Protein AF-A0AAN1UTN1-F1 (afdb_monomer)

Sequence (393 aa):
MTDGLLLWLLGFFGSFGHCAGMCGPLAIAMQISQPQRDRWRFPLLLNVGRIASYAGVGALLGSLGSVLSLGGELAGLGSSFRDGLTVLTGIALICFGLSHLLPQALPRYLPGYQRAQQWLEAHLPALWQRLNQRLHWTTPLALGSVWGLMPCGFLYAAQLQAAAAASWQGGAARMLWFGLGTLPVMLGFGLLVEQWSRDRRSQLQQMAAVISVVVGAMTLWRSGDPMGDWSGYGALICLATALLARSLASLWSAPLRYRRFWGVSGLTLAILHSAQQLEHRFGWRPEAWQFLSPLARWGLGAGVVAVLLLLPLGITSSDRWQRRLGALWARLHQLAIPAFGLSALHASLLLLGGGVAGDAATQPFLAIAIAIAAVSVLIFRRQPFWQVHSKES

Radius of gyration: 24.43 Å; Cα contacts (8 Å, |Δi|>4): 461; chains: 1; bounding box: 56×68×59 Å

Organism: NCBI:txid2219813

Foldseek 3Di:
DVLLVVLLQLLQVCLPLACLLQVLLVLQVVQVPAPDNPLQQLLVLLLVLQLVLLLVLLLVLLQVLLVCVVCVVVPVVVQVVVLVLLLVLLVLLQVSLCCLQCVPPVQPPDVCSVVVVVVCVVVVVVVVNVVCVVCVNCVSSVNSNVNLVRSDPSSVVLSVQSSNNNHSVSRSSSSSSNSNSNSVSSSCSSNCCVVPDPVVSSVSNNSNSVVSNVVSVVSNVVSDDDDDLVLLVLLLVLLLLLLCQVLCCVVPNVSVVCSLVSLLSSLVSLVVSVVVCCCPVVVVPPVCLVVFFPLLNLLVVLSVVLSVLSVVVNVCSDPVNCVVCPPNNVVSVVSSLSSSLSSLSSQLSCLVRVNGPDDVVCSNVVSVVSNVVSVVSNVSSPPPVVVVVVPDD

Secondary structure (DSSP, 8-state):
-HHHHHHHHHHHHHIIIIIHHHHHHHHHHHHHT-SS--TTHHHHHHHHHHHHHHHHHHHHHHHHHHHHHHHHHHHSHHHHHHHHHHHHHHHHHHHHHHHHH-TTTGGGTSTTHHHHHHHHHHHHHHHHHHHHHH-TTTHHHHHHHHGGG---HHHHHHHHHHHTT-SHHHHHHHHHHHHHHHHHHHHHHHHHGGGS-HHHHHHHHHHHHHHHHHHHHHHHHHTSSS---HHHHHHHHHHHHHHHHHHHTTT-SHHHHTHHHHHHHHHHHHHHHHHHHHHHTTTT-GGGGGGS-HHHHHHHHHHHHHHHHHHHHHHTTSHHHHHHHTHHHHHHGGGHHHHHHHHHHHHHHHHHTT-SSS-TTTHHHHHHHHHHHHHHHHHHHSTHHHHHTTS--

InterPro domains:
  IPR013130 Ferric reductase transmembrane component-like domain [PF01794] (239-342)
  IPR039447 Urease accessory protein UreH-like, transmembrane domain [PF13386] (7-217)

Mean predicted aligned error: 16.13 Å

pLDDT: mean 73.73, std 13.89, range [33.31, 95.56]

Structure (mmCIF, N/CA/C/O backbone):
data_AF-A0AAN1UTN1-F1
#
_entry.id   AF-A0AAN1UTN1-F1
#
loop_
_atom_site.group_PDB
_atom_site.id
_atom_site.type_symbol
_atom_site.label_atom_id
_atom_site.label_alt_id
_atom_site.label_comp_id
_atom_site.label_asym_id
_atom_site.label_entity_id
_atom_site.label_seq_id
_atom_site.pdbx_PDB_ins_code
_atom_site.Cartn_x
_atom_site.Cartn_y
_atom_site.Cartn_z
_atom_site.occupancy
_atom_site.B_iso_or_equiv
_atom_site.auth_seq_id
_atom_site.auth_comp_id
_atom_site.auth_asym_id
_atom_site.auth_atom_id
_atom_site.pdbx_PDB_model_num
ATOM 1 N N . MET A 1 1 ? -0.899 14.469 -20.007 1.00 53.19 1 MET A N 1
ATOM 2 C CA . MET A 1 1 ? -2.149 14.492 -19.201 1.00 53.19 1 MET A CA 1
ATOM 3 C C . MET A 1 1 ? -2.372 13.186 -18.437 1.00 53.19 1 MET A C 1
ATOM 5 O O . MET A 1 1 ? -2.840 13.245 -17.308 1.00 53.19 1 MET A O 1
ATOM 9 N N . THR A 1 2 ? -1.991 12.031 -18.993 1.00 69.06 2 THR A N 1
ATOM 10 C CA . THR A 1 2 ? -2.063 10.702 -18.351 1.00 69.06 2 THR A CA 1
ATOM 11 C C . THR A 1 2 ? -1.303 10.612 -17.022 1.00 69.06 2 THR A C 1
ATOM 13 O O . THR A 1 2 ? -1.857 10.135 -16.036 1.00 69.06 2 THR A O 1
ATOM 16 N N . ASP A 1 3 ? -0.083 11.150 -16.949 1.00 79.12 3 ASP A N 1
ATOM 17 C CA . ASP A 1 3 ? 0.776 11.006 -15.759 1.00 79.12 3 ASP A CA 1
ATOM 18 C C . ASP A 1 3 ? 0.241 11.757 -14.533 1.00 79.12 3 ASP A C 1
ATOM 20 O O . ASP A 1 3 ? 0.337 11.277 -13.404 1.00 79.12 3 ASP A O 1
ATOM 24 N N . GLY A 1 4 ? -0.364 12.930 -14.751 1.00 86.75 4 GLY A N 1
ATOM 25 C CA . GLY A 1 4 ? -0.982 13.717 -13.682 1.00 86.75 4 GLY A CA 1
ATOM 26 C C . GLY A 1 4 ? -2.193 13.009 -13.078 1.00 86.75 4 GLY A C 1
ATOM 27 O O . GLY A 1 4 ? -2.337 12.975 -11.859 1.00 86.75 4 GLY A O 1
ATOM 28 N N . LEU A 1 5 ? -3.019 12.371 -13.917 1.00 89.06 5 LEU A N 1
ATOM 29 C CA . LEU A 1 5 ? -4.164 11.583 -13.460 1.00 89.06 5 LEU A CA 1
ATOM 30 C C . LEU A 1 5 ? -3.716 10.366 -12.642 1.00 89.06 5 LEU A C 1
ATOM 32 O O . LEU A 1 5 ? -4.280 10.109 -11.583 1.00 89.06 5 LEU A O 1
ATOM 36 N N . LEU A 1 6 ? -2.684 9.644 -13.088 1.00 87.12 6 LEU A N 1
ATOM 37 C CA . LEU A 1 6 ? -2.144 8.497 -12.351 1.00 87.12 6 LEU A CA 1
ATOM 38 C C . LEU A 1 6 ? -1.603 8.905 -10.977 1.00 87.12 6 LEU A C 1
ATOM 40 O O . LEU A 1 6 ? -1.880 8.234 -9.987 1.00 87.12 6 LEU A O 1
ATOM 44 N N . LEU A 1 7 ? -0.887 10.028 -10.893 1.00 90.19 7 LEU A N 1
ATOM 45 C CA . LEU A 1 7 ? -0.381 10.555 -9.623 1.00 90.19 7 LEU A CA 1
ATOM 46 C C . LEU A 1 7 ? -1.499 11.067 -8.715 1.00 90.19 7 LEU A C 1
ATOM 48 O O . LEU A 1 7 ? -1.442 10.868 -7.502 1.00 90.19 7 LEU A O 1
ATOM 52 N N . TRP A 1 8 ? -2.536 11.675 -9.290 1.00 92.44 8 TRP A N 1
ATOM 53 C CA . TRP A 1 8 ? -3.730 12.060 -8.548 1.00 92.44 8 TRP A CA 1
ATOM 54 C C . TRP A 1 8 ? -4.447 10.833 -7.973 1.00 92.44 8 TRP A C 1
ATOM 56 O O . TRP A 1 8 ? -4.758 10.813 -6.784 1.00 92.44 8 TRP A O 1
ATOM 66 N N . LEU A 1 9 ? -4.643 9.778 -8.772 1.00 87.31 9 LEU A N 1
ATOM 67 C CA . LEU A 1 9 ? -5.244 8.517 -8.325 1.00 87.31 9 LEU A CA 1
ATOM 68 C C . LEU A 1 9 ? -4.378 7.833 -7.262 1.00 87.31 9 LEU A C 1
ATOM 70 O O . LEU A 1 9 ? -4.910 7.365 -6.258 1.00 87.31 9 LEU A O 1
ATOM 74 N N . LEU A 1 10 ? -3.054 7.830 -7.434 1.00 84.31 10 LEU A N 1
ATOM 75 C CA . LEU A 1 10 ? -2.105 7.326 -6.441 1.00 84.31 10 LEU A CA 1
ATOM 76 C C . LEU A 1 10 ? -2.241 8.081 -5.112 1.00 84.31 10 LEU A C 1
ATOM 78 O O . LEU A 1 10 ? -2.302 7.456 -4.056 1.00 84.31 10 LEU A O 1
ATOM 82 N N . GLY A 1 11 ? -2.336 9.413 -5.159 1.00 86.12 11 GLY A N 1
ATOM 83 C CA . GLY A 1 11 ? -2.568 10.248 -3.982 1.00 86.12 11 GLY A CA 1
ATOM 84 C C . GLY A 1 11 ? -3.933 9.993 -3.341 1.00 86.12 11 GLY A C 1
ATOM 85 O O . GLY A 1 11 ? -4.026 9.871 -2.119 1.00 86.12 11 GLY A O 1
ATOM 86 N N . PHE A 1 12 ? -4.984 9.855 -4.147 1.00 86.56 12 PHE A N 1
ATOM 87 C CA . PHE A 1 12 ? -6.347 9.605 -3.685 1.00 86.56 12 PHE A CA 1
ATOM 88 C C . PHE A 1 12 ? -6.468 8.240 -3.003 1.00 86.56 12 PHE A C 1
ATOM 90 O O . PHE A 1 12 ? -6.804 8.169 -1.821 1.00 86.56 12 PHE A O 1
ATOM 97 N N . PHE A 1 13 ? -6.121 7.158 -3.703 1.00 78.69 13 PHE A N 1
ATOM 98 C CA . PHE A 1 13 ? -6.196 5.798 -3.172 1.00 78.69 13 PHE A CA 1
ATOM 99 C C . PHE A 1 13 ? -5.168 5.538 -2.072 1.00 78.69 13 PHE A C 1
ATOM 101 O O . PHE A 1 13 ? -5.515 4.921 -1.070 1.00 78.69 13 PHE A O 1
ATOM 108 N N . GLY A 1 14 ? -3.945 6.063 -2.192 1.00 74.38 14 GLY A N 1
ATOM 109 C CA . GLY A 1 14 ? -2.930 5.970 -1.139 1.00 74.38 14 GLY A CA 1
ATOM 110 C C . GLY A 1 14 ? -3.328 6.715 0.139 1.00 74.38 14 GLY A C 1
ATOM 111 O O . GLY A 1 14 ? -2.915 6.344 1.241 1.00 74.38 14 GLY A O 1
ATOM 112 N N . SER A 1 15 ? -4.190 7.733 0.028 1.00 80.00 15 SER A N 1
ATOM 113 C CA . SER A 1 15 ? -4.728 8.421 1.202 1.00 80.00 15 SER A CA 1
ATOM 114 C C . SER A 1 15 ? -5.771 7.601 1.956 1.00 80.00 15 SER A C 1
ATOM 116 O O . SER A 1 15 ? -5.904 7.768 3.175 1.00 80.00 15 SER A O 1
ATOM 118 N N . PHE A 1 16 ? -6.483 6.697 1.273 1.00 69.94 16 PHE A N 1
ATOM 119 C CA . PHE A 1 16 ? -7.387 5.752 1.920 1.00 69.94 16 PHE A CA 1
ATOM 120 C C . PHE A 1 16 ? -6.584 4.701 2.697 1.00 69.94 16 PHE A C 1
ATOM 122 O O . PHE A 1 16 ? -5.723 4.008 2.167 1.00 69.94 16 PHE A O 1
ATOM 129 N N . GLY A 1 17 ? -6.858 4.583 3.996 1.00 64.31 17 GLY A N 1
ATOM 130 C CA . GLY A 1 17 ? -6.203 3.611 4.875 1.00 64.31 17 GLY A CA 1
ATOM 131 C C . GLY A 1 17 ? -4.842 4.065 5.408 1.00 64.31 17 GLY A C 1
ATOM 132 O O . GLY A 1 17 ? -4.681 4.113 6.624 1.00 64.31 17 GLY A O 1
ATOM 133 N N . HIS A 1 18 ? -3.888 4.445 4.548 1.00 66.69 18 HIS A N 1
ATOM 134 C CA . HIS A 1 18 ? -2.530 4.793 4.990 1.00 66.69 18 HIS A CA 1
ATOM 135 C C . HIS A 1 18 ? -2.424 6.232 5.514 1.00 66.69 18 HIS A C 1
ATOM 137 O O . HIS A 1 18 ? -2.260 6.418 6.717 1.00 66.69 18 HIS A O 1
ATOM 143 N N . CYS A 1 19 ? -2.584 7.268 4.677 1.00 70.44 19 CYS A N 1
ATOM 144 C CA . CYS A 1 19 ? -2.489 8.650 5.176 1.00 70.44 19 CYS A CA 1
ATOM 145 C C . CYS A 1 19 ? -3.608 8.965 6.188 1.00 70.44 19 CYS A C 1
ATOM 147 O O . CYS A 1 19 ? -3.356 9.605 7.207 1.00 70.44 19 CYS A O 1
ATOM 149 N N . ALA A 1 20 ? -4.833 8.471 5.965 1.00 71.38 20 ALA A N 1
ATOM 150 C CA . ALA A 1 20 ? -5.954 8.624 6.904 1.00 71.38 20 ALA A CA 1
ATOM 151 C C . ALA A 1 20 ? -5.699 7.931 8.243 1.00 71.38 20 ALA A C 1
ATOM 153 O O . ALA A 1 20 ? -5.972 8.499 9.298 1.00 71.38 20 ALA A O 1
ATOM 154 N N . GLY A 1 21 ? -5.128 6.732 8.208 1.00 64.31 21 GLY A N 1
ATOM 155 C CA . GLY A 1 21 ? -4.826 5.978 9.409 1.00 64.31 21 GLY A CA 1
ATOM 156 C C . GLY A 1 21 ? -3.617 6.512 10.179 1.00 64.31 21 GLY A C 1
ATOM 157 O O . GLY A 1 21 ? -3.630 6.512 11.404 1.00 64.31 21 GLY A O 1
ATOM 158 N N . MET A 1 22 ? -2.580 6.964 9.473 1.00 68.31 22 MET A N 1
ATOM 159 C CA . MET A 1 22 ? -1.273 7.280 10.053 1.00 68.31 22 MET A CA 1
ATOM 160 C C . MET A 1 22 ? -1.127 8.774 10.361 1.00 68.31 22 MET A C 1
ATOM 162 O O . MET A 1 22 ? -0.773 9.170 11.470 1.00 68.31 22 MET A O 1
ATOM 166 N N . CYS A 1 23 ? -1.458 9.623 9.388 1.00 68.06 23 CYS A N 1
ATOM 167 C CA . CYS A 1 23 ? -1.345 11.076 9.498 1.00 68.06 23 CYS A CA 1
ATOM 168 C C . CYS A 1 23 ? -2.600 11.728 10.093 1.00 68.06 23 CYS A C 1
ATOM 170 O O . CYS A 1 23 ? -2.498 12.777 10.726 1.00 68.06 23 CYS A O 1
ATOM 172 N N . GLY A 1 24 ? -3.774 11.114 9.906 1.00 70.81 24 GLY A N 1
ATOM 173 C CA . GLY A 1 24 ? -5.053 11.610 10.424 1.00 70.81 24 GLY A CA 1
ATOM 174 C C . GLY A 1 24 ? -5.064 11.801 11.948 1.00 70.81 24 GLY A C 1
ATOM 175 O O . GLY A 1 24 ? -5.362 12.899 12.411 1.00 70.81 24 GLY A O 1
ATOM 176 N N . PRO A 1 25 ? -4.686 10.790 12.750 1.00 64.38 25 PRO A N 1
ATOM 177 C CA . PRO A 1 25 ? -4.546 10.895 14.203 1.00 64.38 25 PRO A CA 1
ATOM 178 C C . PRO A 1 25 ? -3.679 12.051 14.692 1.00 64.38 25 PRO A C 1
ATOM 180 O O . PRO A 1 25 ? -4.061 12.742 15.634 1.00 64.38 25 PRO A O 1
ATOM 183 N N . LEU A 1 26 ? -2.530 12.260 14.043 1.00 65.19 26 LEU A N 1
ATOM 184 C CA . LEU A 1 26 ? -1.590 13.317 14.395 1.00 65.19 26 LEU A CA 1
ATOM 185 C C . LEU A 1 26 ? -2.196 14.691 14.081 1.00 65.19 26 LEU A C 1
ATOM 187 O O . LEU A 1 26 ? -2.179 15.578 14.929 1.00 65.19 26 LEU A O 1
ATOM 191 N N . ALA A 1 27 ? -2.824 14.837 12.909 1.00 66.38 27 ALA A N 1
ATOM 192 C CA . ALA A 1 27 ? -3.549 16.051 12.533 1.00 66.38 27 ALA A CA 1
ATOM 193 C C . ALA A 1 27 ? -4.667 16.395 13.536 1.00 66.38 27 ALA A C 1
ATOM 195 O O . ALA A 1 27 ? -4.792 17.546 13.949 1.00 66.38 27 ALA A O 1
ATOM 196 N N . ILE A 1 28 ? -5.423 15.391 13.990 1.00 65.44 28 ILE A N 1
ATOM 197 C CA . ILE A 1 28 ? -6.516 15.561 14.960 1.00 65.44 28 ILE A CA 1
ATOM 198 C C . ILE A 1 28 ? -5.987 15.920 16.350 1.00 65.44 28 ILE A C 1
ATOM 200 O O . ILE A 1 28 ? -6.536 16.806 17.000 1.00 65.44 28 ILE A O 1
ATOM 204 N N . ALA A 1 29 ? -4.927 15.256 16.821 1.00 63.22 29 ALA A N 1
ATOM 205 C CA . ALA A 1 29 ? -4.328 15.555 18.121 1.00 63.22 29 ALA A CA 1
ATOM 206 C C . ALA A 1 29 ? -3.888 17.025 18.202 1.00 63.22 29 ALA A C 1
ATOM 208 O O . ALA A 1 29 ? -4.152 17.700 19.194 1.00 63.22 29 ALA A O 1
ATOM 209 N N . MET A 1 30 ? -3.302 17.542 17.120 1.00 65.00 30 MET A N 1
ATOM 210 C CA . MET A 1 30 ? -2.856 18.933 17.032 1.00 65.00 30 MET A CA 1
ATOM 211 C C . MET A 1 30 ? -4.019 19.925 16.899 1.00 65.00 30 MET A C 1
ATOM 213 O O . MET A 1 30 ? -3.955 21.003 17.486 1.00 65.00 30 MET A O 1
ATOM 217 N N . GLN A 1 31 ? -5.093 19.553 16.195 1.00 65.06 31 GLN A N 1
ATOM 218 C CA . GLN A 1 31 ? -6.313 20.361 16.084 1.00 65.06 31 GLN A CA 1
ATOM 219 C C . GLN A 1 31 ? -7.020 20.521 17.438 1.00 65.06 31 GLN A C 1
ATOM 221 O O . GLN A 1 31 ? -7.473 21.610 17.778 1.00 65.06 31 GLN A O 1
ATOM 226 N N . ILE A 1 32 ? -7.067 19.455 18.247 1.00 60.81 32 ILE A N 1
ATOM 227 C CA . ILE A 1 32 ? -7.678 19.472 19.587 1.00 60.81 32 ILE A CA 1
ATOM 228 C C . ILE A 1 32 ? -6.880 20.353 20.562 1.00 60.81 32 ILE A C 1
ATOM 230 O O . ILE A 1 32 ? -7.458 20.925 21.483 1.00 60.81 32 ILE A O 1
ATOM 234 N N . SER A 1 33 ? -5.565 20.488 20.367 1.00 59.34 33 SER A N 1
ATOM 235 C CA . SER A 1 33 ? -4.701 21.332 21.201 1.00 59.34 33 SER A CA 1
ATOM 236 C C . SER A 1 33 ? -4.755 22.829 20.863 1.00 59.34 33 SER A C 1
ATOM 238 O O . SER A 1 33 ? -4.050 23.605 21.513 1.00 59.34 33 SER A O 1
ATOM 240 N N . GLN A 1 34 ? -5.539 23.261 19.866 1.00 62.75 34 GLN A N 1
ATOM 241 C CA . GLN A 1 34 ? -5.642 24.678 19.510 1.00 62.75 34 GLN A CA 1
ATOM 242 C C . GLN A 1 34 ? -6.754 25.414 20.282 1.00 62.75 34 GLN A C 1
ATOM 244 O O . GLN A 1 34 ? -7.880 24.921 20.362 1.00 62.75 34 GLN A O 1
ATOM 249 N N . PRO A 1 35 ? -6.469 26.621 20.815 1.00 53.59 35 PRO A N 1
ATOM 250 C CA . PRO A 1 35 ? -7.431 27.402 21.594 1.00 53.59 35 PRO A CA 1
ATOM 251 C C . PRO A 1 35 ? -8.569 28.003 20.748 1.00 53.59 35 PRO A C 1
ATOM 253 O O . PRO A 1 35 ? -9.665 28.197 21.270 1.00 53.59 35 PRO A O 1
ATOM 256 N N . GLN A 1 36 ? -8.356 28.263 19.449 1.00 59.16 36 GLN A N 1
ATOM 257 C CA . GLN A 1 36 ? -9.404 28.723 18.527 1.00 59.16 36 GLN A CA 1
ATOM 258 C C . GLN A 1 36 ? -9.903 27.578 17.632 1.00 59.16 36 GLN A C 1
ATOM 260 O O . GLN A 1 36 ? -9.221 27.134 16.712 1.00 59.16 36 GLN A O 1
ATOM 265 N N . ARG A 1 37 ? -11.130 27.117 17.902 1.00 59.78 37 ARG A N 1
ATOM 266 C CA . ARG A 1 37 ? -11.825 26.010 17.217 1.00 59.78 37 ARG A CA 1
ATOM 267 C C . ARG A 1 37 ? -12.407 26.399 15.851 1.00 59.78 37 ARG A C 1
ATOM 269 O O . ARG A 1 37 ? -13.585 26.153 15.590 1.00 59.78 37 ARG A O 1
ATOM 276 N N . ASP A 1 38 ? -11.622 26.994 14.956 1.00 70.19 38 ASP A N 1
ATOM 277 C CA . ASP A 1 38 ? -12.097 27.101 13.575 1.00 70.19 38 ASP A CA 1
ATOM 278 C C . ASP A 1 38 ? -11.934 25.746 12.870 1.00 70.19 38 ASP A C 1
ATOM 280 O O . ASP A 1 38 ? -10.833 25.312 12.516 1.00 70.19 38 ASP A O 1
ATOM 284 N N . ARG A 1 39 ? -13.075 25.072 12.702 1.00 72.62 39 ARG A N 1
ATOM 285 C CA . ARG A 1 39 ? -13.201 23.714 12.162 1.00 72.62 39 ARG A CA 1
ATOM 286 C C . ARG A 1 39 ? -12.620 23.567 10.755 1.00 72.62 39 ARG A C 1
ATOM 288 O O . ARG A 1 39 ? -12.250 22.462 10.374 1.00 72.62 39 ARG A O 1
ATOM 295 N N . TRP A 1 40 ? -12.532 24.658 9.994 1.00 78.12 40 TRP A N 1
ATOM 296 C CA . TRP A 1 40 ? -12.087 24.634 8.601 1.00 78.12 40 TRP A CA 1
ATOM 297 C C . TRP A 1 40 ? -10.683 25.193 8.424 1.00 78.12 40 TRP A C 1
ATOM 299 O O . TRP A 1 40 ? -9.905 24.630 7.654 1.00 78.12 40 TRP A O 1
ATOM 309 N N . ARG A 1 41 ? -10.321 26.259 9.148 1.00 81.12 41 ARG A N 1
ATOM 310 C CA . ARG A 1 41 ? -9.026 26.932 8.945 1.00 81.12 41 ARG A CA 1
ATOM 311 C C . ARG A 1 41 ? -7.838 26.025 9.241 1.00 81.12 41 ARG A C 1
ATOM 313 O O . ARG A 1 41 ? -6.909 25.974 8.439 1.00 81.12 41 ARG A O 1
ATOM 320 N N . PHE A 1 42 ? -7.871 25.292 10.355 1.00 80.38 42 PHE A N 1
ATOM 321 C CA . PHE A 1 42 ? -6.738 24.457 10.758 1.00 80.38 42 PHE A CA 1
ATOM 322 C C . PHE A 1 42 ? -6.463 23.313 9.761 1.00 80.38 42 PHE A C 1
ATOM 324 O O . PHE A 1 42 ? -5.339 23.238 9.253 1.00 80.38 42 PHE A O 1
ATOM 331 N N . PRO A 1 43 ? -7.452 22.468 9.388 1.00 82.44 43 PRO A N 1
ATOM 332 C CA . PRO A 1 43 ? -7.234 21.424 8.388 1.00 82.44 43 PRO A CA 1
ATOM 333 C C . PRO A 1 43 ? -6.819 21.977 7.023 1.00 82.44 43 PRO A C 1
ATOM 335 O O . PRO A 1 43 ? -5.993 21.367 6.345 1.00 82.44 43 PRO A O 1
ATOM 338 N N . LEU A 1 44 ? -7.362 23.124 6.608 1.00 87.00 44 LEU A N 1
ATOM 339 C CA . LEU A 1 44 ? -7.055 23.702 5.302 1.00 87.00 44 LEU A CA 1
ATOM 340 C C . LEU A 1 44 ? -5.603 24.193 5.238 1.00 87.00 44 LEU A C 1
ATOM 342 O O . LEU A 1 44 ? -4.866 23.794 4.340 1.00 87.00 44 LEU A O 1
ATOM 346 N N . LEU A 1 45 ? -5.164 24.976 6.229 1.00 86.56 45 LEU A N 1
ATOM 347 C CA . LEU A 1 45 ? -3.789 25.484 6.314 1.00 86.56 45 LEU A CA 1
ATOM 348 C C . LEU A 1 45 ? -2.758 24.353 6.433 1.00 86.56 45 LEU A C 1
ATOM 350 O O . LEU A 1 45 ? -1.694 24.425 5.819 1.00 86.56 45 LEU A O 1
ATOM 354 N N . LEU A 1 46 ? -3.095 23.281 7.157 1.00 86.00 46 LEU A N 1
ATOM 355 C CA . LEU A 1 46 ? -2.268 22.075 7.246 1.00 86.00 46 LEU A CA 1
ATOM 356 C C . LEU A 1 46 ? -2.072 21.410 5.877 1.00 86.00 46 LEU A C 1
ATOM 358 O O . LEU A 1 46 ? -0.951 21.072 5.497 1.00 86.00 46 LEU A O 1
ATOM 362 N N . ASN A 1 47 ? -3.155 21.230 5.118 1.00 89.38 47 ASN A N 1
ATOM 363 C CA . ASN A 1 47 ? -3.079 20.624 3.791 1.00 89.38 47 ASN A CA 1
ATOM 364 C C . ASN A 1 47 ? -2.367 21.537 2.780 1.00 89.38 47 ASN A C 1
ATOM 366 O O . ASN A 1 47 ? -1.637 21.028 1.933 1.00 89.38 47 ASN A O 1
ATOM 370 N N . VAL A 1 48 ? -2.515 22.862 2.893 1.00 91.06 48 VAL A N 1
ATOM 371 C CA . VAL A 1 48 ? -1.761 23.831 2.080 1.00 91.06 48 VAL A CA 1
ATOM 372 C C . VAL A 1 48 ? -0.259 23.689 2.329 1.00 91.06 48 VAL A C 1
ATOM 374 O O . VAL A 1 48 ? 0.491 23.515 1.370 1.00 91.06 48 VAL A O 1
ATOM 377 N N . GLY A 1 49 ? 0.180 23.673 3.594 1.00 90.44 49 GLY A N 1
ATOM 378 C CA . GLY A 1 49 ? 1.589 23.442 3.938 1.00 90.44 49 GLY A CA 1
ATOM 379 C C . GLY A 1 49 ? 2.109 22.102 3.408 1.00 90.44 49 GLY A C 1
ATOM 380 O O . GLY A 1 49 ? 3.202 22.025 2.848 1.00 90.44 49 GLY A O 1
ATOM 381 N N . ARG A 1 50 ? 1.284 21.050 3.488 1.00 90.62 50 ARG A N 1
ATOM 382 C CA . ARG A 1 50 ? 1.631 19.720 2.972 1.00 90.62 50 ARG A CA 1
ATOM 383 C C . ARG A 1 50 ? 1.826 19.697 1.459 1.00 90.62 50 ARG A C 1
ATOM 385 O O . ARG A 1 50 ? 2.831 19.173 0.989 1.00 90.62 50 ARG A O 1
ATOM 392 N N . ILE A 1 51 ? 0.892 20.264 0.697 1.00 94.06 51 ILE A N 1
ATOM 393 C CA . ILE A 1 51 ? 0.978 20.305 -0.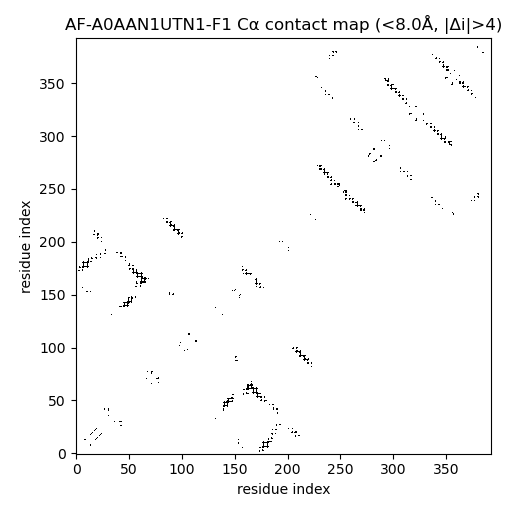771 1.00 94.06 51 ILE A CA 1
ATOM 394 C C . ILE A 1 51 ? 2.149 21.186 -1.214 1.00 94.06 51 ILE A C 1
ATOM 396 O O . ILE A 1 51 ? 2.878 20.806 -2.128 1.00 94.06 51 ILE A O 1
ATOM 400 N N . ALA A 1 52 ? 2.371 22.318 -0.541 1.00 93.81 52 ALA A N 1
ATOM 401 C CA . ALA A 1 52 ? 3.512 23.187 -0.813 1.00 93.81 52 ALA A CA 1
ATOM 402 C C . ALA A 1 52 ? 4.846 22.457 -0.593 1.00 93.81 52 ALA A C 1
ATOM 404 O O . ALA A 1 52 ? 5.732 22.525 -1.441 1.00 93.81 52 ALA A O 1
ATOM 405 N N . SER A 1 53 ? 4.971 21.695 0.496 1.00 93.00 53 SER A N 1
ATOM 406 C CA . SER A 1 53 ? 6.168 20.893 0.763 1.00 93.00 53 SER A CA 1
ATOM 407 C C . SER A 1 53 ? 6.348 19.747 -0.234 1.00 93.00 53 SER A C 1
ATOM 409 O O . SER A 1 53 ? 7.453 19.540 -0.727 1.00 93.00 53 SER A O 1
ATOM 411 N N . TYR A 1 54 ? 5.270 19.065 -0.637 1.00 93.44 54 TYR A N 1
ATOM 412 C CA . TYR A 1 54 ? 5.323 18.079 -1.722 1.00 93.44 54 TYR A CA 1
ATOM 413 C C . TYR A 1 54 ? 5.846 18.686 -3.022 1.00 93.44 54 TYR A C 1
ATOM 415 O O . TYR A 1 54 ? 6.767 18.132 -3.621 1.00 93.44 54 TYR A O 1
ATOM 423 N N . ALA A 1 55 ? 5.306 19.832 -3.439 1.00 94.69 55 ALA A N 1
ATOM 424 C CA . ALA A 1 55 ? 5.761 20.527 -4.636 1.00 94.69 55 ALA A CA 1
ATOM 425 C C . ALA A 1 55 ? 7.226 20.982 -4.514 1.00 94.69 55 ALA A C 1
ATOM 427 O O . ALA A 1 55 ? 7.985 20.816 -5.464 1.00 94.69 55 ALA A O 1
ATOM 428 N N . GLY A 1 56 ? 7.642 21.488 -3.347 1.00 94.38 56 GLY A N 1
ATOM 429 C CA . GLY A 1 56 ? 9.022 21.907 -3.084 1.00 94.38 56 GLY A CA 1
ATOM 430 C C . GLY A 1 56 ? 10.023 20.751 -3.150 1.00 94.38 56 GLY A C 1
ATOM 431 O O . GLY A 1 56 ? 11.022 20.840 -3.863 1.00 94.38 56 GLY A O 1
ATOM 432 N N . VAL A 1 57 ? 9.729 19.633 -2.480 1.00 91.06 57 VAL A N 1
ATOM 433 C CA . VAL A 1 57 ? 10.546 18.410 -2.561 1.00 91.06 57 VAL A CA 1
ATOM 434 C C . VAL A 1 57 ? 10.554 17.862 -3.990 1.00 91.06 57 VAL A C 1
ATOM 436 O O . VAL A 1 57 ? 11.602 17.465 -4.488 1.00 91.06 57 VAL A O 1
ATOM 439 N N . GLY A 1 58 ? 9.417 17.897 -4.688 1.00 90.81 58 GLY A N 1
ATOM 440 C CA . GLY A 1 58 ? 9.323 17.511 -6.096 1.00 90.81 58 GLY A CA 1
ATOM 441 C C . GLY A 1 58 ? 10.182 18.368 -7.016 1.00 90.81 58 GLY A C 1
ATOM 442 O O . GLY A 1 58 ? 10.851 17.827 -7.890 1.00 90.81 58 GLY A O 1
ATOM 443 N N . ALA A 1 59 ? 10.200 19.685 -6.811 1.00 93.25 59 ALA A N 1
ATOM 444 C CA . ALA A 1 59 ? 11.038 20.606 -7.572 1.00 93.25 59 ALA A CA 1
ATOM 445 C C . ALA A 1 59 ? 12.527 20.295 -7.378 1.00 93.25 59 ALA A C 1
ATOM 447 O O . ALA A 1 59 ? 13.270 20.229 -8.356 1.00 93.25 59 ALA A O 1
ATOM 448 N N . LEU A 1 60 ? 12.934 20.053 -6.127 1.00 91.00 60 LEU A N 1
ATOM 449 C CA . LEU A 1 60 ? 14.304 19.689 -5.768 1.00 91.00 60 LEU A CA 1
ATOM 450 C C . LEU A 1 60 ? 14.714 18.340 -6.371 1.00 91.00 60 LEU A C 1
ATOM 452 O O . LEU A 1 60 ? 15.777 18.217 -6.968 1.00 91.00 60 LEU A O 1
ATOM 456 N N . LEU A 1 61 ? 13.873 17.316 -6.245 1.00 86.81 61 LEU A N 1
ATOM 457 C CA . LEU A 1 61 ? 14.164 16.002 -6.816 1.00 86.81 61 LEU A CA 1
ATOM 458 C C . LEU A 1 61 ? 14.147 16.031 -8.345 1.00 86.81 61 LEU A C 1
ATOM 460 O O . LEU A 1 61 ? 14.968 15.371 -8.969 1.00 86.81 61 LEU A O 1
ATOM 464 N N . GLY A 1 62 ? 13.252 16.810 -8.952 1.00 88.00 62 GLY A N 1
ATOM 465 C CA . GLY A 1 62 ? 13.197 17.007 -10.397 1.00 88.00 62 GLY A CA 1
ATOM 466 C C . GLY A 1 62 ? 14.438 17.714 -10.942 1.00 88.00 62 GLY A C 1
ATOM 467 O O . GLY A 1 62 ? 14.936 17.314 -11.991 1.00 88.00 62 GLY A O 1
ATOM 468 N N . SER A 1 63 ? 14.974 18.714 -10.229 1.00 86.94 63 SER A N 1
ATOM 469 C CA . SER A 1 63 ? 16.224 19.383 -10.619 1.00 86.94 63 SER A CA 1
ATOM 470 C C . SER A 1 63 ? 17.455 18.497 -10.424 1.00 86.94 63 SER A C 1
ATOM 472 O O . SER A 1 63 ? 18.346 18.495 -11.266 1.00 86.94 63 SER A O 1
ATOM 474 N N . LEU A 1 64 ? 17.500 17.698 -9.355 1.00 82.38 64 LEU A N 1
ATOM 475 C CA . LEU A 1 64 ? 18.561 16.707 -9.148 1.00 82.38 64 LEU A CA 1
ATOM 476 C C . LEU A 1 64 ? 18.445 15.527 -10.121 1.00 82.38 64 LEU A C 1
ATOM 478 O O . LEU A 1 64 ? 19.450 14.912 -10.472 1.00 82.38 64 LEU A O 1
ATOM 482 N N . GLY A 1 65 ? 17.233 15.234 -10.591 1.00 74.94 65 GLY A N 1
ATOM 483 C CA . GLY A 1 65 ? 16.930 14.156 -11.521 1.00 74.94 65 GLY A CA 1
ATOM 484 C C . GLY A 1 65 ? 17.685 14.260 -12.841 1.00 74.94 65 GLY A C 1
ATOM 485 O O . GLY A 1 65 ? 18.140 13.237 -13.333 1.00 74.94 65 GLY A O 1
ATOM 486 N N . SER A 1 66 ? 17.908 15.471 -13.370 1.00 67.75 66 SER A N 1
ATOM 487 C CA . SER A 1 66 ? 18.698 15.668 -14.597 1.00 67.75 66 SER A CA 1
ATOM 488 C C . SER A 1 66 ? 20.185 15.370 -14.401 1.00 67.75 66 SER A C 1
ATOM 490 O O . SER A 1 66 ? 20.852 14.906 -15.321 1.00 67.75 66 SER A O 1
ATOM 492 N N . VAL A 1 67 ? 20.713 15.615 -13.198 1.00 67.25 67 VAL A N 1
ATOM 493 C CA . VAL A 1 67 ? 22.111 15.323 -12.835 1.00 67.25 67 VAL A CA 1
ATOM 494 C C . VAL A 1 67 ? 22.290 13.826 -12.564 1.00 67.25 67 VAL A C 1
ATOM 496 O O . VAL A 1 67 ? 23.264 13.220 -13.002 1.00 67.25 67 VAL A O 1
ATOM 499 N N . LEU A 1 68 ? 21.317 13.211 -11.888 1.00 62.44 68 LEU A N 1
ATOM 500 C CA . LEU A 1 68 ? 21.301 11.784 -11.564 1.00 62.44 68 LEU A CA 1
ATOM 501 C C . LEU A 1 68 ? 21.000 10.897 -12.777 1.00 62.44 68 LEU A C 1
ATOM 503 O O . LEU A 1 68 ? 21.519 9.790 -12.833 1.00 62.44 68 LEU A O 1
ATOM 507 N N . SER A 1 69 ? 20.215 11.351 -13.758 1.00 58.44 69 SER A N 1
ATOM 508 C CA . SER A 1 69 ? 19.995 10.600 -15.001 1.00 58.44 69 SER A CA 1
ATOM 509 C C . SER A 1 69 ? 21.241 10.580 -15.885 1.00 58.44 69 SER A C 1
ATOM 511 O O . SER A 1 69 ? 21.502 9.579 -16.537 1.00 58.44 69 SER A O 1
ATOM 513 N N . LEU A 1 70 ? 22.036 11.658 -15.875 1.00 51.72 70 LEU A N 1
ATOM 514 C CA . LEU A 1 70 ? 23.288 11.747 -16.633 1.00 51.72 70 LEU A CA 1
ATOM 515 C C . LEU A 1 70 ? 24.470 11.066 -15.917 1.00 51.72 70 LEU A C 1
ATOM 517 O O . LEU A 1 70 ? 25.331 10.510 -16.584 1.00 51.72 70 LEU A O 1
ATOM 521 N N . GLY A 1 71 ? 24.525 11.082 -14.578 1.00 49.19 71 GLY A N 1
ATOM 522 C CA . GLY A 1 71 ? 25.617 10.473 -13.797 1.00 49.19 71 GLY A CA 1
ATOM 523 C C . GLY A 1 71 ? 25.325 9.082 -13.213 1.00 49.19 71 GLY A C 1
ATOM 524 O O . GLY A 1 71 ? 26.251 8.329 -12.918 1.00 49.19 71 GLY A O 1
ATOM 525 N N . GLY A 1 72 ? 24.055 8.716 -13.034 1.00 49.81 72 GLY A N 1
ATOM 526 C CA . GLY A 1 72 ? 23.628 7.490 -12.348 1.00 49.81 72 GLY A CA 1
ATOM 527 C C . GLY A 1 72 ? 23.764 6.215 -13.178 1.00 49.81 72 GLY A C 1
ATOM 528 O O . GLY A 1 72 ? 24.064 5.168 -12.606 1.00 49.81 72 GLY A O 1
ATOM 529 N N . GLU A 1 73 ? 23.619 6.302 -14.505 1.00 49.72 73 GLU A N 1
ATOM 530 C CA . GLU A 1 73 ? 23.927 5.193 -15.425 1.00 49.72 73 GLU A CA 1
ATOM 531 C C . GLU A 1 73 ? 25.443 4.955 -15.549 1.00 49.72 73 GLU A C 1
ATOM 533 O O . GLU A 1 73 ? 25.874 3.813 -15.673 1.00 49.72 73 GLU A O 1
ATOM 538 N N . LEU A 1 74 ? 26.261 6.010 -15.432 1.00 41.56 74 LEU A N 1
ATOM 539 C CA . LEU A 1 74 ? 27.727 5.937 -15.523 1.00 41.56 74 LEU A CA 1
ATOM 540 C C . LEU A 1 74 ? 28.410 5.472 -14.224 1.00 41.56 74 LEU A C 1
ATOM 542 O O . LEU A 1 74 ? 29.507 4.923 -14.282 1.00 41.56 74 LEU A O 1
ATOM 546 N N . ALA A 1 75 ? 27.791 5.683 -13.057 1.00 46.03 75 ALA A N 1
ATOM 547 C CA . ALA A 1 75 ? 28.418 5.426 -11.755 1.00 46.03 75 ALA A CA 1
ATOM 548 C C . ALA A 1 75 ? 27.867 4.204 -10.992 1.00 46.03 75 ALA A C 1
ATOM 550 O O . ALA A 1 75 ? 28.359 3.900 -9.909 1.00 46.03 75 ALA A O 1
ATOM 551 N N . GLY A 1 76 ? 26.815 3.530 -11.479 1.00 49.41 76 GLY A N 1
ATOM 552 C CA . GLY A 1 76 ? 26.183 2.400 -10.770 1.00 49.41 76 GLY A CA 1
ATOM 553 C C . GLY A 1 76 ? 25.538 2.763 -9.417 1.00 49.41 76 GLY A C 1
ATOM 554 O O . GLY A 1 76 ? 25.031 1.898 -8.711 1.00 49.41 76 GLY A O 1
ATOM 555 N N . LEU A 1 77 ? 25.519 4.051 -9.054 1.00 46.12 77 LEU A N 1
ATOM 556 C CA . LEU A 1 77 ? 25.037 4.581 -7.771 1.00 46.12 77 LEU A CA 1
ATOM 557 C C . LEU A 1 77 ? 23.503 4.585 -7.648 1.00 46.12 77 LEU A C 1
ATOM 559 O O . LEU A 1 77 ? 22.970 4.752 -6.549 1.00 46.12 77 LEU A O 1
ATOM 563 N N . GLY A 1 78 ? 22.789 4.414 -8.765 1.00 51.06 78 GLY A N 1
ATOM 564 C CA . GLY A 1 78 ? 21.327 4.458 -8.809 1.00 51.06 78 GLY A CA 1
ATOM 565 C C . GLY A 1 78 ? 20.640 3.328 -8.034 1.00 51.06 78 GLY A C 1
ATOM 566 O O . GLY A 1 78 ? 19.563 3.557 -7.486 1.00 51.06 78 GLY A O 1
ATOM 567 N N . SER A 1 79 ? 21.248 2.137 -7.949 1.00 53.75 79 SER A N 1
ATOM 568 C CA . SER A 1 79 ? 20.700 1.007 -7.181 1.00 53.75 79 SER A CA 1
ATOM 569 C C . SER A 1 79 ? 20.985 1.160 -5.688 1.00 53.75 79 SER A C 1
ATOM 571 O O . SER A 1 79 ? 20.051 1.250 -4.899 1.00 53.75 79 SER A O 1
ATOM 573 N N . SER A 1 80 ? 22.250 1.333 -5.297 1.00 54.50 80 SER A N 1
ATOM 574 C CA . SER A 1 80 ? 22.668 1.339 -3.887 1.00 54.50 80 SER A CA 1
ATOM 575 C C . SER A 1 80 ? 22.054 2.476 -3.061 1.00 54.50 80 SER A C 1
ATOM 577 O O . SER A 1 80 ? 21.692 2.280 -1.901 1.00 54.50 80 SER A O 1
ATOM 579 N N . PHE A 1 81 ? 21.896 3.673 -3.640 1.00 56.84 81 PHE A N 1
ATOM 580 C CA . PHE A 1 81 ? 21.252 4.796 -2.946 1.00 56.84 81 PHE A CA 1
ATOM 581 C C . PHE A 1 81 ? 19.742 4.574 -2.766 1.00 56.84 81 PHE A C 1
ATOM 583 O O . PHE A 1 81 ? 19.169 4.893 -1.721 1.00 56.84 81 PHE A O 1
ATOM 590 N N . ARG A 1 82 ? 19.094 3.988 -3.777 1.00 54.66 82 ARG A N 1
ATOM 591 C CA . ARG A 1 82 ? 17.664 3.666 -3.764 1.00 54.66 82 ARG A CA 1
ATOM 592 C C . ARG A 1 82 ? 17.359 2.515 -2.804 1.00 54.66 82 ARG A C 1
ATOM 594 O O . ARG A 1 82 ? 16.362 2.579 -2.085 1.00 54.66 82 ARG A O 1
ATOM 601 N N . ASP A 1 83 ? 18.247 1.531 -2.725 1.00 58.94 83 ASP A N 1
ATOM 602 C CA . ASP A 1 83 ? 18.179 0.432 -1.763 1.00 58.94 83 ASP A CA 1
ATOM 603 C C . ASP A 1 83 ? 18.369 0.958 -0.334 1.00 58.94 83 ASP A C 1
ATOM 605 O O . ASP A 1 83 ? 17.542 0.689 0.535 1.00 58.94 83 ASP A O 1
ATOM 609 N N . GLY A 1 84 ? 19.353 1.835 -0.100 1.00 60.94 84 GLY A N 1
ATOM 610 C CA . GLY A 1 84 ? 19.550 2.490 1.199 1.00 60.94 84 GLY A CA 1
ATOM 611 C C . GLY A 1 84 ? 18.323 3.279 1.682 1.00 60.94 84 GLY A C 1
ATOM 612 O O . GLY A 1 84 ? 17.916 3.159 2.840 1.00 60.94 84 GLY A O 1
ATOM 613 N N . LEU A 1 85 ? 17.674 4.038 0.791 1.00 58.66 85 LEU A N 1
ATOM 614 C CA . LEU A 1 85 ? 16.422 4.745 1.097 1.00 58.66 85 LEU A CA 1
ATOM 615 C C . LEU A 1 85 ? 15.250 3.790 1.359 1.00 58.66 85 LEU A C 1
ATOM 617 O O . LEU A 1 85 ? 14.393 4.080 2.199 1.00 58.66 85 LEU A O 1
ATOM 621 N N . THR A 1 86 ? 15.215 2.647 0.675 1.00 62.25 86 THR A N 1
ATOM 622 C CA . THR A 1 86 ? 14.195 1.607 0.858 1.00 62.25 86 THR A CA 1
ATOM 623 C C . THR A 1 86 ? 14.347 0.930 2.222 1.00 62.25 86 THR A C 1
ATOM 625 O O . THR A 1 86 ? 13.361 0.820 2.956 1.00 62.25 86 THR A O 1
ATOM 628 N N . VAL A 1 87 ? 15.578 0.588 2.627 1.00 65.88 87 VAL A N 1
ATOM 629 C CA . VAL A 1 87 ? 15.886 0.085 3.977 1.00 65.88 87 VAL A CA 1
ATOM 630 C C . VAL A 1 87 ? 15.499 1.110 5.041 1.00 65.88 87 VAL A C 1
ATOM 632 O O . VAL A 1 87 ? 14.783 0.792 5.991 1.00 65.88 87 VAL A O 1
ATOM 635 N N . LEU A 1 88 ? 15.907 2.369 4.871 1.00 63.34 88 LEU A N 1
ATOM 636 C CA . LEU A 1 88 ? 15.576 3.429 5.823 1.00 63.34 88 LEU A CA 1
ATOM 637 C C . LEU A 1 88 ? 14.056 3.594 5.983 1.00 63.34 88 LEU A C 1
ATOM 639 O O . LEU A 1 88 ? 13.549 3.669 7.103 1.00 63.34 88 LEU A O 1
ATOM 643 N N . THR A 1 89 ? 13.320 3.593 4.869 1.00 61.97 89 THR A N 1
ATOM 644 C CA . THR A 1 89 ? 11.855 3.714 4.854 1.00 61.97 89 THR A CA 1
ATOM 645 C C . THR A 1 89 ? 11.185 2.518 5.527 1.00 61.97 89 THR A C 1
ATOM 647 O O . THR A 1 89 ? 10.270 2.697 6.333 1.00 61.97 89 THR A O 1
ATOM 650 N N . GLY A 1 90 ? 11.651 1.299 5.248 1.00 64.06 90 GLY A N 1
ATOM 651 C CA . GLY A 1 90 ? 11.119 0.087 5.862 1.00 64.06 90 GLY A CA 1
ATOM 652 C C . GLY A 1 90 ? 11.302 0.066 7.383 1.00 64.06 90 GLY A C 1
ATOM 653 O O . GLY A 1 90 ? 10.335 -0.182 8.106 1.00 64.06 90 GLY A O 1
ATOM 654 N N . ILE A 1 91 ? 12.495 0.421 7.880 1.00 67.00 91 ILE A N 1
ATOM 655 C CA . ILE A 1 91 ? 12.772 0.542 9.322 1.00 67.00 91 ILE A CA 1
ATOM 656 C C . ILE A 1 91 ? 11.881 1.622 9.945 1.00 67.00 91 ILE A C 1
ATOM 658 O O . ILE A 1 91 ? 11.235 1.372 10.963 1.00 67.00 91 ILE A O 1
ATOM 662 N N . ALA A 1 92 ? 11.798 2.806 9.331 1.00 61.59 92 ALA A N 1
ATOM 663 C CA . ALA A 1 92 ? 11.002 3.916 9.852 1.00 61.59 92 ALA A CA 1
ATOM 664 C C . ALA A 1 92 ? 9.510 3.554 9.991 1.00 61.59 92 ALA A C 1
ATOM 666 O O . ALA A 1 92 ? 8.893 3.859 11.015 1.00 61.59 92 ALA A O 1
ATOM 667 N N . LEU A 1 93 ? 8.940 2.855 9.003 1.00 65.38 93 LEU A N 1
ATOM 668 C CA . LEU A 1 93 ? 7.548 2.394 9.027 1.00 65.38 93 LEU A CA 1
ATOM 669 C C . LEU A 1 93 ? 7.291 1.336 10.112 1.00 65.38 93 LEU A C 1
ATOM 671 O O . LEU A 1 93 ? 6.256 1.396 10.784 1.00 65.38 93 LEU A O 1
ATOM 675 N N . ILE A 1 94 ? 8.232 0.408 10.325 1.00 67.75 94 ILE A N 1
ATOM 676 C CA . ILE A 1 94 ? 8.149 -0.586 11.406 1.00 67.75 94 ILE A CA 1
ATOM 677 C C . ILE A 1 94 ? 8.222 0.101 12.769 1.00 67.75 94 ILE A C 1
ATOM 679 O O . ILE A 1 94 ? 7.363 -0.143 13.613 1.00 67.75 94 ILE A O 1
ATOM 683 N N . CYS A 1 95 ? 9.194 0.992 12.980 1.00 63.72 95 CYS A N 1
ATOM 684 C CA . CYS A 1 95 ? 9.345 1.734 14.232 1.00 63.72 95 CYS A CA 1
ATOM 685 C C . CYS A 1 95 ? 8.094 2.559 14.556 1.00 63.72 95 CYS A C 1
ATOM 687 O O . CYS A 1 95 ? 7.607 2.525 15.688 1.00 63.72 95 CYS A O 1
ATOM 689 N N . PHE A 1 96 ? 7.536 3.251 13.558 1.00 66.00 96 PHE A N 1
ATOM 690 C CA . PHE A 1 96 ? 6.288 3.994 13.707 1.00 66.00 96 PHE A CA 1
ATOM 691 C C . PHE A 1 96 ? 5.107 3.076 14.058 1.00 66.00 96 PHE A C 1
ATOM 693 O O . PHE A 1 96 ? 4.309 3.383 14.939 1.00 66.00 96 PHE A O 1
ATOM 700 N N . GLY A 1 97 ? 4.966 1.939 13.375 1.00 65.00 97 GLY A N 1
ATOM 701 C CA . GLY A 1 97 ? 3.867 1.019 13.645 1.00 65.00 97 GLY A CA 1
ATOM 702 C C . GLY A 1 97 ? 3.980 0.350 15.021 1.00 65.00 97 GLY A C 1
ATOM 703 O O . GLY A 1 97 ? 3.000 0.277 15.762 1.00 65.00 97 GLY A O 1
ATOM 704 N N . LEU A 1 98 ? 5.180 -0.077 15.419 1.00 67.81 98 LEU A N 1
ATOM 705 C CA . LEU A 1 98 ? 5.421 -0.709 16.718 1.00 67.81 98 LEU A CA 1
ATOM 706 C C . LEU A 1 98 ? 5.199 0.252 17.891 1.00 67.81 98 LEU A C 1
ATOM 708 O O . LEU A 1 98 ? 4.628 -0.170 18.897 1.00 67.81 98 LEU A O 1
ATOM 712 N N . SER A 1 99 ? 5.577 1.530 17.769 1.00 62.84 99 SER A N 1
ATOM 713 C CA . SER A 1 99 ? 5.360 2.522 18.834 1.00 62.84 99 SER A CA 1
ATOM 714 C C . SER A 1 99 ? 3.873 2.735 19.148 1.00 62.84 99 SER A C 1
ATOM 716 O O . SER A 1 99 ? 3.507 2.969 20.300 1.00 62.84 99 SER A O 1
ATOM 718 N N . HIS A 1 100 ? 3.002 2.575 18.148 1.00 63.28 100 HIS A N 1
ATOM 719 C CA . HIS A 1 100 ? 1.553 2.680 18.302 1.00 63.28 100 HIS A CA 1
ATOM 720 C C . HIS A 1 100 ? 0.860 1.362 18.690 1.00 63.28 100 HIS A C 1
ATOM 722 O O . HIS A 1 100 ? -0.175 1.405 19.356 1.00 63.28 100 HIS A O 1
ATOM 728 N N . LEU A 1 101 ? 1.400 0.199 18.304 1.00 65.31 101 LEU A N 1
ATOM 729 C CA . LEU A 1 101 ? 0.836 -1.118 18.653 1.00 65.31 101 LEU A CA 1
ATOM 730 C C . LEU A 1 101 ? 1.246 -1.610 20.037 1.00 65.31 101 LEU A C 1
ATOM 732 O O . LEU A 1 101 ? 0.476 -2.301 20.704 1.00 65.31 101 LEU A O 1
ATOM 736 N N . LEU A 1 102 ? 2.458 -1.266 20.464 1.00 66.31 102 LEU A N 1
ATOM 737 C CA . LEU A 1 102 ? 3.057 -1.714 21.714 1.00 66.31 102 LEU A CA 1
ATOM 738 C C . LEU A 1 102 ? 3.486 -0.517 22.577 1.00 66.31 102 LEU A C 1
ATOM 740 O O . LEU A 1 102 ? 4.646 -0.457 22.996 1.00 66.31 102 LEU A O 1
ATOM 744 N N . PRO A 1 103 ? 2.568 0.410 22.921 1.00 58.22 103 PRO A N 1
ATOM 745 C CA . PRO A 1 103 ? 2.910 1.597 23.707 1.00 58.22 103 PRO A CA 1
ATOM 746 C C . PRO A 1 103 ? 3.491 1.256 25.093 1.00 58.22 103 PRO A C 1
ATOM 748 O O . PRO A 1 103 ? 4.127 2.097 25.716 1.00 58.22 103 PRO A O 1
ATOM 751 N N . GLN A 1 104 ? 3.299 0.018 25.575 1.00 52.03 104 GLN A N 1
ATOM 752 C CA . GLN A 1 104 ? 3.743 -0.458 26.891 1.00 52.03 104 GLN A CA 1
ATOM 753 C C . GLN A 1 104 ? 4.821 -1.561 26.857 1.00 52.03 104 GLN A C 1
ATOM 755 O O . GLN A 1 104 ? 5.345 -1.900 27.916 1.00 52.03 104 GLN A O 1
ATOM 760 N N . ALA A 1 105 ? 5.179 -2.130 25.693 1.00 50.41 105 ALA A N 1
ATOM 761 C CA . ALA A 1 105 ? 6.140 -3.250 25.633 1.00 50.41 105 ALA A CA 1
ATOM 762 C C . ALA A 1 105 ? 7.587 -2.808 25.348 1.00 50.41 105 ALA A C 1
ATOM 764 O O . ALA A 1 105 ? 8.520 -3.381 25.906 1.00 50.41 105 ALA A O 1
ATOM 765 N N . LEU A 1 106 ? 7.779 -1.752 24.551 1.00 47.75 106 LEU A N 1
ATOM 766 C CA . LEU A 1 106 ? 9.097 -1.147 24.311 1.00 47.75 106 LEU A CA 1
ATOM 767 C C . LEU A 1 106 ? 9.779 -0.565 25.581 1.00 47.75 106 LEU A C 1
ATOM 769 O O . LEU A 1 106 ? 10.985 -0.748 25.736 1.00 47.75 106 LEU A O 1
ATOM 773 N N . PRO A 1 107 ? 9.055 0.067 26.534 1.00 47.47 107 PRO A N 1
ATOM 774 C CA . PRO A 1 107 ? 9.650 0.701 27.716 1.00 47.47 107 PRO A CA 1
ATOM 775 C C . PRO A 1 107 ? 10.261 -0.255 28.744 1.00 47.47 107 PRO A C 1
ATOM 777 O O . PRO A 1 107 ? 10.953 0.203 29.651 1.00 47.47 107 PRO A O 1
ATOM 780 N N . ARG A 1 108 ? 9.946 -1.557 28.684 1.00 48.88 108 ARG A N 1
ATOM 781 C CA . ARG A 1 108 ? 10.231 -2.489 29.789 1.00 48.88 108 ARG A CA 1
ATOM 782 C C . ARG A 1 108 ? 11.621 -3.124 29.723 1.00 48.88 108 ARG A C 1
ATOM 784 O O . ARG A 1 108 ? 12.092 -3.618 30.740 1.00 48.88 108 ARG A O 1
ATOM 791 N N . TYR A 1 109 ? 12.272 -3.086 28.558 1.00 53.12 109 TYR A N 1
ATOM 792 C CA . TYR A 1 109 ? 13.553 -3.761 28.320 1.00 53.12 109 TYR A CA 1
ATOM 793 C C . TYR A 1 109 ? 14.752 -2.810 28.159 1.00 53.12 109 TYR A C 1
ATOM 795 O O . TYR A 1 109 ? 15.884 -3.283 28.178 1.00 53.12 109 TYR A O 1
ATOM 803 N N . LEU A 1 110 ? 14.542 -1.487 28.057 1.00 55.19 110 LEU A N 1
ATOM 804 C CA . LEU A 1 110 ? 15.630 -0.498 28.088 1.00 55.19 110 LEU A CA 1
ATOM 805 C C . LEU A 1 110 ? 15.700 0.211 29.456 1.00 55.19 110 LEU A C 1
ATOM 807 O O . LEU A 1 110 ? 14.825 1.033 29.762 1.00 55.19 110 LEU A O 1
ATOM 811 N N . PRO A 1 111 ? 16.746 -0.031 30.269 1.00 46.56 111 PRO A N 1
ATOM 812 C CA . PRO A 1 111 ? 16.956 0.725 31.495 1.00 46.56 111 PRO A CA 1
ATOM 813 C C . PRO A 1 111 ? 17.186 2.204 31.148 1.00 46.56 111 PRO A C 1
ATOM 815 O O . PRO A 1 111 ? 18.114 2.546 30.425 1.00 46.56 111 PRO A O 1
ATOM 818 N N . GLY A 1 112 ? 16.310 3.088 31.639 1.00 59.91 112 GLY A N 1
ATOM 819 C CA . GLY A 1 112 ? 16.370 4.540 31.400 1.00 59.91 112 GLY A CA 1
ATOM 820 C C . GLY A 1 112 ? 15.266 5.101 30.497 1.00 59.91 112 GLY A C 1
ATOM 821 O O . GLY A 1 112 ? 14.945 6.284 30.615 1.00 59.91 112 GLY A O 1
ATOM 822 N N . TYR A 1 113 ? 14.597 4.265 29.693 1.00 59.16 113 TYR A N 1
ATOM 823 C CA . TYR A 1 113 ? 13.506 4.715 28.817 1.00 59.16 113 TYR A CA 1
ATOM 824 C C . TYR A 1 113 ? 12.314 5.263 29.611 1.00 59.16 113 TYR A C 1
ATOM 826 O O . TYR A 1 113 ? 11.751 6.282 29.236 1.00 59.16 113 TYR A O 1
ATOM 834 N N . GLN A 1 114 ? 11.968 4.662 30.755 1.00 57.31 114 GLN A N 1
ATOM 835 C CA . GLN A 1 114 ? 10.888 5.177 31.608 1.00 57.31 114 GLN A CA 1
ATOM 836 C C . GLN A 1 114 ? 11.178 6.580 32.162 1.00 57.31 114 GLN A C 1
ATOM 838 O O . GLN A 1 114 ? 10.272 7.405 32.208 1.00 57.31 114 GLN A O 1
ATOM 843 N N . ARG A 1 115 ? 12.433 6.887 32.525 1.00 62.34 115 ARG A N 1
ATOM 844 C CA . ARG A 1 115 ? 12.817 8.239 32.976 1.00 62.34 115 ARG A CA 1
ATOM 845 C C . ARG A 1 115 ? 12.820 9.233 31.821 1.00 62.34 115 ARG A C 1
ATOM 847 O O . ARG A 1 115 ? 12.340 10.346 31.994 1.00 62.34 115 ARG A O 1
ATOM 854 N N . ALA A 1 116 ? 13.312 8.826 30.650 1.00 57.84 116 ALA A N 1
ATOM 855 C CA . ALA A 1 116 ? 13.265 9.649 29.446 1.00 57.84 116 ALA A CA 1
ATOM 856 C C . ALA A 1 116 ? 11.817 9.931 29.022 1.00 57.84 116 ALA A C 1
ATOM 858 O O . ALA A 1 116 ? 11.488 11.078 28.756 1.00 57.84 116 ALA A O 1
ATOM 859 N N . GLN A 1 117 ? 10.939 8.925 29.039 1.00 55.88 117 GLN A N 1
ATOM 860 C CA . GLN A 1 117 ? 9.521 9.061 28.714 1.00 55.88 117 GLN A CA 1
ATOM 861 C C . GLN A 1 117 ? 8.795 9.952 29.725 1.00 55.88 117 GLN A C 1
ATOM 863 O O . GLN A 1 117 ? 8.075 10.846 29.309 1.00 55.88 117 GLN A O 1
ATOM 868 N N . GLN A 1 118 ? 9.016 9.776 31.030 1.00 61.56 118 GLN A N 1
ATOM 869 C CA . GLN A 1 118 ? 8.425 10.645 32.057 1.00 61.56 118 GLN A CA 1
ATOM 870 C C . GLN A 1 118 ? 8.929 12.088 31.947 1.00 61.56 118 GLN A C 1
ATOM 872 O O . GLN A 1 118 ? 8.150 13.027 32.088 1.00 61.56 118 GLN A O 1
ATOM 877 N N . TRP A 1 119 ? 10.216 12.284 31.645 1.00 68.25 119 TRP A N 1
ATOM 878 C CA . TRP A 1 119 ? 10.777 13.612 31.405 1.00 68.25 119 TRP A CA 1
ATOM 879 C C . TRP A 1 119 ? 10.187 14.250 30.140 1.00 68.25 119 TRP A C 1
ATOM 881 O O . TRP A 1 119 ? 9.811 15.422 30.167 1.00 68.25 119 TRP A O 1
ATOM 891 N N . LEU A 1 120 ? 10.035 13.473 29.064 1.00 60.59 120 LEU A N 1
ATOM 892 C CA . LEU A 1 120 ? 9.423 13.909 27.812 1.00 60.59 120 LEU A CA 1
ATOM 893 C C . LEU A 1 120 ? 7.935 14.233 28.022 1.00 60.59 120 LEU A C 1
ATOM 895 O O . LEU A 1 120 ? 7.498 15.320 27.682 1.00 60.59 120 LEU A O 1
ATOM 899 N N . GLU A 1 121 ? 7.155 13.366 28.658 1.00 58.00 121 GLU A N 1
ATOM 900 C CA . GLU A 1 121 ? 5.736 13.610 28.948 1.00 58.00 121 GLU A CA 1
ATOM 901 C C . GLU A 1 121 ? 5.520 14.804 29.890 1.00 58.00 121 GLU A C 1
ATOM 903 O O . GLU A 1 121 ? 4.519 15.503 29.757 1.00 58.00 121 GLU A O 1
ATOM 908 N N . ALA A 1 122 ? 6.466 15.098 30.788 1.00 63.00 122 ALA A N 1
ATOM 909 C CA . ALA A 1 122 ? 6.390 16.262 31.670 1.00 63.00 122 ALA A CA 1
ATOM 910 C C . ALA A 1 122 ? 6.764 17.587 30.974 1.00 63.00 122 ALA A C 1
ATOM 912 O O . ALA A 1 122 ? 6.156 18.620 31.253 1.00 63.00 122 ALA A O 1
ATOM 913 N N . HIS A 1 123 ? 7.745 17.586 30.064 1.00 63.97 123 HIS A N 1
ATOM 914 C CA . HIS A 1 123 ? 8.302 18.824 29.491 1.00 63.97 123 HIS A CA 1
ATOM 915 C C . HIS A 1 123 ? 7.842 19.109 28.058 1.00 63.97 123 HIS A C 1
ATOM 917 O O . HIS A 1 123 ? 7.735 20.273 27.664 1.00 63.97 123 HIS A O 1
ATOM 923 N N . LEU A 1 124 ? 7.539 18.075 27.273 1.00 60.94 124 LEU A N 1
ATOM 924 C CA . LEU A 1 124 ? 7.146 18.205 25.872 1.00 60.94 124 LEU A CA 1
ATOM 925 C C . LEU A 1 124 ? 5.786 18.900 25.709 1.00 60.94 124 LEU A C 1
ATOM 927 O O . LEU A 1 124 ? 5.707 19.773 24.851 1.00 60.94 124 LEU A O 1
ATOM 931 N N . PRO A 1 125 ? 4.742 18.642 26.528 1.00 56.44 125 PRO A N 1
ATOM 932 C CA . PRO A 1 125 ? 3.478 19.371 26.417 1.00 56.44 125 PRO A CA 1
ATOM 933 C C . PRO A 1 125 ? 3.630 20.864 26.718 1.00 56.44 125 PRO A C 1
ATOM 935 O O . PRO A 1 125 ? 3.031 21.686 26.031 1.00 56.44 125 PRO A O 1
ATOM 938 N N . ALA A 1 126 ? 4.470 21.228 27.693 1.00 61.19 126 ALA A N 1
ATOM 939 C CA . ALA A 1 126 ? 4.739 22.620 28.052 1.00 61.19 126 ALA A CA 1
ATOM 940 C C . ALA A 1 126 ? 5.585 23.340 26.987 1.00 61.19 126 ALA A C 1
ATOM 942 O O . ALA A 1 126 ? 5.305 24.489 26.639 1.00 61.19 126 ALA A O 1
ATOM 943 N N . LEU A 1 127 ? 6.591 22.663 26.421 1.00 64.06 127 LEU A N 1
ATOM 944 C CA . LEU A 1 127 ? 7.381 23.167 25.295 1.00 64.06 127 LEU A CA 1
ATOM 945 C C . LEU A 1 127 ? 6.516 23.321 24.035 1.00 64.06 127 LEU A C 1
ATOM 947 O O . LEU A 1 127 ? 6.587 24.343 23.352 1.00 64.06 127 LEU A O 1
ATOM 951 N N . TRP A 1 128 ? 5.650 22.341 23.771 1.00 55.12 128 TRP A N 1
ATOM 952 C CA . TRP A 1 128 ? 4.713 22.343 22.652 1.00 55.12 128 TRP A CA 1
ATOM 953 C C . TRP A 1 128 ? 3.662 23.440 22.802 1.00 55.12 128 TRP A C 1
ATOM 955 O O . TRP A 1 128 ? 3.413 24.169 21.851 1.00 55.12 128 TRP A O 1
ATOM 965 N N . GLN A 1 129 ? 3.107 23.642 24.000 1.00 57.16 129 GLN A N 1
ATOM 966 C CA . GLN A 1 129 ? 2.205 24.760 24.284 1.00 57.16 129 GLN A CA 1
ATOM 967 C C . GLN A 1 129 ? 2.895 26.116 24.101 1.00 57.16 129 GLN A C 1
ATOM 969 O O . GLN A 1 129 ? 2.304 27.006 23.495 1.00 57.16 129 GLN A O 1
ATOM 974 N N . ARG A 1 130 ? 4.150 26.279 24.542 1.00 59.72 130 ARG A N 1
ATOM 975 C CA . ARG A 1 130 ? 4.918 27.526 24.351 1.00 59.72 130 ARG A CA 1
ATOM 976 C C . ARG A 1 130 ? 5.241 27.809 22.879 1.00 59.72 130 ARG A C 1
ATOM 978 O O . ARG A 1 130 ? 5.155 28.960 22.456 1.00 59.72 130 ARG A O 1
ATOM 985 N N . LEU A 1 131 ? 5.575 26.783 22.093 1.00 56.56 131 LEU A N 1
ATOM 986 C CA . LEU A 1 131 ? 5.755 26.897 20.639 1.00 56.56 131 LEU A CA 1
ATOM 987 C C . LEU A 1 131 ? 4.428 27.216 19.934 1.00 56.56 131 LEU A C 1
ATOM 989 O O . LEU A 1 131 ? 4.367 28.125 19.108 1.00 56.56 131 LEU A O 1
ATOM 993 N N . ASN A 1 132 ? 3.349 26.529 20.310 1.00 54.34 132 ASN A N 1
ATOM 994 C CA . ASN A 1 132 ? 2.026 26.697 19.708 1.00 54.34 132 ASN A CA 1
ATOM 995 C C . ASN A 1 132 ? 1.411 28.076 20.019 1.00 54.34 132 ASN A C 1
ATOM 997 O O . ASN A 1 132 ? 0.720 28.643 19.178 1.00 54.34 132 ASN A O 1
ATOM 1001 N N . GLN A 1 133 ? 1.714 28.661 21.184 1.00 55.84 133 GLN A N 1
ATOM 1002 C CA . GLN A 1 133 ? 1.310 30.027 21.542 1.00 55.84 133 GLN A CA 1
ATOM 1003 C C . GLN A 1 133 ? 2.020 31.110 20.711 1.00 55.84 133 GLN A C 1
ATOM 1005 O O . GLN A 1 133 ? 1.441 32.169 20.487 1.00 55.84 133 GLN A O 1
ATOM 1010 N N . ARG A 1 134 ? 3.245 30.862 20.222 1.00 53.69 134 ARG A N 1
ATOM 1011 C CA . ARG A 1 134 ? 4.003 31.828 19.401 1.00 53.69 134 ARG A CA 1
ATOM 1012 C C . ARG A 1 134 ? 3.715 31.731 17.899 1.00 53.69 134 ARG A C 1
ATOM 1014 O O . ARG A 1 134 ? 3.885 32.720 17.197 1.00 53.69 134 ARG A O 1
ATOM 1021 N N . LEU A 1 135 ? 3.262 30.577 17.404 1.00 53.12 135 LEU A N 1
ATOM 1022 C CA . LEU A 1 135 ? 3.012 30.325 15.975 1.00 53.12 135 LEU A CA 1
ATOM 1023 C C . LEU A 1 135 ? 1.522 30.370 15.576 1.00 53.12 135 LEU A C 1
ATOM 1025 O O . LEU A 1 135 ? 1.148 29.819 14.550 1.00 53.12 135 LEU A O 1
ATOM 1029 N N . HIS A 1 136 ? 0.663 31.054 16.337 1.00 65.62 136 HIS A N 1
ATOM 1030 C CA . HIS A 1 136 ? -0.807 30.913 16.325 1.00 65.62 136 HIS A CA 1
ATOM 1031 C C . HIS A 1 136 ? -1.515 30.834 14.940 1.00 65.62 136 HIS A C 1
ATOM 1033 O O . HIS A 1 136 ? -2.586 30.242 14.846 1.00 65.62 136 HIS A O 1
ATOM 1039 N N . TRP A 1 137 ? -0.938 31.373 13.855 1.00 64.62 137 TRP A N 1
ATOM 1040 C CA . TRP A 1 137 ? -1.494 31.332 12.488 1.00 64.62 137 TRP A CA 1
ATOM 1041 C C . TRP A 1 137 ? -0.670 30.474 11.511 1.00 64.62 137 TRP A C 1
ATOM 1043 O O . TRP A 1 137 ? -1.212 29.927 10.552 1.00 64.62 137 TRP A O 1
ATOM 1053 N N . THR A 1 138 ? 0.636 30.329 11.749 1.00 70.44 138 THR A N 1
ATOM 1054 C CA . THR A 1 138 ? 1.568 29.589 10.885 1.00 70.44 138 THR A CA 1
ATOM 1055 C C . THR A 1 138 ? 1.808 28.159 11.356 1.00 70.44 138 THR A C 1
ATOM 1057 O O . THR A 1 138 ? 2.281 27.354 10.558 1.00 70.44 138 THR A O 1
ATOM 1060 N N . THR A 1 139 ? 1.434 27.798 12.593 1.00 75.31 139 THR A N 1
ATOM 1061 C CA . THR A 1 139 ? 1.593 26.439 13.137 1.00 75.31 139 THR A CA 1
ATOM 1062 C C . THR A 1 139 ? 1.045 25.359 12.203 1.00 75.31 139 THR A C 1
ATOM 1064 O O . THR A 1 139 ? 1.779 24.414 11.926 1.00 75.31 139 THR A O 1
ATOM 1067 N N . PRO A 1 140 ? -0.192 25.455 11.669 1.00 75.94 140 PRO A N 1
ATOM 1068 C CA . PRO A 1 140 ? -0.735 24.390 10.828 1.00 75.94 140 PRO A CA 1
ATOM 1069 C C . PRO A 1 140 ? 0.057 24.263 9.524 1.00 75.94 140 PRO A C 1
ATOM 1071 O O . PRO A 1 140 ? 0.320 23.159 9.062 1.00 75.94 140 PRO A O 1
ATOM 1074 N N . LEU A 1 141 ? 0.497 25.390 8.966 1.00 81.94 141 LEU A N 1
ATOM 1075 C CA . LEU A 1 141 ? 1.251 25.436 7.719 1.00 81.94 141 LEU A CA 1
ATOM 1076 C C . LEU A 1 141 ? 2.662 24.860 7.907 1.00 81.94 141 LEU A C 1
ATOM 1078 O O . LEU A 1 141 ? 3.073 23.996 7.139 1.00 81.94 141 LEU A O 1
ATOM 1082 N N . ALA A 1 142 ? 3.360 25.256 8.976 1.00 81.00 142 ALA A N 1
ATOM 1083 C CA . ALA A 1 142 ? 4.675 24.734 9.342 1.00 81.00 142 ALA A CA 1
ATOM 1084 C C . ALA A 1 142 ? 4.634 23.233 9.653 1.00 81.00 142 ALA A C 1
ATOM 1086 O O . ALA A 1 142 ? 5.502 22.488 9.203 1.00 81.00 142 ALA A O 1
ATOM 1087 N N . LEU A 1 143 ? 3.598 22.781 10.366 1.00 76.69 143 LEU A N 1
ATOM 1088 C CA . LEU A 1 143 ? 3.358 21.360 10.587 1.00 76.69 143 LEU A CA 1
ATOM 1089 C C . LEU A 1 143 ? 3.182 20.648 9.255 1.00 76.69 143 LEU A C 1
ATOM 1091 O O . LEU A 1 143 ? 3.921 19.713 8.989 1.00 76.69 143 LEU A O 1
ATOM 1095 N N . GLY A 1 144 ? 2.292 21.132 8.385 1.00 82.31 144 GLY A N 1
ATOM 1096 C CA . GLY A 1 144 ? 2.063 20.559 7.060 1.00 82.31 144 GLY A CA 1
ATOM 1097 C C . GLY A 1 144 ? 3.346 20.437 6.241 1.00 82.31 144 GLY A C 1
ATOM 1098 O O . GLY A 1 144 ? 3.546 19.429 5.566 1.00 82.31 144 GLY A O 1
ATOM 1099 N N . SER A 1 145 ? 4.263 21.398 6.363 1.00 83.81 145 SER A N 1
ATOM 1100 C CA . SER A 1 145 ? 5.540 21.363 5.652 1.00 83.81 145 SER A CA 1
ATOM 1101 C C . SER A 1 145 ? 6.424 20.167 6.019 1.00 83.81 145 SER A C 1
ATOM 1103 O O . SER A 1 145 ? 7.148 19.660 5.163 1.00 83.81 145 SER A O 1
ATOM 1105 N N . VAL A 1 146 ? 6.331 19.653 7.247 1.00 80.62 146 VAL A N 1
ATOM 1106 C CA . VAL A 1 146 ? 7.089 18.466 7.684 1.00 80.62 146 VAL A CA 1
ATOM 1107 C C . VAL A 1 146 ? 6.617 17.199 6.958 1.00 80.62 146 VAL A C 1
ATOM 1109 O O . VAL A 1 146 ? 7.403 16.282 6.733 1.00 80.62 146 VAL A O 1
ATOM 1112 N N . TRP A 1 147 ? 5.358 17.146 6.503 1.00 80.44 147 TRP A N 1
ATOM 1113 C CA . TRP A 1 147 ? 4.803 15.947 5.862 1.00 80.44 147 TRP A CA 1
ATOM 1114 C C . TRP A 1 147 ? 5.446 15.618 4.514 1.00 80.44 147 TRP A C 1
ATOM 1116 O O . TRP A 1 147 ? 5.423 14.453 4.121 1.00 80.44 147 TRP A O 1
ATOM 1126 N N . GLY A 1 148 ? 6.024 16.599 3.814 1.00 74.88 148 GLY A N 1
ATOM 1127 C CA . GLY A 1 148 ? 6.762 16.355 2.567 1.00 74.88 148 GLY A CA 1
ATOM 1128 C C . GLY A 1 148 ? 8.060 15.580 2.733 1.00 74.88 148 GLY A C 1
ATOM 1129 O O . GLY A 1 148 ? 8.558 15.024 1.758 1.00 74.88 148 GLY A O 1
ATOM 1130 N N . LEU A 1 149 ? 8.552 15.486 3.968 1.00 76.62 149 LEU A N 1
ATOM 1131 C CA . LEU A 1 149 ? 9.772 14.775 4.337 1.00 76.62 149 LEU A CA 1
ATOM 1132 C C . LEU A 1 149 ? 9.481 13.399 4.958 1.00 76.62 149 LEU A C 1
ATOM 1134 O O . LEU A 1 149 ? 10.406 12.687 5.339 1.00 76.62 149 LEU A O 1
ATOM 1138 N N . MET A 1 150 ? 8.207 13.016 5.089 1.00 76.75 150 MET A N 1
ATOM 1139 C CA . MET A 1 150 ? 7.830 11.764 5.743 1.00 76.75 150 MET A CA 1
ATOM 1140 C C . MET A 1 150 ? 8.145 10.555 4.848 1.00 76.75 150 MET A C 1
ATOM 1142 O O . MET A 1 150 ? 7.701 10.522 3.699 1.00 76.75 150 MET A O 1
ATOM 1146 N N . PRO A 1 151 ? 8.833 9.520 5.359 1.00 63.88 151 PRO A N 1
ATOM 1147 C CA . PRO A 1 151 ? 9.163 8.334 4.579 1.00 63.88 151 PRO A CA 1
ATOM 1148 C C . PRO A 1 151 ? 7.932 7.423 4.469 1.00 63.88 151 PRO A C 1
ATOM 1150 O O . PRO A 1 151 ? 7.722 6.535 5.295 1.00 63.88 151 PRO A O 1
ATOM 1153 N N . CYS A 1 152 ? 7.077 7.646 3.468 1.00 74.31 152 CYS A N 1
ATOM 1154 C CA . CYS A 1 152 ? 5.978 6.733 3.153 1.00 74.31 152 CYS A CA 1
ATOM 1155 C C . CYS A 1 152 ? 6.025 6.261 1.696 1.00 74.31 152 CYS A C 1
ATOM 1157 O O . CYS A 1 152 ? 6.348 7.026 0.789 1.00 74.31 152 CYS A O 1
ATOM 1159 N N . GLY A 1 153 ? 5.693 4.986 1.462 1.00 68.69 153 GLY A N 1
ATOM 1160 C CA . GLY A 1 153 ? 5.887 4.337 0.158 1.00 68.69 153 GLY A CA 1
ATOM 1161 C C . GLY A 1 153 ? 5.153 5.022 -1.002 1.00 68.69 153 GLY A C 1
ATOM 1162 O O . GLY A 1 153 ? 5.707 5.142 -2.091 1.00 68.69 153 GLY A O 1
ATOM 1163 N N . PHE A 1 154 ? 3.943 5.543 -0.766 1.00 78.75 154 PHE A N 1
ATOM 1164 C CA . PHE A 1 154 ? 3.184 6.289 -1.780 1.00 78.75 154 PHE A CA 1
ATOM 1165 C C . PHE A 1 154 ? 3.831 7.633 -2.128 1.00 78.75 154 PHE A C 1
ATOM 1167 O O . PHE A 1 154 ? 3.897 7.994 -3.302 1.00 78.75 154 PHE A O 1
ATOM 1174 N N . LEU A 1 155 ? 4.336 8.355 -1.120 1.00 83.50 155 LEU A N 1
ATOM 1175 C CA . LEU A 1 155 ? 5.055 9.606 -1.342 1.00 83.50 155 LEU A CA 1
ATOM 1176 C C . LEU A 1 155 ? 6.376 9.343 -2.062 1.00 83.50 155 LEU A C 1
ATOM 1178 O O . LEU A 1 155 ? 6.705 10.075 -2.985 1.00 83.50 155 LEU A O 1
ATOM 1182 N N . TYR A 1 156 ? 7.085 8.269 -1.710 1.00 76.44 156 TYR A N 1
ATOM 1183 C CA . TYR A 1 156 ? 8.333 7.891 -2.367 1.00 76.44 156 TYR A CA 1
ATOM 1184 C C . TYR A 1 156 ? 8.124 7.514 -3.838 1.00 76.44 156 TYR A C 1
ATOM 1186 O O . TYR A 1 156 ? 8.877 7.954 -4.703 1.00 76.44 156 TYR A O 1
ATOM 1194 N N . ALA A 1 157 ? 7.060 6.769 -4.154 1.00 75.00 157 ALA A N 1
ATOM 1195 C CA . ALA A 1 157 ? 6.690 6.467 -5.536 1.00 75.00 157 ALA A CA 1
ATOM 1196 C C . ALA A 1 157 ? 6.406 7.747 -6.348 1.00 75.00 157 ALA A C 1
ATOM 1198 O O . ALA A 1 157 ? 6.872 7.881 -7.480 1.00 75.00 157 ALA A O 1
ATOM 1199 N N . ALA A 1 158 ? 5.702 8.718 -5.757 1.00 85.31 158 ALA A N 1
ATOM 1200 C CA . ALA A 1 158 ? 5.464 10.016 -6.386 1.00 85.31 158 ALA A CA 1
ATOM 1201 C C . ALA A 1 158 ? 6.752 10.854 -6.522 1.00 85.31 158 ALA A C 1
ATOM 1203 O O . ALA A 1 158 ? 6.973 11.467 -7.564 1.00 85.31 158 ALA A O 1
ATOM 1204 N N . GLN A 1 159 ? 7.630 10.839 -5.515 1.00 84.81 159 GLN A N 1
ATOM 1205 C CA . GLN A 1 159 ? 8.936 11.509 -5.514 1.00 84.81 159 GLN A CA 1
ATOM 1206 C C . GLN A 1 159 ? 9.887 10.932 -6.569 1.00 84.81 159 GLN A C 1
ATOM 1208 O O . GLN A 1 159 ? 10.594 11.684 -7.233 1.00 84.81 159 GLN A O 1
ATOM 1213 N N . LEU A 1 160 ? 9.866 9.615 -6.780 1.00 77.81 160 LEU A N 1
ATOM 1214 C CA . LEU A 1 160 ? 10.581 8.941 -7.867 1.00 77.81 160 LEU A CA 1
ATOM 1215 C C . LEU A 1 160 ? 10.078 9.400 -9.235 1.00 77.81 160 LEU A C 1
ATOM 1217 O O . LEU A 1 160 ? 10.876 9.768 -10.095 1.00 77.81 160 LEU A O 1
ATOM 1221 N N . GLN A 1 161 ? 8.756 9.454 -9.412 1.00 81.62 161 GLN A N 1
ATOM 1222 C CA . GLN A 1 161 ? 8.174 10.013 -10.629 1.00 81.62 161 GLN A CA 1
ATOM 1223 C C . GLN A 1 161 ? 8.512 11.495 -10.784 1.00 81.62 161 GLN A C 1
ATOM 1225 O O . GLN A 1 161 ? 8.700 11.949 -11.904 1.00 81.62 161 GLN A O 1
ATOM 1230 N N . ALA A 1 162 ? 8.627 12.266 -9.703 1.00 87.44 162 ALA A N 1
ATOM 1231 C CA . ALA A 1 162 ? 9.072 13.656 -9.754 1.00 87.44 162 ALA A CA 1
ATOM 1232 C C . ALA A 1 162 ? 10.544 13.777 -10.180 1.00 87.44 162 ALA A C 1
ATOM 1234 O O . ALA A 1 162 ? 10.854 14.592 -11.045 1.00 87.44 162 ALA A O 1
ATOM 1235 N N . ALA A 1 163 ? 11.429 12.922 -9.660 1.00 83.50 163 ALA A N 1
ATOM 1236 C CA . ALA A 1 163 ? 12.831 12.861 -10.072 1.00 83.50 163 ALA A CA 1
ATOM 1237 C C . ALA A 1 163 ? 12.977 12.513 -11.563 1.00 83.50 163 ALA A C 1
ATOM 1239 O O . ALA A 1 163 ? 13.756 13.142 -12.276 1.00 83.50 163 ALA A O 1
ATOM 1240 N N . ALA A 1 164 ? 12.138 11.609 -12.078 1.00 80.69 164 ALA A N 1
ATOM 1241 C CA . ALA A 1 164 ? 12.108 11.248 -13.496 1.00 80.69 164 ALA A CA 1
ATOM 1242 C C . ALA A 1 164 ? 11.716 12.408 -14.441 1.00 80.69 164 ALA A C 1
ATOM 1244 O O . ALA A 1 164 ? 11.710 12.236 -15.654 1.00 80.69 164 ALA A O 1
ATOM 1245 N N . ALA A 1 165 ? 11.346 13.598 -13.937 1.00 85.75 165 ALA A N 1
ATOM 1246 C CA . ALA A 1 165 ? 11.061 14.761 -14.798 1.00 85.75 165 ALA A CA 1
ATOM 1247 C C . ALA A 1 165 ? 12.305 15.413 -15.355 1.00 85.75 165 ALA A C 1
ATOM 1249 O O . ALA A 1 165 ? 12.168 16.174 -16.312 1.00 85.75 165 ALA A O 1
ATOM 1250 N N . ALA A 1 166 ? 13.448 15.203 -14.694 1.00 84.44 166 ALA A N 1
ATOM 1251 C CA . ALA A 1 166 ? 14.699 15.887 -14.997 1.00 84.44 166 ALA A CA 1
ATOM 1252 C C . ALA A 1 166 ? 14.529 17.418 -15.168 1.00 84.44 166 ALA A C 1
ATOM 1254 O O . ALA A 1 166 ? 15.232 18.061 -15.941 1.00 84.44 166 ALA A O 1
ATOM 1255 N N . SER A 1 167 ? 13.543 18.009 -14.487 1.00 89.25 167 SER A N 1
ATOM 1256 C CA . SER A 1 167 ? 13.221 19.436 -14.506 1.00 89.25 167 SER A CA 1
ATOM 1257 C C . SER A 1 167 ? 12.496 19.818 -13.220 1.00 89.25 167 SER A C 1
ATOM 1259 O O . SER A 1 167 ? 11.667 19.060 -12.704 1.00 89.25 167 SER A O 1
ATOM 1261 N N . TRP A 1 168 ? 12.776 21.013 -12.698 1.00 92.56 168 TRP A N 1
ATOM 1262 C CA . TRP A 1 168 ? 12.143 21.485 -11.465 1.00 92.56 168 TRP A CA 1
ATOM 1263 C C . TRP A 1 168 ? 10.636 21.717 -11.655 1.00 92.56 168 TRP A C 1
ATOM 1265 O O . TRP A 1 168 ? 9.853 21.374 -10.770 1.00 92.56 168 TRP A O 1
ATOM 1275 N N . GLN A 1 169 ? 10.205 22.215 -12.823 1.00 94.81 169 GLN A N 1
ATOM 1276 C CA . GLN A 1 169 ? 8.783 22.408 -13.131 1.00 94.81 169 GLN A CA 1
ATOM 1277 C C . GLN A 1 169 ? 8.050 21.070 -13.221 1.00 94.81 169 GLN A C 1
ATOM 1279 O O . GLN A 1 169 ? 6.969 20.916 -12.653 1.00 94.81 169 GLN A O 1
ATOM 1284 N N . GLY A 1 170 ? 8.639 20.090 -13.914 1.00 90.88 170 GLY A N 1
ATOM 1285 C CA . GLY A 1 170 ? 8.046 18.766 -14.067 1.00 90.88 170 GLY A CA 1
ATOM 1286 C C . GLY A 1 170 ? 7.948 18.025 -12.733 1.00 90.88 170 GLY A C 1
ATOM 1287 O O . GLY A 1 170 ? 6.901 17.454 -12.420 1.00 90.88 170 GLY A O 1
ATOM 1288 N N . GLY A 1 171 ? 8.997 18.096 -11.910 1.00 90.88 171 GLY A N 1
ATOM 1289 C CA . GLY A 1 171 ? 9.011 17.503 -10.575 1.00 90.88 171 GLY A CA 1
ATOM 1290 C C . GLY A 1 171 ? 7.986 18.142 -9.632 1.00 90.88 171 GLY A C 1
ATOM 1291 O O . GLY A 1 171 ? 7.213 17.430 -8.982 1.00 90.88 171 GLY A O 1
ATOM 1292 N N . ALA A 1 172 ? 7.905 19.477 -9.618 1.00 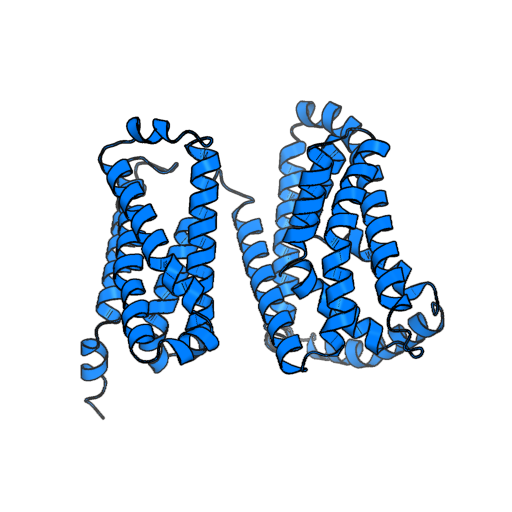94.69 172 ALA A N 1
ATOM 1293 C CA . ALA A 1 172 ? 6.904 20.211 -8.846 1.00 94.69 172 ALA A CA 1
ATOM 1294 C C . ALA A 1 172 ? 5.477 19.854 -9.283 1.00 94.69 172 ALA A C 1
ATOM 1296 O O . ALA A 1 172 ? 4.643 19.519 -8.443 1.00 94.69 172 ALA A O 1
ATOM 1297 N N . ALA A 1 173 ? 5.200 19.866 -10.592 1.00 94.56 173 ALA A N 1
ATOM 1298 C CA . ALA A 1 173 ? 3.874 19.586 -11.137 1.00 94.56 173 ALA A CA 1
ATOM 1299 C C . ALA A 1 173 ? 3.388 18.171 -10.791 1.00 94.56 173 ALA A C 1
ATOM 1301 O O . ALA A 1 173 ? 2.229 17.990 -10.414 1.00 94.56 173 ALA A O 1
ATOM 1302 N N . ARG A 1 174 ? 4.265 17.162 -10.863 1.00 93.25 174 ARG A N 1
ATOM 1303 C CA . ARG A 1 174 ? 3.924 15.776 -10.501 1.00 93.25 174 ARG A CA 1
ATOM 1304 C C . ARG A 1 174 ? 3.572 15.627 -9.024 1.00 93.25 174 ARG A C 1
ATOM 1306 O O . ARG A 1 174 ? 2.555 15.016 -8.693 1.00 93.25 174 ARG A O 1
ATOM 1313 N N . MET A 1 175 ? 4.354 16.239 -8.140 1.00 94.44 175 MET A N 1
ATOM 1314 C CA . MET A 1 175 ? 4.052 16.226 -6.707 1.00 94.44 175 MET A CA 1
ATOM 1315 C C . MET A 1 175 ? 2.820 17.059 -6.349 1.00 94.44 175 MET A C 1
ATOM 1317 O O . MET A 1 175 ? 2.119 16.733 -5.392 1.00 94.44 175 MET A O 1
ATOM 1321 N N . LEU A 1 176 ? 2.516 18.094 -7.131 1.00 95.56 176 LEU A N 1
ATOM 1322 C CA . LEU A 1 176 ? 1.307 18.895 -6.972 1.00 95.56 176 LEU A CA 1
ATOM 1323 C C . LEU A 1 176 ? 0.061 18.073 -7.333 1.00 95.56 176 LEU A C 1
ATOM 1325 O O . LEU A 1 176 ? -0.885 18.043 -6.548 1.00 95.56 176 LEU A O 1
ATOM 1329 N N . TRP A 1 177 ? 0.084 17.318 -8.439 1.00 95.56 177 TRP A N 1
ATOM 1330 C CA . TRP A 1 177 ? -0.986 16.370 -8.787 1.00 95.56 177 TRP A CA 1
ATOM 1331 C C . TRP A 1 177 ? -1.206 15.307 -7.708 1.00 95.56 177 TRP A C 1
ATOM 1333 O O . TRP A 1 177 ? -2.346 15.071 -7.303 1.00 95.56 177 TRP A O 1
ATOM 1343 N N . PHE A 1 178 ? -0.122 14.720 -7.193 1.00 93.25 178 PHE A N 1
ATOM 1344 C CA . PHE A 1 178 ? -0.188 13.794 -6.063 1.00 93.25 178 PHE A CA 1
ATOM 1345 C C . PHE A 1 178 ? -0.812 14.458 -4.825 1.00 93.25 178 PHE A C 1
ATOM 1347 O O . PHE A 1 178 ? -1.770 13.937 -4.251 1.00 93.25 178 PHE A O 1
ATOM 1354 N N . GLY A 1 179 ? -0.331 15.646 -4.449 1.00 92.50 179 GLY A N 1
ATOM 1355 C CA . GLY A 1 179 ? -0.837 16.416 -3.315 1.00 92.50 179 GLY A CA 1
ATOM 1356 C C . GLY A 1 179 ? -2.327 16.740 -3.423 1.00 92.50 179 GLY A C 1
ATOM 1357 O O . GLY A 1 179 ? -3.067 16.520 -2.461 1.00 92.50 179 GLY A O 1
ATOM 1358 N N . LEU A 1 180 ? -2.790 17.172 -4.599 1.00 93.81 180 LEU A N 1
ATOM 1359 C CA . LEU A 1 180 ? -4.209 17.406 -4.884 1.00 93.81 180 LEU A CA 1
ATOM 1360 C C . LEU A 1 180 ? -5.044 16.121 -4.791 1.00 93.81 180 LEU A C 1
ATOM 1362 O O . LEU A 1 180 ? -6.170 16.170 -4.301 1.00 93.81 180 LEU A O 1
ATOM 1366 N N . GLY A 1 181 ? -4.488 14.973 -5.186 1.00 90.56 181 GLY A N 1
ATOM 1367 C CA . GLY A 1 181 ? -5.116 13.661 -4.999 1.00 90.56 181 GLY A CA 1
ATOM 1368 C C . GLY A 1 181 ? -5.347 13.314 -3.529 1.00 90.56 181 GLY A C 1
ATOM 1369 O O . GLY A 1 181 ? -6.394 12.777 -3.170 1.00 90.56 181 GLY A O 1
ATOM 1370 N N . THR A 1 182 ? -4.410 13.684 -2.648 1.00 90.69 182 THR A N 1
ATOM 1371 C CA . THR A 1 182 ? -4.543 13.440 -1.198 1.00 90.69 182 THR A CA 1
ATOM 1372 C C . THR A 1 182 ? -5.548 14.363 -0.499 1.00 90.69 182 THR A C 1
ATOM 1374 O O . THR A 1 182 ? -6.102 14.007 0.546 1.00 90.69 182 THR A O 1
ATOM 1377 N N . LEU A 1 183 ? -5.789 15.557 -1.056 1.00 90.62 183 LEU A N 1
ATOM 1378 C CA . LEU A 1 183 ? -6.592 16.622 -0.451 1.00 90.62 183 LEU A CA 1
ATOM 1379 C C . LEU A 1 183 ? -8.016 16.188 -0.043 1.00 90.62 183 LEU A C 1
ATOM 1381 O O . LEU A 1 183 ? -8.344 16.368 1.131 1.00 90.62 183 LEU A O 1
ATOM 1385 N N . PRO A 1 184 ? -8.867 15.620 -0.927 1.00 88.44 184 PRO A N 1
ATOM 1386 C CA . PRO A 1 184 ? -10.262 15.324 -0.585 1.00 88.44 184 PRO A CA 1
ATOM 1387 C C . PRO A 1 184 ? -10.381 14.335 0.579 1.00 88.44 184 PRO A C 1
ATOM 1389 O O . PRO A 1 184 ? -11.214 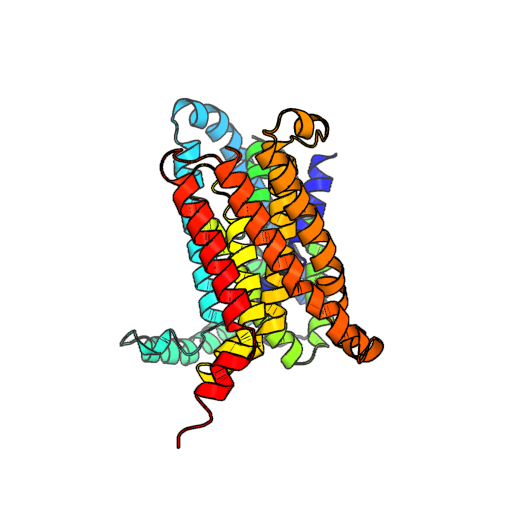14.514 1.467 1.00 88.44 184 PRO A O 1
ATOM 1392 N N . VAL A 1 185 ? -9.509 13.326 0.619 1.00 85.12 185 VAL A N 1
ATOM 1393 C CA . VAL A 1 185 ? -9.506 12.317 1.682 1.00 85.12 185 VAL A CA 1
ATOM 1394 C C . VAL A 1 185 ? -9.015 12.922 2.992 1.00 85.12 185 VAL A C 1
ATOM 1396 O O . VAL A 1 185 ? -9.638 12.729 4.030 1.00 85.12 185 VAL A O 1
ATOM 1399 N N . MET A 1 186 ? -7.923 13.684 2.959 1.00 84.38 186 MET A N 1
ATOM 1400 C CA . MET A 1 186 ? -7.297 14.264 4.151 1.00 84.38 186 MET A CA 1
ATOM 1401 C C . MET A 1 186 ? -8.126 15.378 4.781 1.00 84.38 186 MET A C 1
ATOM 1403 O O . MET A 1 186 ? -8.260 15.423 6.005 1.00 84.38 186 MET A O 1
ATOM 1407 N N . LEU A 1 187 ? -8.726 16.238 3.960 1.00 85.50 187 LEU A N 1
ATOM 1408 C CA . LEU A 1 187 ? -9.652 17.261 4.424 1.00 85.50 187 LEU A CA 1
ATOM 1409 C C . LEU A 1 187 ? -10.937 16.622 4.966 1.00 85.50 187 LEU A C 1
ATOM 1411 O O . LEU A 1 187 ? -11.372 16.961 6.065 1.00 85.50 187 LEU A O 1
ATOM 1415 N N . GLY A 1 188 ? -11.495 15.636 4.253 1.00 82.69 188 GLY A N 1
ATOM 1416 C CA . GLY A 1 188 ? -12.659 14.881 4.714 1.00 82.69 188 GLY A CA 1
ATOM 1417 C C . GLY A 1 188 ? -12.412 14.195 6.058 1.00 82.69 188 GLY A C 1
ATOM 1418 O O . GLY A 1 188 ? -13.238 14.290 6.963 1.00 82.69 188 GLY A O 1
ATOM 1419 N N . PHE A 1 189 ? -11.248 13.569 6.239 1.00 76.31 189 PHE A N 1
ATOM 1420 C CA . PHE A 1 189 ? -10.889 12.917 7.497 1.00 76.31 189 PHE A CA 1
ATOM 1421 C C . PHE A 1 189 ? -10.740 13.925 8.645 1.00 76.31 189 PHE A C 1
ATOM 1423 O O . PHE A 1 189 ? -11.284 13.693 9.723 1.00 76.31 189 PHE A O 1
ATOM 1430 N N . GLY A 1 190 ? -10.083 15.067 8.406 1.00 73.06 190 GLY A N 1
ATOM 1431 C CA . GLY A 1 190 ? -9.945 16.140 9.399 1.00 73.06 190 GLY A CA 1
ATOM 1432 C C . GLY A 1 190 ? -11.288 16.703 9.882 1.00 73.06 190 GLY A C 1
ATOM 1433 O O . GLY A 1 190 ? -11.444 16.997 11.061 1.00 73.06 190 GLY A O 1
ATOM 1434 N N . LEU A 1 191 ? -12.292 16.783 9.001 1.00 77.31 191 LEU A N 1
ATOM 1435 C CA . LEU A 1 191 ? -13.616 17.335 9.324 1.00 77.31 191 LEU A CA 1
ATOM 1436 C C . LEU A 1 191 ? -14.598 16.307 9.917 1.00 77.31 191 LEU A C 1
ATOM 1438 O O . LEU A 1 191 ? -15.488 16.665 10.703 1.00 7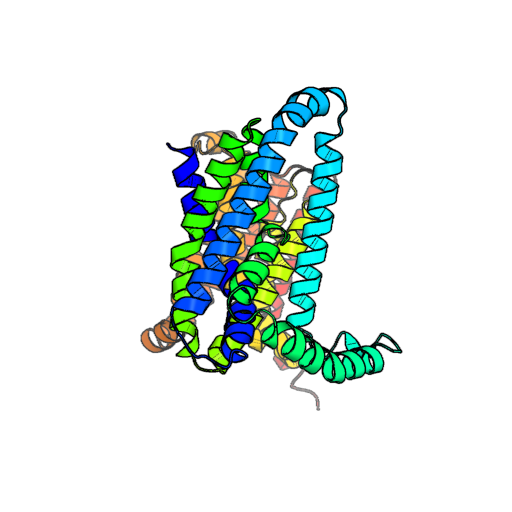7.31 191 LEU A O 1
ATOM 1442 N N . LEU A 1 192 ? -14.490 15.038 9.508 1.00 73.62 192 LEU A N 1
ATOM 1443 C CA . LEU A 1 192 ? -15.448 13.979 9.850 1.00 73.62 192 LEU A CA 1
ATOM 1444 C C . LEU A 1 192 ? -15.042 13.176 11.085 1.00 73.62 192 LEU A C 1
ATOM 1446 O O . LEU A 1 192 ? -15.917 12.711 11.816 1.00 73.62 192 LEU A O 1
ATOM 1450 N N . VAL A 1 193 ? -13.745 13.023 11.355 1.00 68.50 193 VAL A N 1
ATOM 1451 C CA . VAL A 1 193 ? -13.284 12.160 12.451 1.00 68.50 193 VAL A CA 1
ATOM 1452 C C . VAL A 1 193 ? -13.525 12.760 13.837 1.00 68.50 193 VAL A C 1
ATOM 1454 O O . VAL A 1 193 ? -13.654 12.010 14.807 1.00 68.50 193 VAL A O 1
ATOM 1457 N N . GLU A 1 194 ? -13.708 14.077 13.953 1.00 64.19 194 GLU A N 1
ATOM 1458 C CA . GLU A 1 194 ? -14.183 14.701 15.199 1.00 64.19 194 GLU A CA 1
ATOM 1459 C C . GLU A 1 194 ? -15.517 14.104 15.677 1.00 64.19 194 GLU A C 1
ATOM 1461 O O . GLU A 1 194 ? -15.731 13.950 16.879 1.00 64.19 194 GLU A O 1
ATOM 1466 N N . GLN A 1 195 ? -16.376 13.691 14.738 1.00 69.56 195 GLN A N 1
ATOM 1467 C CA . GLN A 1 195 ? -17.689 13.104 15.015 1.00 69.56 195 GLN A CA 1
ATOM 1468 C C . GLN A 1 195 ? -17.607 11.607 15.355 1.00 69.56 195 GLN A C 1
ATOM 1470 O O . GLN A 1 195 ? -18.600 10.995 15.745 1.00 69.56 195 GLN A O 1
ATOM 1475 N N . TRP A 1 196 ? -16.443 10.975 15.176 1.00 69.69 196 TRP A N 1
ATOM 1476 C CA . TRP A 1 196 ? -16.278 9.540 15.403 1.00 69.69 196 TRP A CA 1
ATOM 1477 C C . TRP A 1 196 ? -15.982 9.276 16.878 1.00 69.69 196 TRP A C 1
ATOM 1479 O O . TRP A 1 196 ? -15.242 10.025 17.523 1.00 69.69 196 TRP A O 1
ATOM 1489 N N . SER A 1 197 ? -16.538 8.195 17.430 1.00 69.00 197 SER A N 1
ATOM 1490 C CA . SER A 1 197 ? -16.272 7.817 18.821 1.00 69.00 197 SER A CA 1
ATOM 1491 C C . SER A 1 197 ? -14.775 7.573 19.049 1.00 69.00 197 SER A C 1
ATOM 1493 O O . SER A 1 197 ? -14.035 7.204 18.129 1.00 69.00 197 SER A O 1
ATOM 1495 N N . ARG A 1 198 ? -14.319 7.784 20.290 1.00 62.66 198 ARG A N 1
ATOM 1496 C CA . ARG A 1 198 ? -12.922 7.567 20.702 1.00 62.66 198 ARG A CA 1
ATOM 1497 C C . ARG A 1 198 ? -12.436 6.155 20.339 1.00 62.66 198 ARG A C 1
ATOM 1499 O O . ARG A 1 198 ? -11.308 6.003 19.877 1.00 62.66 198 ARG A O 1
ATOM 1506 N N . ASP A 1 199 ? -13.322 5.164 20.430 1.00 63.47 199 ASP A N 1
ATOM 1507 C CA . ASP A 1 199 ? -13.035 3.771 20.075 1.00 63.47 199 ASP A CA 1
ATOM 1508 C C . ASP A 1 199 ? -12.777 3.578 18.579 1.00 63.47 199 ASP A C 1
ATOM 1510 O O . ASP A 1 199 ? -11.806 2.924 18.209 1.00 63.47 199 ASP A O 1
ATOM 1514 N N . ARG A 1 200 ? -13.584 4.191 17.698 1.00 64.38 200 ARG A N 1
ATOM 1515 C CA . ARG A 1 200 ? -13.359 4.109 16.242 1.00 64.38 200 ARG A CA 1
ATOM 1516 C C . ARG A 1 200 ? -12.044 4.775 15.850 1.00 64.38 200 ARG A C 1
ATOM 1518 O O . ARG A 1 200 ? -11.312 4.240 15.024 1.00 64.38 200 ARG A O 1
ATOM 1525 N N . ARG A 1 201 ? -11.722 5.913 16.473 1.00 64.12 201 ARG A N 1
ATOM 1526 C CA . ARG A 1 201 ? -10.438 6.609 16.284 1.00 64.12 201 ARG A CA 1
ATOM 1527 C C . ARG A 1 201 ? -9.252 5.741 16.703 1.00 64.12 201 ARG A C 1
ATOM 1529 O O . ARG A 1 201 ? -8.293 5.629 15.946 1.00 64.12 201 ARG A O 1
ATOM 1536 N N . SER A 1 202 ? -9.342 5.094 17.866 1.00 64.06 202 SER A N 1
ATOM 1537 C CA . SER A 1 202 ? -8.308 4.172 18.351 1.00 64.06 202 SER A CA 1
ATOM 1538 C C . SER A 1 202 ? -8.164 2.939 17.453 1.00 64.06 202 SER A C 1
ATOM 1540 O O . SER A 1 202 ? -7.048 2.536 17.137 1.00 64.06 202 SER A O 1
ATOM 1542 N N . GLN A 1 203 ? -9.273 2.373 16.970 1.00 65.31 203 GLN A N 1
ATOM 1543 C CA . GLN A 1 203 ? -9.244 1.242 16.040 1.00 65.31 203 GLN A CA 1
ATOM 1544 C C . GLN A 1 203 ? -8.561 1.601 14.717 1.00 65.31 203 GLN A C 1
ATOM 1546 O O . GLN A 1 203 ? -7.741 0.827 14.234 1.00 65.31 203 GLN A O 1
ATOM 1551 N N . LEU A 1 204 ? -8.834 2.781 14.154 1.00 66.12 204 LEU A N 1
ATOM 1552 C CA . LEU A 1 204 ? -8.166 3.243 12.931 1.00 66.12 204 LEU A CA 1
ATOM 1553 C C . LEU A 1 204 ? -6.669 3.444 13.136 1.00 66.12 204 LEU A C 1
ATOM 1555 O O . LEU A 1 204 ? -5.892 3.040 12.279 1.00 66.12 204 LEU A O 1
ATOM 1559 N N . GLN A 1 205 ? -6.272 4.023 14.272 1.00 65.44 205 GLN A N 1
ATOM 1560 C CA . GLN A 1 205 ? -4.864 4.168 14.650 1.00 65.44 205 GLN A CA 1
ATOM 1561 C C . GLN A 1 205 ? -4.166 2.810 14.731 1.00 65.44 205 GLN A C 1
ATOM 1563 O O . GLN A 1 205 ? -3.099 2.634 14.150 1.00 65.44 205 GLN A O 1
ATOM 1568 N N . GLN A 1 206 ? -4.784 1.832 15.399 1.00 66.12 206 GLN A N 1
ATOM 1569 C CA . GLN A 1 206 ? -4.239 0.478 15.493 1.00 66.12 206 GLN A CA 1
ATOM 1570 C C . GLN A 1 206 ? -4.135 -0.175 14.111 1.00 66.12 206 GLN A C 1
ATOM 1572 O O . GLN A 1 206 ? -3.092 -0.726 13.777 1.00 66.12 206 GLN A O 1
ATOM 1577 N N . MET A 1 207 ? -5.168 -0.068 13.271 1.00 63.62 207 MET A N 1
ATOM 1578 C CA . MET A 1 207 ? -5.136 -0.603 11.906 1.00 63.62 207 MET A CA 1
ATOM 1579 C C . MET A 1 207 ? -4.028 0.035 11.065 1.00 63.62 207 MET A C 1
ATOM 1581 O O . MET A 1 207 ? -3.309 -0.676 10.369 1.00 63.62 207 MET A O 1
ATOM 1585 N N . ALA A 1 208 ? -3.855 1.353 11.153 1.00 63.22 208 ALA A N 1
ATOM 1586 C CA . ALA A 1 208 ? -2.800 2.069 10.450 1.00 63.22 208 ALA A CA 1
ATOM 1587 C C . ALA A 1 208 ? -1.409 1.640 10.904 1.00 63.22 208 ALA A C 1
ATOM 1589 O O . ALA A 1 208 ? -0.540 1.403 10.076 1.00 63.22 208 ALA A O 1
ATOM 1590 N N . ALA A 1 209 ? -1.222 1.497 12.215 1.00 64.25 209 ALA A N 1
ATOM 1591 C CA . ALA A 1 209 ? 0.029 1.056 12.800 1.00 64.25 209 ALA A CA 1
ATOM 1592 C C . ALA A 1 209 ? 0.387 -0.367 12.342 1.00 64.25 209 ALA A C 1
ATOM 1594 O O . ALA A 1 209 ? 1.517 -0.602 11.922 1.00 64.25 209 ALA A O 1
ATOM 1595 N N . VAL A 1 210 ? -0.586 -1.288 12.314 1.00 68.69 210 VAL A N 1
ATOM 1596 C CA . VAL A 1 210 ? -0.401 -2.632 11.739 1.00 68.69 210 VAL A CA 1
ATOM 1597 C C . VAL A 1 210 ? -0.027 -2.561 10.261 1.00 68.69 210 VAL A C 1
ATOM 1599 O O . VAL A 1 210 ? 0.935 -3.206 9.851 1.00 68.69 210 VAL A O 1
ATOM 1602 N N . ILE A 1 211 ? -0.749 -1.770 9.463 1.00 64.75 211 ILE A N 1
ATOM 1603 C CA . ILE A 1 211 ? -0.455 -1.605 8.034 1.00 64.75 211 ILE A CA 1
ATOM 1604 C C . ILE A 1 211 ? 0.967 -1.073 7.843 1.00 64.75 211 ILE A C 1
ATOM 1606 O O . ILE A 1 211 ? 1.687 -1.591 6.999 1.00 64.75 211 ILE A O 1
ATOM 1610 N N . SER A 1 212 ? 1.404 -0.102 8.643 1.00 65.00 212 SER A N 1
ATOM 1611 C CA . SER A 1 212 ? 2.764 0.437 8.573 1.00 65.00 212 SER A CA 1
ATOM 1612 C C . SER A 1 212 ? 3.826 -0.594 8.948 1.00 65.00 212 SER A C 1
ATOM 1614 O O . SER A 1 212 ? 4.818 -0.690 8.233 1.00 65.00 212 SER A O 1
ATOM 1616 N N . VAL A 1 213 ? 3.615 -1.425 9.980 1.00 68.94 213 VAL A N 1
ATOM 1617 C CA . VAL A 1 213 ? 4.539 -2.538 10.281 1.00 68.94 213 VAL A CA 1
ATOM 1618 C C . VAL A 1 213 ? 4.605 -3.523 9.119 1.00 68.94 213 VAL A C 1
ATOM 1620 O O . VAL A 1 213 ? 5.696 -3.906 8.713 1.00 68.94 213 VAL A O 1
ATOM 1623 N N . VAL A 1 214 ? 3.459 -3.918 8.558 1.00 69.56 214 VAL A N 1
ATOM 1624 C CA . VAL A 1 214 ? 3.403 -4.884 7.450 1.00 69.56 214 VAL A CA 1
ATOM 1625 C C . VAL A 1 214 ? 4.083 -4.322 6.205 1.00 69.56 214 VAL A C 1
ATOM 1627 O O . VAL A 1 214 ? 4.940 -4.984 5.630 1.00 69.56 214 VAL A O 1
ATOM 1630 N N . VAL A 1 215 ? 3.752 -3.092 5.808 1.00 63.62 215 VAL A N 1
ATOM 1631 C CA . VAL A 1 215 ? 4.366 -2.431 4.650 1.00 63.62 215 VAL A CA 1
ATOM 1632 C C . VAL A 1 215 ? 5.855 -2.209 4.885 1.00 63.62 215 VAL A C 1
ATOM 1634 O O . VAL A 1 215 ? 6.644 -2.472 3.985 1.00 63.62 215 VAL A O 1
ATOM 1637 N N . GLY A 1 216 ? 6.263 -1.783 6.081 1.00 66.94 216 GLY A N 1
ATOM 1638 C CA . GLY A 1 216 ? 7.670 -1.612 6.429 1.00 66.94 216 GLY A CA 1
ATOM 1639 C C . GLY A 1 216 ? 8.447 -2.928 6.369 1.00 66.94 216 GLY A C 1
ATOM 1640 O O . GLY A 1 216 ? 9.496 -2.983 5.736 1.00 66.94 216 GLY A O 1
ATOM 1641 N N . ALA A 1 217 ? 7.887 -4.011 6.916 1.00 72.12 217 ALA A N 1
ATOM 1642 C CA . ALA A 1 217 ? 8.467 -5.350 6.843 1.00 72.12 217 ALA A CA 1
ATOM 1643 C C . ALA A 1 217 ? 8.576 -5.845 5.397 1.00 72.12 217 ALA A C 1
ATOM 1645 O O . ALA A 1 217 ? 9.637 -6.305 4.995 1.00 72.12 217 ALA A O 1
ATOM 1646 N N . MET A 1 218 ? 7.525 -5.678 4.587 1.00 63.31 218 MET A N 1
ATOM 1647 C CA . MET A 1 218 ? 7.564 -5.997 3.155 1.00 63.31 218 MET A CA 1
ATOM 1648 C C . MET A 1 218 ? 8.604 -5.156 2.404 1.00 63.31 218 MET A C 1
ATOM 1650 O O . MET A 1 218 ? 9.252 -5.660 1.492 1.00 63.31 218 MET A O 1
ATOM 1654 N N . THR A 1 219 ? 8.782 -3.890 2.785 1.00 64.19 219 THR A N 1
ATOM 1655 C CA . THR A 1 219 ? 9.752 -2.972 2.168 1.00 64.19 219 THR A CA 1
ATOM 1656 C C . THR A 1 219 ? 11.187 -3.392 2.489 1.00 64.19 219 THR A C 1
ATOM 1658 O O . THR A 1 219 ? 12.015 -3.435 1.585 1.00 64.19 219 THR A O 1
ATOM 1661 N N . LEU A 1 220 ? 11.473 -3.783 3.737 1.00 65.25 220 LEU A N 1
ATOM 1662 C CA . LEU A 1 220 ? 12.779 -4.334 4.122 1.00 65.25 220 LEU A CA 1
ATOM 1663 C C . LEU A 1 220 ? 13.058 -5.675 3.463 1.00 65.25 220 LEU A C 1
ATOM 1665 O O . LEU A 1 220 ? 14.152 -5.896 2.957 1.00 65.25 220 LEU A O 1
ATOM 1669 N N . TRP A 1 221 ? 12.050 -6.542 3.419 1.00 59.75 221 TRP A N 1
ATOM 1670 C CA . TRP A 1 221 ? 12.167 -7.850 2.788 1.00 59.75 221 TRP A CA 1
ATOM 1671 C C . TRP A 1 221 ? 12.398 -7.740 1.275 1.00 59.75 221 TRP A C 1
ATOM 1673 O O . TRP A 1 221 ? 13.069 -8.572 0.677 1.00 59.75 221 TRP A O 1
ATOM 1683 N N . ARG A 1 222 ? 11.891 -6.678 0.643 1.00 58.16 222 ARG A N 1
ATOM 1684 C CA . ARG A 1 222 ? 12.127 -6.393 -0.776 1.00 58.16 222 ARG A CA 1
ATOM 1685 C C . ARG A 1 222 ? 13.551 -5.901 -1.068 1.00 58.16 222 ARG A C 1
ATOM 1687 O O . ARG A 1 222 ? 13.988 -6.023 -2.205 1.00 58.16 222 ARG A O 1
ATOM 1694 N N . SER A 1 223 ? 14.269 -5.352 -0.087 1.00 49.81 223 SER A N 1
ATOM 1695 C CA . SER A 1 223 ? 15.520 -4.608 -0.299 1.00 49.81 223 SER A CA 1
ATOM 1696 C C . SER A 1 223 ? 16.784 -5.471 -0.483 1.00 49.81 223 SER A C 1
ATOM 1698 O O . SER A 1 223 ? 17.886 -4.957 -0.297 1.00 49.81 223 SER A O 1
ATOM 1700 N N . GLY A 1 224 ? 16.660 -6.760 -0.817 1.00 44.84 224 GLY A N 1
ATOM 1701 C CA . GLY A 1 224 ? 17.819 -7.661 -0.877 1.00 44.84 224 GLY A CA 1
ATOM 1702 C C . GLY A 1 224 ? 17.780 -8.800 -1.896 1.00 44.84 224 GLY A C 1
ATOM 1703 O O . GLY A 1 224 ? 18.840 -9.346 -2.168 1.00 44.84 224 GLY A O 1
ATOM 1704 N N . ASP A 1 225 ? 16.631 -9.134 -2.496 1.00 38.84 225 ASP A N 1
ATOM 1705 C CA . ASP A 1 225 ? 16.528 -10.288 -3.403 1.00 38.84 225 ASP A CA 1
ATOM 1706 C C . ASP A 1 225 ? 15.768 -9.963 -4.703 1.00 38.84 225 ASP A C 1
ATOM 1708 O O . ASP A 1 225 ? 14.750 -9.256 -4.667 1.00 38.84 225 ASP A O 1
ATOM 1712 N N . PRO A 1 226 ? 16.185 -10.528 -5.856 1.00 43.00 226 PRO A N 1
ATOM 1713 C CA . PRO A 1 226 ? 15.357 -10.563 -7.053 1.00 43.00 226 PRO A CA 1
ATOM 1714 C C . PRO A 1 226 ? 14.065 -11.336 -6.744 1.00 43.00 226 PRO A C 1
ATOM 1716 O O . PRO A 1 226 ? 14.095 -12.541 -6.539 1.00 43.00 226 PRO A O 1
ATOM 1719 N N . MET A 1 227 ? 12.940 -10.615 -6.668 1.00 44.53 227 MET A N 1
ATOM 1720 C CA . MET A 1 227 ? 11.548 -11.104 -6.618 1.00 44.53 227 MET A CA 1
ATOM 1721 C C . MET A 1 227 ? 11.345 -12.565 -6.158 1.00 44.53 227 MET A C 1
ATOM 1723 O O . MET A 1 227 ? 11.019 -13.443 -6.955 1.00 44.53 227 MET A O 1
ATOM 1727 N N . GLY A 1 228 ? 11.429 -12.809 -4.848 1.00 54.78 228 GLY A N 1
ATOM 1728 C CA . GLY A 1 228 ? 10.752 -13.956 -4.234 1.00 54.78 228 GLY A CA 1
ATOM 1729 C C . GLY A 1 228 ? 9.232 -13.731 -4.178 1.00 54.78 228 GLY A C 1
ATOM 1730 O O . GLY A 1 228 ? 8.778 -12.600 -3.988 1.00 54.78 228 GLY A O 1
ATOM 1731 N N . ASP A 1 229 ? 8.429 -14.795 -4.310 1.00 63.69 229 ASP A N 1
ATOM 1732 C CA . ASP A 1 229 ? 6.949 -14.777 -4.259 1.00 63.69 229 ASP A CA 1
ATOM 1733 C C . ASP A 1 229 ? 6.396 -14.513 -2.824 1.00 63.69 229 ASP A C 1
ATOM 1735 O O . ASP A 1 229 ? 5.491 -15.188 -2.324 1.00 63.69 229 ASP A O 1
ATOM 1739 N N . TRP A 1 230 ? 6.934 -13.512 -2.119 1.00 66.62 230 TRP A N 1
ATOM 1740 C CA . TRP A 1 230 ? 6.675 -13.222 -0.700 1.00 66.62 230 TRP A CA 1
ATOM 1741 C C . TRP A 1 230 ? 5.222 -12.849 -0.390 1.00 66.62 230 TRP A C 1
ATOM 1743 O O . TRP A 1 230 ? 4.702 -13.207 0.668 1.00 66.62 230 TRP A O 1
ATOM 1753 N N . SER A 1 231 ? 4.535 -12.165 -1.310 1.00 71.56 231 SER A N 1
ATOM 1754 C CA . SER A 1 231 ? 3.105 -11.855 -1.176 1.00 71.56 231 SER A CA 1
ATOM 1755 C C . SER A 1 231 ? 2.242 -13.125 -1.141 1.00 71.56 231 SER A C 1
ATOM 1757 O O . SER A 1 231 ? 1.266 -13.177 -0.390 1.00 71.56 231 SER A O 1
ATOM 1759 N N . GLY A 1 232 ? 2.647 -14.176 -1.863 1.00 78.94 232 GLY A N 1
ATOM 1760 C CA . GLY A 1 232 ? 1.995 -15.487 -1.853 1.00 78.94 232 GLY A CA 1
ATOM 1761 C C . GLY A 1 232 ? 2.219 -16.241 -0.539 1.00 78.94 232 GLY A C 1
ATOM 1762 O O . GLY A 1 232 ? 1.260 -16.702 0.086 1.00 78.94 232 GLY A O 1
ATOM 1763 N N . TYR A 1 233 ? 3.464 -16.297 -0.054 1.00 80.56 233 TYR A N 1
ATOM 1764 C CA . TYR A 1 233 ? 3.776 -16.927 1.237 1.00 80.56 233 TYR A CA 1
ATOM 1765 C C . TYR A 1 233 ? 3.123 -16.193 2.419 1.00 80.56 233 TYR A C 1
ATOM 1767 O O . TYR A 1 233 ? 2.569 -16.827 3.320 1.00 80.56 233 TYR A O 1
ATOM 1775 N N . GLY A 1 234 ? 3.102 -14.857 2.394 1.00 76.06 234 GLY A N 1
ATOM 1776 C CA . GLY A 1 234 ? 2.414 -14.043 3.397 1.00 76.06 234 GLY A CA 1
ATOM 1777 C C . GLY A 1 234 ? 0.905 -14.305 3.440 1.00 76.06 234 GLY A C 1
ATOM 1778 O O . GLY A 1 234 ? 0.330 -14.414 4.528 1.00 76.06 234 GLY A O 1
ATOM 1779 N N . ALA A 1 235 ? 0.266 -14.477 2.276 1.00 82.19 235 ALA A N 1
ATOM 1780 C CA . ALA A 1 235 ? -1.140 -14.867 2.197 1.00 82.19 235 ALA A CA 1
ATOM 1781 C C . ALA A 1 235 ? -1.385 -16.245 2.839 1.00 82.19 235 ALA A C 1
ATOM 1783 O O . ALA A 1 235 ? -2.296 -16.380 3.659 1.00 82.19 235 ALA A O 1
ATOM 1784 N N . LEU A 1 236 ? -0.541 -17.243 2.544 1.00 85.38 236 LEU A N 1
ATOM 1785 C CA . LEU A 1 236 ? -0.627 -18.585 3.137 1.00 85.38 236 LEU A CA 1
ATOM 1786 C C . LEU A 1 236 ? -0.513 -18.558 4.664 1.00 85.38 236 LEU A C 1
ATOM 1788 O O . LEU A 1 236 ? -1.338 -19.166 5.346 1.00 85.38 236 LEU A O 1
ATOM 1792 N N . ILE A 1 237 ? 0.454 -17.818 5.209 1.00 83.44 237 ILE A N 1
ATOM 1793 C CA . ILE A 1 237 ? 0.653 -17.696 6.661 1.00 83.44 237 ILE A CA 1
ATOM 1794 C C . ILE A 1 237 ? -0.560 -17.032 7.324 1.00 83.44 237 ILE A C 1
ATOM 1796 O O . ILE A 1 237 ? -1.053 -17.512 8.350 1.00 83.44 237 ILE A O 1
ATOM 1800 N N . CYS A 1 238 ? -1.089 -15.957 6.734 1.00 81.56 238 CYS A N 1
ATOM 1801 C CA . CYS A 1 238 ? -2.275 -15.274 7.252 1.00 81.56 238 CYS A CA 1
ATOM 1802 C C . CYS A 1 238 ? -3.504 -16.198 7.267 1.00 81.56 238 CYS A C 1
ATOM 1804 O O . CYS A 1 238 ? -4.226 -16.258 8.266 1.00 81.56 238 CYS A O 1
ATOM 1806 N N . LEU A 1 239 ? -3.719 -16.963 6.192 1.00 86.69 239 LEU A N 1
ATOM 1807 C CA . LEU A 1 239 ? -4.822 -17.921 6.087 1.00 86.69 239 LEU A CA 1
ATOM 1808 C C . LEU A 1 239 ? -4.666 -19.088 7.073 1.00 86.69 239 LEU A C 1
ATOM 1810 O O . LEU A 1 239 ? -5.628 -19.430 7.766 1.00 86.69 239 LEU A O 1
ATOM 1814 N N . ALA A 1 240 ? -3.459 -19.649 7.201 1.00 86.31 240 ALA A N 1
ATOM 1815 C CA . ALA A 1 240 ? -3.147 -20.688 8.181 1.00 86.31 240 ALA A CA 1
ATOM 1816 C C . ALA A 1 240 ? -3.439 -20.204 9.607 1.00 86.31 240 ALA A C 1
ATOM 1818 O O . ALA A 1 240 ? -4.135 -20.877 10.367 1.00 86.31 240 ALA A O 1
ATOM 1819 N N . THR A 1 241 ? -2.996 -18.989 9.943 1.00 82.12 241 THR A N 1
ATOM 1820 C CA . THR A 1 241 ? -3.229 -18.368 11.254 1.00 82.12 241 THR A CA 1
ATOM 1821 C C . THR A 1 241 ? -4.722 -18.152 11.514 1.00 82.12 241 THR A C 1
ATOM 1823 O O . THR A 1 241 ? -5.220 -18.468 12.594 1.00 82.12 241 THR A O 1
ATOM 1826 N N . ALA A 1 242 ? -5.483 -17.690 10.516 1.00 84.75 242 ALA A N 1
ATOM 1827 C CA . ALA A 1 242 ? -6.932 -17.512 10.631 1.00 84.75 242 ALA A CA 1
ATOM 1828 C C . ALA A 1 242 ? -7.701 -18.837 10.831 1.00 84.75 242 ALA A C 1
ATOM 1830 O O . ALA A 1 242 ? -8.751 -18.852 11.492 1.00 84.75 242 ALA A O 1
ATOM 1831 N N . LEU A 1 243 ? -7.202 -19.946 10.271 1.00 87.25 243 LEU A N 1
ATOM 1832 C CA . LEU A 1 243 ? -7.763 -21.290 10.449 1.00 87.25 243 LEU A CA 1
ATOM 1833 C C . LEU A 1 243 ? -7.403 -21.889 11.810 1.00 87.25 243 LEU A C 1
ATOM 1835 O O . LEU A 1 243 ? -8.279 -22.436 12.485 1.00 87.25 243 LEU A O 1
ATOM 1839 N N . LEU A 1 244 ? -6.144 -21.745 12.220 1.00 85.50 244 LEU A N 1
ATOM 1840 C CA . LEU A 1 244 ? -5.612 -22.252 13.480 1.00 85.50 244 LEU A CA 1
ATOM 1841 C C . LEU A 1 244 ? -6.039 -21.435 14.697 1.00 85.50 244 LEU A C 1
ATOM 1843 O O . LEU A 1 244 ? -5.974 -21.953 15.807 1.00 85.50 244 LEU A O 1
ATOM 1847 N N . ALA A 1 245 ? -6.519 -20.201 14.515 1.00 79.81 245 ALA A N 1
ATOM 1848 C CA . ALA A 1 245 ? -6.872 -19.294 15.604 1.00 79.81 245 ALA A CA 1
ATOM 1849 C C . ALA A 1 245 ? -7.720 -19.958 16.702 1.00 79.81 245 ALA A C 1
ATOM 1851 O O . ALA A 1 245 ? -7.474 -19.731 17.879 1.00 79.81 245 ALA A O 1
ATOM 1852 N N . ARG A 1 246 ? -8.692 -20.807 16.335 1.00 74.06 246 ARG A N 1
ATOM 1853 C CA . ARG A 1 246 ? -9.537 -21.523 17.307 1.00 74.06 246 ARG A CA 1
ATOM 1854 C C . ARG A 1 246 ? -8.818 -22.671 18.013 1.00 74.06 246 ARG A C 1
ATOM 1856 O O . ARG A 1 246 ? -9.081 -22.872 19.189 1.00 74.06 246 ARG A O 1
ATOM 1863 N N . SER A 1 247 ? -7.940 -23.395 17.324 1.00 75.06 247 SER A N 1
ATOM 1864 C CA . SER A 1 247 ? -7.138 -24.461 17.936 1.00 75.06 247 SER A CA 1
ATOM 1865 C C . SER A 1 247 ? -6.048 -23.894 18.847 1.00 75.06 247 SER A C 1
ATOM 1867 O O . SER A 1 247 ? -5.774 -24.470 19.884 1.00 75.06 247 SER A O 1
ATOM 1869 N N . LEU A 1 248 ? -5.456 -22.747 18.497 1.00 71.19 248 LEU A N 1
ATOM 1870 C CA . LEU A 1 248 ? -4.446 -22.071 19.322 1.00 71.19 248 LEU A CA 1
ATOM 1871 C C . LEU A 1 248 ? -5.041 -21.358 20.536 1.00 71.19 248 LEU A C 1
ATOM 1873 O O . LEU A 1 248 ? -4.307 -21.056 21.466 1.00 71.19 248 LEU A O 1
ATOM 1877 N N . ALA A 1 249 ? -6.350 -21.112 20.545 1.00 68.44 249 ALA A N 1
ATOM 1878 C CA . ALA A 1 249 ? -7.057 -20.416 21.614 1.00 68.44 249 ALA A CA 1
ATOM 1879 C C . ALA A 1 249 ? -6.838 -20.996 23.014 1.00 68.44 249 ALA A C 1
ATOM 1881 O O . ALA A 1 249 ? -6.859 -20.246 23.987 1.00 68.44 249 ALA A O 1
ATOM 1882 N N . SER A 1 250 ? -6.681 -22.319 23.096 1.00 68.81 250 SER A N 1
ATOM 1883 C CA . SER A 1 250 ? -6.443 -23.061 24.336 1.00 68.81 250 SER A CA 1
ATOM 1884 C C . SER A 1 250 ? -5.074 -22.757 24.944 1.00 68.81 250 SER A C 1
ATOM 1886 O O . SER A 1 250 ? -4.940 -22.774 26.160 1.00 68.81 250 SER A O 1
ATOM 1888 N N . LEU A 1 251 ? -4.077 -22.449 24.111 1.00 68.81 251 LEU A N 1
ATOM 1889 C CA . LEU A 1 251 ? -2.711 -22.122 24.528 1.00 68.81 251 LEU A CA 1
ATOM 1890 C C . LEU A 1 251 ? -2.487 -20.604 24.594 1.00 68.81 251 LEU A C 1
ATOM 1892 O O . LEU A 1 251 ? -1.765 -20.108 25.453 1.00 68.81 251 LEU A O 1
ATOM 1896 N N . TRP A 1 252 ? -3.105 -19.854 23.679 1.00 61.97 252 TRP A N 1
ATOM 1897 C CA . TRP A 1 252 ? -2.955 -18.410 23.550 1.00 61.97 252 TRP A CA 1
ATOM 1898 C C . TRP A 1 252 ? -4.177 -17.777 22.866 1.00 61.97 252 TRP A C 1
ATOM 1900 O O . TRP A 1 252 ? -4.502 -18.068 21.717 1.00 61.97 252 TRP A O 1
ATOM 1910 N N . SER A 1 253 ? -4.855 -16.850 23.547 1.00 65.62 253 SER A N 1
ATOM 1911 C CA . SER A 1 253 ? -6.122 -16.262 23.079 1.00 65.62 253 SER A CA 1
ATOM 1912 C C . SER A 1 253 ? -5.980 -15.129 22.047 1.00 65.62 253 SER A C 1
ATOM 1914 O O . SER A 1 253 ? -6.966 -14.745 21.410 1.00 65.62 253 SER A O 1
ATOM 1916 N N . ALA A 1 254 ? -4.774 -14.587 21.834 1.00 64.75 254 ALA A N 1
ATOM 1917 C CA . ALA A 1 254 ? -4.565 -13.440 20.944 1.00 64.75 254 ALA A CA 1
ATOM 1918 C C . ALA A 1 254 ? -4.960 -13.705 19.470 1.00 64.75 254 ALA A C 1
ATOM 1920 O O . ALA A 1 254 ? -5.672 -12.873 18.897 1.00 64.75 254 ALA A O 1
ATOM 1921 N N . PRO A 1 255 ? -4.618 -14.851 18.843 1.00 62.81 255 PRO A N 1
ATOM 1922 C CA . PRO A 1 255 ? -5.006 -15.146 17.459 1.00 62.81 255 PRO A CA 1
ATOM 1923 C C . PRO A 1 255 ? -6.523 -15.206 17.233 1.00 62.81 255 PRO A C 1
ATOM 1925 O O . PRO A 1 255 ? -7.000 -14.828 16.162 1.00 62.81 255 PRO A O 1
ATOM 1928 N N . LEU A 1 256 ? -7.307 -15.621 18.239 1.00 68.31 256 LEU A N 1
ATOM 1929 C CA . LEU A 1 256 ? -8.772 -15.610 18.161 1.00 68.31 256 LEU A CA 1
ATOM 1930 C C . LEU A 1 256 ? -9.336 -14.198 18.059 1.00 68.31 256 LEU A C 1
ATOM 1932 O O . LEU A 1 256 ? -10.224 -13.954 17.238 1.00 68.31 256 LEU A O 1
ATOM 1936 N N . ARG A 1 257 ? -8.815 -13.274 18.875 1.00 69.44 257 ARG A N 1
ATOM 1937 C CA . ARG A 1 257 ? -9.273 -11.878 18.918 1.00 69.44 257 ARG A CA 1
ATOM 1938 C C . ARG A 1 257 ? -9.096 -11.186 17.568 1.00 69.44 257 ARG A C 1
ATOM 1940 O O . ARG A 1 257 ? -9.929 -10.373 17.177 1.00 69.44 257 ARG A O 1
ATOM 1947 N N . TYR A 1 258 ? -8.052 -11.564 16.833 1.00 70.88 258 TYR A N 1
ATOM 1948 C CA . TYR A 1 258 ? -7.701 -10.990 15.535 1.00 70.88 258 TYR A CA 1
ATOM 1949 C C . TYR A 1 258 ? -7.971 -11.936 14.355 1.00 70.88 258 TYR A C 1
ATOM 1951 O O . TYR A 1 258 ? -7.483 -11.705 13.253 1.00 70.88 258 TYR A O 1
ATOM 1959 N N . ARG A 1 259 ? -8.794 -12.980 14.527 1.00 76.56 259 ARG A N 1
ATOM 1960 C CA . ARG A 1 259 ? -9.061 -13.973 13.469 1.00 76.56 259 ARG A CA 1
ATOM 1961 C C . ARG A 1 259 ? -9.581 -13.348 12.171 1.00 76.56 259 ARG A C 1
ATOM 1963 O O . ARG A 1 259 ? -9.160 -13.734 11.083 1.00 76.56 259 ARG A O 1
ATOM 1970 N N . ARG A 1 260 ? -10.490 -12.372 12.281 1.00 73.44 260 ARG A N 1
ATOM 1971 C CA . ARG A 1 260 ? -11.025 -11.635 11.124 1.00 73.44 260 ARG A CA 1
ATOM 1972 C C . ARG A 1 260 ? -9.939 -10.820 10.424 1.00 73.44 260 ARG A C 1
ATOM 1974 O O . ARG A 1 260 ? -9.917 -10.783 9.200 1.00 73.44 260 ARG A O 1
ATOM 1981 N N . PHE A 1 261 ? -9.047 -10.201 11.195 1.00 72.62 261 PHE A N 1
ATOM 1982 C CA . PHE A 1 261 ? -7.918 -9.449 10.659 1.00 72.62 261 PHE A CA 1
ATOM 1983 C C . PHE A 1 261 ? -7.002 -10.363 9.837 1.00 72.62 261 PHE A C 1
ATOM 1985 O O . PHE A 1 261 ? -6.763 -10.075 8.670 1.00 72.62 261 PHE A O 1
ATOM 1992 N N . TRP A 1 262 ? -6.596 -11.512 10.386 1.00 77.56 262 TRP A N 1
ATOM 1993 C CA . TRP A 1 262 ? -5.761 -12.481 9.668 1.00 77.56 262 TRP A CA 1
ATOM 1994 C C . TRP A 1 262 ? -6.414 -12.985 8.373 1.00 77.56 262 TRP A C 1
ATOM 1996 O O . TRP A 1 262 ? -5.754 -13.056 7.340 1.00 77.56 262 TRP A O 1
ATOM 2006 N N . GLY A 1 263 ? -7.723 -13.262 8.390 1.00 79.50 263 GLY A N 1
ATOM 2007 C CA . GLY A 1 263 ? -8.452 -13.701 7.195 1.00 79.50 263 GLY A CA 1
ATOM 2008 C C . GLY A 1 263 ? -8.529 -12.637 6.092 1.00 79.50 263 GLY A C 1
ATOM 2009 O O . GLY A 1 263 ? -8.277 -12.943 4.928 1.00 79.50 263 GLY A O 1
ATOM 2010 N N . VAL A 1 264 ? -8.839 -11.384 6.447 1.00 75.94 264 VAL A N 1
ATOM 2011 C CA . VAL A 1 264 ? -8.921 -10.274 5.478 1.00 75.94 264 VAL A CA 1
ATOM 2012 C C . VAL A 1 264 ? -7.538 -9.921 4.930 1.00 75.94 264 VAL A C 1
ATOM 2014 O O . VAL A 1 264 ? -7.397 -9.744 3.724 1.00 75.94 264 VAL A O 1
ATOM 2017 N N . SER A 1 265 ? -6.509 -9.886 5.781 1.00 70.94 265 SER A N 1
ATOM 2018 C CA . SER A 1 265 ? -5.123 -9.667 5.353 1.00 70.94 265 SER A CA 1
ATOM 2019 C C . SER A 1 265 ? -4.648 -10.756 4.387 1.00 70.94 265 SER A C 1
ATOM 2021 O O . SER A 1 265 ? -4.028 -10.435 3.377 1.00 70.94 265 SER A O 1
ATOM 2023 N N . GLY A 1 266 ? -5.009 -12.022 4.636 1.00 77.94 266 GLY A N 1
ATOM 2024 C CA . GLY A 1 266 ? -4.723 -13.131 3.723 1.00 77.94 266 GLY A CA 1
ATOM 2025 C C . GLY A 1 266 ? -5.340 -12.942 2.333 1.00 77.94 266 GLY A C 1
ATOM 2026 O O . GLY A 1 266 ? -4.644 -13.110 1.335 1.00 77.94 266 GLY A O 1
ATOM 2027 N N . LEU A 1 267 ? -6.609 -12.522 2.251 1.00 84.94 267 LEU A N 1
ATOM 2028 C CA . LEU A 1 267 ? -7.258 -12.211 0.968 1.00 84.94 267 LEU A CA 1
ATOM 2029 C C . LEU A 1 267 ? -6.593 -11.022 0.260 1.00 84.94 267 LEU A C 1
ATOM 2031 O O . LEU A 1 267 ? -6.323 -11.101 -0.935 1.00 84.94 267 LEU A O 1
ATOM 2035 N N . THR A 1 268 ? -6.318 -9.932 0.977 1.00 73.88 268 THR A N 1
ATOM 2036 C CA . THR A 1 268 ? -5.675 -8.743 0.396 1.00 73.88 268 THR A CA 1
ATOM 2037 C C . THR A 1 268 ? -4.309 -9.086 -0.193 1.00 73.88 268 THR A C 1
ATOM 2039 O O . THR A 1 268 ? -4.010 -8.693 -1.319 1.00 73.88 268 THR A O 1
ATOM 2042 N N . LEU A 1 269 ? -3.501 -9.864 0.534 1.00 75.12 269 LEU A N 1
ATOM 2043 C CA . LEU A 1 269 ? -2.202 -10.334 0.055 1.00 75.12 269 LEU A CA 1
ATOM 2044 C C . LEU A 1 269 ? -2.337 -11.276 -1.147 1.00 75.12 269 LEU A C 1
ATOM 2046 O O . LEU A 1 269 ? -1.548 -11.163 -2.077 1.00 75.12 269 LEU A O 1
ATOM 2050 N N . ALA A 1 270 ? -3.354 -12.143 -1.179 1.00 81.88 270 ALA A N 1
ATOM 2051 C CA . ALA A 1 270 ? -3.611 -13.021 -2.321 1.00 81.88 270 ALA A CA 1
ATOM 2052 C C . ALA A 1 270 ? -4.013 -12.243 -3.590 1.00 81.88 270 ALA A C 1
ATOM 2054 O O . ALA A 1 270 ? -3.551 -12.568 -4.685 1.00 81.88 270 ALA A O 1
ATOM 2055 N N . ILE A 1 271 ? -4.829 -11.189 -3.457 1.00 81.25 271 ILE A N 1
ATOM 2056 C CA . ILE A 1 271 ? -5.179 -10.291 -4.572 1.00 81.25 271 ILE A CA 1
ATOM 2057 C C . ILE A 1 271 ? -3.934 -9.542 -5.056 1.00 81.25 271 ILE A C 1
ATOM 2059 O O . ILE A 1 271 ? -3.677 -9.501 -6.257 1.00 81.25 271 ILE A O 1
ATOM 2063 N N . LEU A 1 272 ? -3.140 -8.993 -4.130 1.00 77.38 272 LEU A N 1
ATOM 2064 C CA . LEU A 1 272 ? -1.896 -8.296 -4.456 1.00 77.38 272 LEU A CA 1
ATOM 2065 C C . LEU A 1 272 ? -0.902 -9.220 -5.170 1.00 77.38 272 LEU A C 1
ATOM 2067 O O . LEU A 1 272 ? -0.346 -8.832 -6.191 1.00 77.38 272 LEU A O 1
ATOM 2071 N N . HIS A 1 273 ? -0.723 -10.444 -4.669 1.00 83.50 273 HIS A N 1
ATOM 2072 C CA . HIS A 1 273 ? 0.096 -11.474 -5.302 1.00 83.50 273 HIS A CA 1
ATOM 2073 C C . HIS A 1 273 ? -0.380 -11.760 -6.728 1.00 83.50 273 HIS A C 1
ATOM 2075 O O . HIS A 1 273 ? 0.409 -11.717 -7.666 1.00 83.50 273 HIS A O 1
ATOM 2081 N N . SER A 1 274 ? -1.684 -11.974 -6.909 1.00 84.06 274 SER A N 1
ATOM 2082 C CA . SER A 1 274 ? -2.263 -12.256 -8.226 1.00 84.06 274 SER A CA 1
ATOM 2083 C C . SER A 1 274 ? -2.028 -11.106 -9.211 1.00 84.06 274 SER A C 1
ATOM 2085 O O . SER A 1 274 ? -1.649 -11.346 -10.355 1.00 84.06 274 SER A O 1
ATOM 2087 N N . ALA A 1 275 ? -2.196 -9.858 -8.761 1.00 78.19 275 ALA A N 1
ATOM 2088 C CA . ALA A 1 275 ? -1.947 -8.669 -9.574 1.00 78.19 275 ALA A CA 1
ATOM 2089 C C . ALA A 1 275 ? -0.462 -8.531 -9.955 1.00 78.19 275 ALA A C 1
ATOM 2091 O O . ALA A 1 275 ? -0.149 -8.319 -11.124 1.00 78.19 275 ALA A O 1
ATOM 2092 N N . GLN A 1 276 ? 0.447 -8.729 -8.992 1.00 73.44 276 GLN A N 1
ATOM 2093 C CA . GLN A 1 276 ? 1.894 -8.696 -9.224 1.00 73.44 276 GLN A CA 1
ATOM 2094 C C . GLN A 1 276 ? 2.328 -9.748 -10.249 1.00 73.44 276 GLN A C 1
ATOM 2096 O O . GLN A 1 276 ? 3.108 -9.435 -11.144 1.00 73.44 276 GLN A O 1
ATOM 2101 N N . GLN A 1 277 ? 1.803 -10.973 -10.167 1.00 77.06 277 GLN A N 1
ATOM 2102 C CA . GLN A 1 277 ? 2.160 -12.028 -11.118 1.00 77.06 277 GLN A CA 1
ATOM 2103 C C . GLN A 1 277 ? 1.573 -11.785 -12.510 1.00 77.06 277 GLN A C 1
ATOM 2105 O O . GLN A 1 277 ? 2.248 -12.055 -13.503 1.00 77.06 277 GLN A O 1
ATOM 2110 N N . LEU A 1 278 ? 0.353 -11.250 -12.605 1.00 78.69 278 LEU A N 1
ATOM 2111 C CA . LEU A 1 278 ? -0.255 -10.896 -13.890 1.00 78.69 278 LEU A CA 1
ATOM 2112 C C . LEU A 1 278 ? 0.558 -9.821 -14.626 1.00 78.69 278 LEU A C 1
ATOM 2114 O O . LEU A 1 278 ? 0.743 -9.904 -15.840 1.00 78.69 278 LEU A O 1
ATOM 2118 N N . GLU A 1 279 ? 1.082 -8.843 -13.890 1.00 70.62 279 GLU A N 1
ATOM 2119 C CA . GLU A 1 279 ? 1.927 -7.790 -14.446 1.00 70.62 279 GLU A CA 1
ATOM 2120 C C . GLU A 1 279 ? 3.337 -8.299 -14.772 1.00 70.62 279 GLU A C 1
ATOM 2122 O O . GLU A 1 279 ? 3.789 -8.169 -15.906 1.00 70.62 279 GLU A O 1
ATOM 2127 N N . HIS A 1 280 ? 4.023 -8.931 -13.816 1.00 67.06 280 HIS A N 1
ATOM 2128 C CA . HIS A 1 280 ? 5.437 -9.275 -13.966 1.00 67.06 280 HIS A CA 1
ATOM 2129 C C . HIS A 1 280 ? 5.706 -10.535 -14.792 1.00 67.06 280 HIS A C 1
ATOM 2131 O O . HIS A 1 280 ? 6.722 -10.589 -15.479 1.00 67.06 280 HIS A O 1
ATOM 2137 N N . ARG A 1 281 ? 4.837 -11.555 -14.733 1.00 67.69 281 ARG A N 1
ATOM 2138 C CA . ARG A 1 281 ? 5.040 -12.806 -15.490 1.00 67.69 281 ARG A CA 1
ATOM 2139 C C . ARG A 1 281 ? 4.296 -12.837 -16.809 1.00 67.69 281 ARG A C 1
ATOM 2141 O O . ARG A 1 281 ? 4.814 -13.373 -17.781 1.00 67.69 281 ARG A O 1
ATOM 2148 N N . PHE A 1 282 ? 3.083 -12.295 -16.835 1.00 70.88 282 PHE A N 1
ATOM 2149 C CA . PHE A 1 282 ? 2.240 -12.351 -18.027 1.00 70.88 282 PHE A CA 1
ATOM 2150 C C . PHE A 1 282 ? 2.260 -11.050 -18.826 1.00 70.88 282 PHE A C 1
ATOM 2152 O O . PHE A 1 282 ? 1.856 -11.068 -19.983 1.00 70.88 282 PHE A O 1
ATOM 2159 N N . GLY A 1 283 ? 2.702 -9.920 -18.257 1.00 71.94 283 GLY A N 1
ATOM 2160 C CA . GLY A 1 283 ? 2.645 -8.628 -18.945 1.00 71.94 283 GLY A CA 1
ATOM 2161 C C . GLY A 1 283 ? 1.231 -8.291 -19.424 1.00 71.94 283 GLY A C 1
ATOM 2162 O O . GLY A 1 283 ? 1.070 -7.756 -20.517 1.00 71.94 283 GLY A O 1
ATOM 2163 N N . TRP A 1 284 ? 0.208 -8.683 -18.651 1.00 73.38 284 TRP A N 1
ATOM 2164 C CA . TRP A 1 284 ? -1.213 -8.587 -19.017 1.00 73.38 284 TRP A CA 1
ATOM 2165 C C . TRP A 1 284 ? -1.642 -9.384 -20.266 1.00 73.38 284 TRP A C 1
ATOM 2167 O O . TRP A 1 284 ? -2.734 -9.161 -20.787 1.00 73.38 284 TRP A O 1
ATOM 2177 N N . ARG A 1 285 ? -0.830 -10.345 -20.726 1.00 76.94 285 ARG A N 1
ATOM 2178 C CA . ARG A 1 285 ? -1.130 -11.230 -21.862 1.00 76.94 285 ARG A CA 1
ATOM 2179 C C . ARG A 1 285 ? -1.598 -12.610 -21.387 1.00 76.94 285 ARG A C 1
ATOM 2181 O O . ARG A 1 285 ? -0.765 -13.428 -20.981 1.00 76.94 285 ARG A O 1
ATOM 2188 N N . PRO A 1 286 ? -2.910 -12.911 -21.413 1.00 74.25 286 PRO A N 1
ATOM 2189 C CA . PRO A 1 286 ? -3.430 -14.196 -20.945 1.00 74.25 286 PRO A CA 1
ATOM 2190 C C . PRO A 1 286 ? -2.969 -15.379 -21.810 1.00 74.25 286 PRO A C 1
ATOM 2192 O O . PRO A 1 286 ? -2.946 -16.515 -21.339 1.00 74.25 286 PRO A O 1
ATOM 2195 N N . GLU A 1 287 ? -2.535 -15.128 -23.046 1.00 78.06 287 GLU A N 1
ATOM 2196 C CA . GLU A 1 287 ? -2.040 -16.147 -23.973 1.00 78.06 287 GLU A CA 1
ATOM 2197 C C . GLU A 1 287 ? -0.767 -16.818 -23.449 1.00 78.06 287 GLU A C 1
ATOM 2199 O O . GLU A 1 287 ? -0.483 -17.962 -23.800 1.00 78.06 287 GLU A O 1
ATOM 2204 N N . ALA A 1 288 ? -0.021 -16.155 -22.556 1.00 72.50 288 ALA A N 1
ATOM 2205 C CA . ALA A 1 288 ? 1.186 -16.724 -21.972 1.00 72.50 288 ALA A CA 1
ATOM 2206 C C . ALA A 1 288 ? 0.923 -17.951 -21.074 1.00 72.50 288 ALA A C 1
ATOM 2208 O O . ALA A 1 288 ? 1.840 -18.727 -20.806 1.00 72.50 288 ALA A O 1
ATOM 2209 N N . TRP A 1 289 ? -0.337 -18.208 -20.698 1.00 77.00 289 TRP A N 1
ATOM 2210 C CA . TRP A 1 289 ? -0.756 -19.437 -20.020 1.00 77.00 289 TRP A CA 1
ATOM 2211 C C . TRP A 1 289 ? -0.350 -20.714 -20.771 1.00 77.00 289 TRP A C 1
ATOM 2213 O O . TRP A 1 289 ? 0.000 -21.719 -20.149 1.00 77.00 289 TRP A O 1
ATOM 2223 N N . GLN A 1 290 ? -0.395 -20.700 -22.107 1.00 81.50 290 GLN A N 1
ATOM 2224 C CA . GLN A 1 290 ? -0.155 -21.901 -22.914 1.00 81.50 290 GLN A CA 1
ATOM 2225 C C . GLN A 1 290 ? 1.307 -22.365 -22.898 1.00 81.50 290 GLN A C 1
ATOM 2227 O O . GLN A 1 290 ? 1.572 -23.539 -23.145 1.00 81.50 290 GLN A O 1
ATOM 2232 N N . PHE A 1 291 ? 2.239 -21.461 -22.579 1.00 80.44 291 PHE A N 1
ATOM 2233 C CA . PHE A 1 291 ? 3.676 -21.746 -22.541 1.00 80.44 291 PHE A CA 1
ATOM 2234 C C . PHE A 1 291 ? 4.144 -22.287 -21.184 1.00 80.44 291 PHE A C 1
ATOM 2236 O O . PHE A 1 291 ? 5.310 -22.638 -21.027 1.00 80.44 291 PHE A O 1
ATOM 2243 N N . LEU A 1 292 ? 3.246 -22.377 -20.198 1.00 79.88 292 LEU A N 1
ATOM 2244 C CA . LEU A 1 292 ? 3.549 -22.952 -18.893 1.00 79.88 292 LEU A CA 1
ATOM 2245 C C . LEU A 1 292 ? 3.582 -24.483 -18.937 1.00 79.88 292 LEU A C 1
ATOM 2247 O O . LEU A 1 292 ? 2.797 -25.134 -19.637 1.00 79.88 292 LEU A O 1
ATOM 2251 N N . SER A 1 293 ? 4.433 -25.072 -18.092 1.00 85.56 293 SER A N 1
ATOM 2252 C CA . SER A 1 293 ? 4.460 -26.520 -17.880 1.00 85.56 293 SER A CA 1
ATOM 2253 C C . SER A 1 293 ? 3.075 -27.045 -17.449 1.00 85.56 293 SER A C 1
ATOM 2255 O O . SER A 1 293 ? 2.285 -26.310 -16.843 1.00 85.56 293 SER A O 1
ATOM 2257 N N . PRO A 1 294 ? 2.727 -28.315 -17.741 1.00 87.00 294 PRO A N 1
ATOM 2258 C CA . PRO A 1 294 ? 1.446 -28.891 -17.322 1.00 87.00 294 PRO A CA 1
ATOM 2259 C C . PRO A 1 294 ? 1.171 -28.722 -15.820 1.00 87.00 294 PRO A C 1
ATOM 2261 O O . PRO A 1 294 ? 0.070 -28.331 -15.442 1.00 87.00 294 PRO A O 1
ATOM 2264 N N . LEU A 1 295 ? 2.186 -28.937 -14.975 1.00 83.88 295 LEU A N 1
ATOM 2265 C CA . LEU A 1 295 ? 2.088 -28.754 -13.523 1.00 83.88 295 LEU A CA 1
ATOM 2266 C C . LEU A 1 295 ? 1.838 -27.290 -13.140 1.00 83.88 295 LEU A C 1
ATOM 2268 O O . LEU A 1 295 ? 0.964 -27.020 -12.317 1.00 83.88 295 LEU A O 1
ATOM 2272 N N . ALA A 1 296 ? 2.531 -26.339 -13.774 1.00 84.25 296 ALA A N 1
ATOM 2273 C CA . ALA A 1 296 ? 2.340 -24.917 -13.501 1.00 84.25 296 ALA A CA 1
ATOM 2274 C C . ALA A 1 296 ? 0.943 -24.415 -13.913 1.00 84.25 296 ALA A C 1
ATOM 2276 O O . ALA A 1 296 ? 0.371 -23.578 -13.215 1.00 84.25 296 ALA A O 1
ATOM 2277 N N . ARG A 1 297 ? 0.350 -24.962 -14.986 1.00 88.38 297 ARG A N 1
ATOM 2278 C CA . ARG A 1 297 ? -1.040 -24.664 -15.390 1.00 88.38 297 ARG A CA 1
ATOM 2279 C C . ARG A 1 297 ? -2.048 -25.113 -14.332 1.00 88.38 297 ARG A C 1
ATOM 2281 O O . ARG A 1 297 ? -2.907 -24.333 -13.927 1.00 88.38 297 ARG A O 1
ATOM 2288 N N . TRP A 1 298 ? -1.913 -26.339 -13.827 1.00 89.56 298 TRP A N 1
ATOM 2289 C CA . TRP A 1 298 ? -2.749 -26.818 -12.720 1.00 89.56 298 TRP A CA 1
ATOM 2290 C C . TRP A 1 298 ? -2.542 -25.999 -11.444 1.00 89.56 298 TRP A C 1
ATOM 2292 O O . TRP A 1 298 ? -3.517 -25.651 -10.775 1.00 89.56 298 TRP A O 1
ATOM 2302 N N . GLY A 1 299 ? -1.294 -25.627 -11.147 1.00 88.81 299 GLY A N 1
ATOM 2303 C CA . GLY A 1 299 ? -0.957 -24.740 -10.038 1.00 88.81 299 GLY A CA 1
ATOM 2304 C C . GLY A 1 299 ? -1.675 -23.401 -10.146 1.00 88.81 299 GLY A C 1
ATOM 2305 O O . GLY A 1 299 ? -2.395 -23.009 -9.229 1.00 88.81 299 GLY A O 1
ATOM 2306 N N . LEU A 1 300 ? -1.553 -22.710 -11.278 1.00 88.94 300 LEU A N 1
ATOM 2307 C CA . LEU A 1 300 ? -2.195 -21.414 -11.489 1.00 88.94 300 LEU A CA 1
ATOM 2308 C C . LEU A 1 300 ? -3.728 -21.510 -11.427 1.00 88.94 300 LEU A C 1
ATOM 2310 O O . LEU A 1 300 ? -4.363 -20.668 -10.793 1.00 88.94 300 LEU A O 1
ATOM 2314 N N . GLY A 1 301 ? -4.314 -22.577 -11.981 1.00 90.44 301 GLY A N 1
ATOM 2315 C CA . GLY A 1 301 ? -5.749 -22.852 -11.881 1.00 90.44 301 GLY A CA 1
ATOM 2316 C C . GLY A 1 301 ? -6.220 -22.998 -10.431 1.00 90.44 301 GLY A C 1
ATOM 2317 O O . GLY A 1 301 ? -7.199 -22.366 -10.035 1.00 90.44 301 GLY A O 1
ATOM 2318 N N . ALA A 1 302 ? -5.484 -23.750 -9.607 1.00 93.00 302 ALA A N 1
ATOM 2319 C CA . ALA A 1 302 ? -5.774 -23.873 -8.178 1.00 93.00 302 ALA A CA 1
ATOM 2320 C C . ALA A 1 302 ? -5.725 -22.513 -7.456 1.00 93.00 302 ALA A C 1
ATOM 2322 O O . ALA A 1 302 ? -6.588 -22.230 -6.625 1.00 93.00 302 ALA A O 1
ATOM 2323 N N . GLY A 1 303 ? -4.772 -21.645 -7.817 1.00 91.56 303 GLY A N 1
ATOM 2324 C CA . GLY A 1 303 ? -4.649 -20.290 -7.268 1.00 91.56 303 GLY A CA 1
ATOM 2325 C C . GLY A 1 303 ? -5.853 -19.403 -7.592 1.00 91.56 303 GLY A C 1
ATOM 2326 O O . GLY A 1 303 ? -6.421 -18.782 -6.693 1.00 91.56 303 GLY A O 1
ATOM 2327 N N . VAL A 1 304 ? -6.303 -19.401 -8.853 1.00 93.06 304 VAL A N 1
ATOM 2328 C CA . VAL A 1 304 ? -7.498 -18.654 -9.290 1.00 93.06 304 VAL A CA 1
ATOM 2329 C C . VAL A 1 304 ? -8.737 -19.120 -8.528 1.00 93.06 304 VAL A C 1
ATOM 2331 O O . VAL A 1 304 ? -9.471 -18.298 -7.976 1.00 93.06 304 VAL A O 1
ATOM 2334 N N . VAL A 1 305 ? -8.950 -20.436 -8.432 1.00 95.44 305 VAL A N 1
ATOM 2335 C CA . VAL A 1 305 ? -10.089 -20.994 -7.688 1.00 95.44 305 VAL A CA 1
ATOM 2336 C C . VAL A 1 305 ? -10.003 -20.630 -6.203 1.00 95.44 305 VAL A C 1
ATOM 2338 O O . VAL A 1 305 ? -11.016 -20.263 -5.608 1.00 95.44 305 VAL A O 1
ATOM 2341 N N . ALA A 1 306 ? -8.811 -20.654 -5.599 1.00 94.69 306 ALA A N 1
ATOM 2342 C CA . ALA A 1 306 ? -8.631 -20.257 -4.205 1.00 94.69 306 ALA A CA 1
ATOM 2343 C C . ALA A 1 306 ? -9.040 -18.794 -3.962 1.00 94.69 306 ALA A C 1
ATOM 2345 O O . ALA A 1 306 ? -9.799 -18.521 -3.031 1.00 94.69 306 ALA A O 1
ATOM 2346 N N . VAL A 1 307 ? -8.604 -17.857 -4.812 1.00 92.88 307 VAL A N 1
ATOM 2347 C CA . VAL A 1 307 ? -8.986 -16.436 -4.703 1.00 92.88 307 VAL A CA 1
ATOM 2348 C C . VAL A 1 307 ? -10.495 -16.258 -4.877 1.00 92.88 307 VAL A C 1
ATOM 2350 O O . VAL A 1 307 ? -11.121 -15.559 -4.077 1.00 92.88 307 VAL A O 1
ATOM 2353 N N . LEU A 1 308 ? -11.101 -16.935 -5.858 1.00 94.44 308 LEU A N 1
ATOM 2354 C CA . LEU A 1 308 ? -12.551 -16.903 -6.083 1.00 94.44 308 LEU A CA 1
ATOM 2355 C C . LEU A 1 308 ? -13.339 -17.394 -4.864 1.00 94.44 308 LEU A C 1
ATOM 2357 O O . LEU A 1 308 ? -14.360 -16.803 -4.518 1.00 94.44 308 LEU A O 1
ATOM 2361 N N . LEU A 1 309 ? -12.849 -18.428 -4.178 1.00 93.50 309 LEU A N 1
ATOM 2362 C CA . LEU A 1 309 ? -13.453 -18.910 -2.938 1.00 93.50 309 LEU A CA 1
ATOM 2363 C C . LEU A 1 309 ? -13.270 -17.925 -1.775 1.00 93.50 309 LEU A C 1
ATOM 2365 O O . LEU A 1 309 ? -14.172 -17.806 -0.950 1.00 93.50 309 LEU A O 1
ATOM 2369 N N . LEU A 1 310 ? -12.149 -17.201 -1.696 1.00 91.56 310 LEU A N 1
ATOM 2370 C CA . LEU A 1 310 ? -11.883 -16.232 -0.621 1.00 91.56 310 LEU A CA 1
ATOM 2371 C C . LEU A 1 310 ? -12.649 -14.908 -0.782 1.00 91.56 310 LEU A C 1
ATOM 2373 O O . LEU A 1 310 ? -12.967 -14.267 0.222 1.00 91.56 310 LEU A O 1
ATOM 2377 N N . LEU A 1 311 ? -12.979 -14.492 -2.009 1.00 89.88 311 LEU A N 1
ATOM 2378 C CA . LEU A 1 311 ? -13.713 -13.248 -2.285 1.00 89.88 311 LEU A CA 1
ATOM 2379 C C . LEU A 1 311 ? -15.030 -13.103 -1.495 1.00 89.88 311 LEU A C 1
ATOM 2381 O O . LEU A 1 311 ? -15.184 -12.100 -0.786 1.00 89.88 311 LEU A O 1
ATOM 2385 N N . PRO A 1 312 ? -15.973 -14.068 -1.528 1.00 87.62 312 PRO A N 1
ATOM 2386 C CA . PRO A 1 312 ? -17.210 -13.954 -0.759 1.00 87.62 312 PRO A CA 1
ATOM 2387 C C . PRO A 1 312 ? -16.958 -13.901 0.755 1.00 87.62 312 PRO A C 1
ATOM 2389 O O . PRO A 1 312 ? -17.718 -13.247 1.471 1.00 87.62 312 PRO A O 1
ATOM 2392 N N . LEU A 1 313 ? -15.881 -14.514 1.260 1.00 86.19 313 LEU A N 1
ATOM 2393 C CA . LEU A 1 313 ? -15.508 -14.467 2.680 1.00 86.19 313 LEU A CA 1
ATOM 2394 C C . LEU A 1 313 ? -15.032 -13.068 3.076 1.00 86.19 313 LEU A C 1
ATOM 2396 O O . LEU A 1 313 ? -15.429 -12.548 4.117 1.00 86.19 313 LEU A O 1
ATOM 2400 N N . GLY A 1 314 ? -14.230 -12.431 2.222 1.00 78.56 314 GLY A N 1
ATOM 2401 C CA . GLY A 1 314 ? -13.804 -11.046 2.414 1.00 78.56 314 GLY A CA 1
ATOM 2402 C C . GLY A 1 314 ? -14.979 -10.070 2.418 1.00 78.56 314 GLY A C 1
ATOM 2403 O O . GLY A 1 314 ? -15.117 -9.271 3.349 1.00 78.56 314 GLY A O 1
ATOM 2404 N N . ILE A 1 315 ? -15.867 -10.177 1.423 1.00 81.12 315 ILE A N 1
ATOM 2405 C CA . ILE A 1 315 ? -17.040 -9.297 1.262 1.00 81.12 315 ILE A CA 1
ATOM 2406 C C . ILE A 1 315 ? -18.003 -9.439 2.450 1.00 81.12 315 ILE A C 1
ATOM 2408 O O . ILE A 1 315 ? -18.513 -8.446 2.976 1.00 81.12 315 ILE A O 1
ATOM 2412 N N . THR A 1 316 ? -18.221 -10.671 2.917 1.00 84.75 316 THR A N 1
ATOM 2413 C CA . THR A 1 316 ? -19.130 -10.973 4.035 1.00 84.75 316 THR A CA 1
ATOM 2414 C C . THR A 1 316 ? -18.457 -10.917 5.410 1.00 84.75 316 THR A C 1
ATOM 2416 O O . THR A 1 316 ? -19.064 -11.300 6.413 1.00 84.75 316 THR A O 1
ATOM 2419 N N . SER A 1 317 ? -17.233 -10.383 5.494 1.00 73.44 317 SER A N 1
ATOM 2420 C CA . SER A 1 317 ? -16.491 -10.286 6.755 1.00 73.44 317 SER A CA 1
ATOM 2421 C C . SER A 1 317 ? -17.094 -9.287 7.753 1.00 73.44 317 SER A C 1
ATOM 2423 O O . SER A 1 317 ? -16.714 -9.311 8.919 1.00 73.44 317 SER A O 1
ATOM 2425 N N . SER A 1 318 ? -18.018 -8.404 7.343 1.00 75.94 318 SER A N 1
ATOM 2426 C CA . SER A 1 318 ? -18.581 -7.356 8.210 1.00 75.94 318 SER A CA 1
ATOM 2427 C C . SER A 1 318 ? -19.744 -7.806 9.096 1.00 75.94 318 SER A C 1
ATOM 2429 O O . SER A 1 318 ? -20.573 -8.625 8.708 1.00 75.94 318 SER A O 1
ATOM 2431 N N . ASP A 1 319 ? -19.878 -7.165 10.261 1.00 74.81 319 ASP A N 1
ATOM 2432 C CA . ASP A 1 319 ? -20.921 -7.441 11.263 1.00 74.81 319 ASP A CA 1
ATOM 2433 C C . ASP A 1 319 ? -22.339 -7.228 10.707 1.00 74.81 319 ASP A C 1
ATOM 2435 O O . ASP A 1 319 ? -23.326 -7.753 11.224 1.00 74.81 319 ASP A O 1
ATOM 2439 N N . ARG A 1 320 ? -22.460 -6.425 9.642 1.00 76.88 320 ARG A N 1
ATOM 2440 C CA . ARG A 1 320 ? -23.711 -6.233 8.904 1.00 76.88 320 ARG A CA 1
ATOM 2441 C C . ARG A 1 320 ? -24.081 -7.499 8.131 1.00 76.88 320 ARG A C 1
ATOM 2443 O O . ARG A 1 320 ? -25.223 -7.941 8.216 1.00 76.88 320 ARG A O 1
ATOM 2450 N N . TRP A 1 321 ? -23.132 -8.078 7.400 1.00 74.75 321 TRP A N 1
ATOM 2451 C CA . TRP A 1 321 ? -23.345 -9.306 6.633 1.00 74.75 321 TRP A CA 1
ATOM 2452 C C . TRP A 1 321 ? -23.474 -10.531 7.530 1.00 74.75 321 TRP A C 1
ATOM 2454 O O . TRP A 1 321 ? -24.326 -11.373 7.266 1.00 74.75 321 TRP A O 1
ATOM 2464 N N . GLN A 1 322 ? -22.724 -10.586 8.632 1.00 77.56 322 GLN A N 1
ATOM 2465 C CA . GLN A 1 322 ? -22.863 -11.642 9.633 1.00 77.56 322 GLN A CA 1
ATOM 2466 C C . GLN A 1 322 ? -24.284 -11.689 10.218 1.00 77.56 322 GLN A C 1
ATOM 2468 O O . GLN A 1 322 ? -24.885 -12.759 10.286 1.00 77.56 322 GLN A O 1
ATOM 2473 N N . ARG A 1 323 ? -24.861 -10.529 10.566 1.00 83.19 323 ARG A N 1
ATOM 2474 C CA . ARG A 1 323 ? -26.249 -10.440 11.052 1.00 83.19 323 ARG A CA 1
ATOM 2475 C C . ARG A 1 323 ? -27.287 -10.761 9.977 1.00 83.19 323 ARG A C 1
ATOM 2477 O O . ARG A 1 323 ? -28.286 -11.393 10.289 1.00 83.19 323 ARG A O 1
ATOM 2484 N N . ARG A 1 324 ? -27.054 -10.352 8.723 1.00 89.44 324 ARG A N 1
ATOM 2485 C CA . ARG A 1 324 ? -27.974 -10.621 7.601 1.00 89.44 324 ARG A CA 1
ATOM 2486 C C . ARG A 1 324 ? -28.011 -12.091 7.183 1.00 89.44 324 ARG A C 1
ATOM 2488 O O . ARG A 1 324 ? -29.072 -12.583 6.830 1.00 89.44 324 ARG A O 1
ATOM 2495 N N . LEU A 1 325 ? -26.863 -12.768 7.178 1.00 83.38 325 LEU A N 1
ATOM 2496 C CA . LEU A 1 325 ? -26.736 -14.139 6.671 1.00 83.38 325 LEU A CA 1
ATOM 2497 C C . LEU A 1 325 ? -26.960 -15.208 7.751 1.00 83.38 325 LEU A C 1
ATOM 2499 O O . LEU A 1 325 ? -27.249 -16.355 7.411 1.00 83.38 325 LEU A O 1
ATOM 2503 N N . GLY A 1 326 ? -26.822 -14.872 9.038 1.00 89.25 326 GLY A N 1
ATOM 2504 C CA . GLY A 1 326 ? -27.099 -15.790 10.147 1.00 89.25 326 GLY A CA 1
ATOM 2505 C C . GLY A 1 326 ? -26.363 -17.130 10.002 1.00 89.25 326 GLY A C 1
ATOM 2506 O O . GLY A 1 326 ? -25.139 -17.171 9.891 1.00 89.25 326 GLY A O 1
ATOM 2507 N N . ALA A 1 327 ? -27.105 -18.240 9.953 1.00 85.12 327 ALA A N 1
ATOM 2508 C CA . ALA A 1 327 ? -26.538 -19.586 9.811 1.00 85.12 327 ALA A CA 1
ATOM 2509 C C . ALA A 1 327 ? -25.806 -19.821 8.471 1.00 85.12 327 ALA A C 1
ATOM 2511 O O . ALA A 1 327 ? -24.843 -20.592 8.419 1.00 85.12 327 ALA A O 1
ATOM 2512 N N . LEU A 1 328 ? -26.205 -19.133 7.392 1.00 87.50 328 LEU A N 1
ATOM 2513 C CA . LEU A 1 328 ? -25.527 -19.218 6.093 1.00 87.50 328 LEU A CA 1
ATOM 2514 C C . LEU A 1 328 ? -24.118 -18.622 6.151 1.00 87.50 328 LEU A C 1
ATOM 2516 O O . LEU A 1 328 ? -23.228 -19.105 5.456 1.00 87.50 328 LEU A O 1
ATOM 2520 N N . TRP A 1 329 ? -23.881 -17.633 7.021 1.00 85.06 329 TRP A N 1
ATOM 2521 C CA . TRP A 1 329 ? -22.555 -17.038 7.212 1.00 85.06 329 TRP A CA 1
ATOM 2522 C C . TRP A 1 329 ? -21.530 -18.080 7.670 1.00 85.06 329 TRP A C 1
ATOM 2524 O O . TRP A 1 329 ? -20.408 -18.123 7.160 1.00 85.06 329 TRP A O 1
ATOM 2534 N N . ALA A 1 330 ? -21.937 -18.958 8.593 1.00 81.25 330 ALA A N 1
ATOM 2535 C CA . ALA A 1 330 ? -21.088 -20.023 9.108 1.00 81.25 330 ALA A CA 1
ATOM 2536 C C . ALA A 1 330 ? -20.753 -21.059 8.025 1.00 81.25 330 ALA A C 1
ATOM 2538 O O . ALA A 1 330 ? -19.601 -21.481 7.945 1.00 81.25 330 ALA A O 1
ATOM 2539 N N . ARG A 1 331 ? -21.723 -21.426 7.171 1.00 86.06 331 ARG A N 1
ATOM 2540 C CA . ARG A 1 331 ? -21.504 -22.323 6.019 1.00 86.06 331 ARG A CA 1
ATOM 2541 C C . ARG A 1 331 ? -20.579 -21.689 4.982 1.00 86.06 331 ARG A C 1
ATOM 2543 O O . ARG A 1 331 ? -19.631 -22.326 4.545 1.00 86.06 331 ARG A O 1
ATOM 2550 N N . LEU A 1 332 ? -20.791 -20.415 4.658 1.00 87.12 332 LEU A N 1
ATOM 2551 C CA . LEU A 1 332 ? -19.951 -19.674 3.717 1.00 87.12 332 LEU A CA 1
ATOM 2552 C C . LEU A 1 332 ? -18.493 -19.631 4.198 1.00 87.12 332 LEU A C 1
ATOM 2554 O O . LEU A 1 332 ? -17.582 -19.933 3.437 1.00 87.12 332 LEU A O 1
ATOM 2558 N N . HIS A 1 333 ? -18.254 -19.376 5.485 1.00 86.06 333 HIS A N 1
ATOM 2559 C CA . HIS A 1 333 ? -16.898 -19.353 6.043 1.00 86.06 333 HIS A CA 1
ATOM 2560 C C . HIS A 1 333 ? -16.228 -20.738 6.143 1.00 86.06 333 HIS A C 1
ATOM 2562 O O . HIS A 1 333 ? -15.031 -20.808 6.429 1.00 86.06 333 HIS A O 1
ATOM 2568 N N . GLN A 1 334 ? -16.939 -21.842 5.876 1.00 87.62 334 GLN A N 1
ATOM 2569 C CA . GLN A 1 334 ? -16.303 -23.156 5.710 1.00 87.62 334 GLN A CA 1
ATOM 2570 C C . GLN A 1 334 ? -15.512 -23.249 4.401 1.00 87.62 334 GLN A C 1
ATOM 2572 O O . GLN A 1 334 ? -14.559 -24.023 4.348 1.00 87.62 334 GLN A O 1
ATOM 2577 N N . LEU A 1 335 ? -15.813 -22.412 3.399 1.00 89.56 335 LEU A N 1
ATOM 2578 C CA . LEU A 1 335 ? -15.048 -22.342 2.147 1.00 89.56 335 LEU A CA 1
ATOM 2579 C C . LEU A 1 335 ? -13.595 -21.880 2.357 1.00 89.56 335 LEU A C 1
ATOM 2581 O O . LEU A 1 335 ? -12.752 -22.131 1.502 1.00 89.56 335 LEU A O 1
ATOM 2585 N N . ALA A 1 336 ? -13.262 -21.301 3.518 1.00 88.00 336 ALA A N 1
ATOM 2586 C CA . ALA A 1 336 ? -11.878 -20.999 3.891 1.00 88.00 336 ALA A CA 1
ATOM 2587 C C . ALA A 1 336 ? -10.977 -22.249 3.887 1.00 88.00 336 ALA A C 1
ATOM 2589 O O . ALA A 1 336 ? -9.777 -22.141 3.658 1.00 88.00 336 ALA A O 1
ATOM 2590 N N . ILE A 1 337 ? -11.547 -23.431 4.152 1.00 90.62 337 ILE A N 1
ATOM 2591 C CA . ILE A 1 337 ? -10.814 -24.700 4.222 1.00 90.62 337 ILE A CA 1
ATOM 2592 C C . ILE A 1 337 ? -10.362 -25.153 2.825 1.00 90.62 337 ILE A C 1
ATOM 2594 O O . ILE A 1 337 ? -9.153 -25.291 2.633 1.00 90.62 337 ILE A O 1
ATOM 2598 N N . PRO A 1 338 ? -11.270 -25.377 1.845 1.00 92.88 338 PRO A N 1
ATOM 2599 C CA . PRO A 1 338 ? -10.847 -25.728 0.496 1.00 92.88 338 PRO A CA 1
ATOM 2600 C C . PRO A 1 338 ? -10.021 -24.610 -0.142 1.00 92.88 338 PRO A C 1
ATOM 2602 O O . PRO A 1 338 ? -9.070 -24.917 -0.848 1.00 92.88 338 PRO A O 1
ATOM 2605 N N . ALA A 1 339 ? -10.302 -23.335 0.158 1.00 92.50 339 ALA A N 1
ATOM 2606 C CA . ALA A 1 339 ? -9.491 -22.224 -0.332 1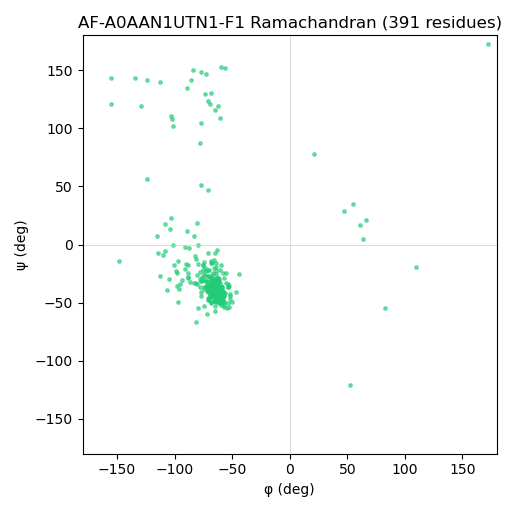.00 92.50 339 ALA A CA 1
ATOM 2607 C C . ALA A 1 339 ? -8.029 -22.313 0.134 1.00 92.50 339 ALA A C 1
ATOM 2609 O O . ALA A 1 339 ? -7.129 -22.242 -0.694 1.00 92.50 339 ALA A O 1
ATOM 2610 N N . PHE A 1 340 ? -7.779 -22.539 1.429 1.00 93.81 340 PHE A N 1
ATOM 2611 C CA . PHE A 1 340 ? -6.418 -22.706 1.950 1.00 93.81 340 PHE A CA 1
ATOM 2612 C C . PHE A 1 340 ? -5.710 -23.932 1.359 1.00 93.81 340 PHE A C 1
ATOM 2614 O O . PHE A 1 340 ? -4.543 -23.842 0.983 1.00 93.81 340 PHE A O 1
ATOM 2621 N N . GLY A 1 341 ? -6.420 -25.059 1.230 1.00 92.94 341 GLY A N 1
ATOM 2622 C CA . GLY A 1 341 ? -5.877 -26.261 0.593 1.00 92.94 341 GLY A CA 1
ATOM 2623 C C . GLY A 1 341 ? -5.466 -26.013 -0.861 1.00 92.94 341 GLY A C 1
ATOM 2624 O O . GLY A 1 341 ? -4.371 -26.395 -1.264 1.00 92.94 341 GLY A O 1
ATOM 2625 N N . LEU A 1 342 ? -6.302 -25.307 -1.626 1.00 94.19 342 LEU A N 1
ATOM 2626 C CA . LEU A 1 342 ? -5.999 -24.914 -3.002 1.00 94.19 342 LEU A CA 1
ATOM 2627 C C . LEU A 1 342 ? -4.850 -23.902 -3.085 1.00 94.19 342 LEU A C 1
ATOM 2629 O O . LEU A 1 342 ? -4.030 -24.013 -3.989 1.00 94.19 342 LEU A O 1
ATOM 2633 N N . SER A 1 343 ? -4.736 -22.962 -2.141 1.00 91.81 343 SER A N 1
ATOM 2634 C CA . SER A 1 343 ? -3.592 -22.041 -2.068 1.00 91.81 343 SER A CA 1
ATOM 2635 C C . SER A 1 343 ? -2.272 -22.774 -1.805 1.00 91.81 343 SER A C 1
ATOM 2637 O O . SER A 1 343 ? -1.257 -22.442 -2.413 1.00 91.81 343 SER A O 1
ATOM 2639 N N . ALA A 1 344 ? -2.269 -23.778 -0.922 1.00 92.00 344 ALA A N 1
ATOM 2640 C CA . ALA A 1 344 ? -1.080 -24.588 -0.661 1.00 92.00 344 ALA A CA 1
ATOM 2641 C C . ALA A 1 344 ? -0.724 -25.465 -1.870 1.00 92.00 344 ALA A C 1
ATOM 2643 O O . ALA A 1 344 ? 0.435 -25.513 -2.273 1.00 92.00 344 ALA A O 1
ATOM 2644 N N . LEU A 1 345 ? -1.730 -26.087 -2.498 1.00 92.69 345 LEU A N 1
ATOM 2645 C CA . LEU A 1 345 ? -1.559 -26.860 -3.728 1.00 92.69 345 LEU A CA 1
ATOM 2646 C C . LEU A 1 345 ? -0.993 -25.998 -4.865 1.00 92.69 345 LEU A C 1
ATOM 2648 O O . LEU A 1 345 ? -0.065 -26.420 -5.546 1.00 92.69 345 LEU A O 1
ATOM 2652 N N . HIS A 1 346 ? -1.519 -24.785 -5.042 1.00 92.12 346 HIS A N 1
ATOM 2653 C CA . HIS A 1 346 ? -1.015 -23.795 -5.991 1.00 92.12 346 HIS A CA 1
ATOM 2654 C C . HIS A 1 346 ? 0.484 -23.531 -5.793 1.00 92.12 346 HIS A C 1
ATOM 2656 O O . HIS A 1 346 ? 1.251 -23.643 -6.749 1.00 92.12 346 HIS A O 1
ATOM 2662 N N . ALA A 1 347 ? 0.906 -23.250 -4.556 1.00 88.44 347 ALA A N 1
ATOM 2663 C CA . ALA A 1 347 ? 2.308 -22.992 -4.234 1.00 88.44 347 ALA A CA 1
ATOM 2664 C C . ALA A 1 347 ? 3.201 -24.216 -4.505 1.00 88.44 347 ALA A C 1
ATOM 2666 O O . ALA A 1 347 ? 4.226 -24.093 -5.176 1.00 88.44 347 ALA A O 1
ATOM 2667 N N . SER A 1 348 ? 2.795 -25.409 -4.057 1.00 88.56 348 SER A N 1
ATOM 2668 C CA . SER A 1 348 ? 3.559 -26.642 -4.281 1.00 88.56 348 SER A CA 1
ATOM 2669 C C . SER A 1 348 ? 3.674 -26.996 -5.770 1.00 88.56 348 SER A C 1
ATOM 2671 O O . SER A 1 348 ? 4.754 -27.358 -6.229 1.00 88.56 348 SER A O 1
ATOM 2673 N N . LEU A 1 349 ? 2.596 -26.859 -6.550 1.00 88.38 349 LEU A N 1
ATOM 2674 C CA . LEU A 1 349 ? 2.608 -27.158 -7.987 1.00 88.38 349 LEU A CA 1
ATOM 2675 C C . LEU A 1 349 ? 3.453 -26.164 -8.792 1.00 88.38 349 LEU A C 1
ATOM 2677 O O . LEU A 1 349 ? 4.112 -26.573 -9.745 1.00 88.38 349 LEU A O 1
ATOM 2681 N N . LEU A 1 350 ? 3.465 -24.880 -8.420 1.00 85.19 350 LEU A N 1
ATOM 2682 C CA . LEU A 1 350 ? 4.316 -23.888 -9.083 1.00 85.19 350 LEU A CA 1
ATOM 2683 C C . LEU A 1 350 ? 5.803 -24.100 -8.784 1.00 85.19 350 LEU A C 1
ATOM 2685 O O . LEU A 1 350 ? 6.617 -23.943 -9.692 1.00 85.19 350 LEU A O 1
ATOM 2689 N N . LEU A 1 351 ? 6.151 -24.497 -7.557 1.00 82.19 351 LEU A N 1
ATOM 2690 C CA . LEU A 1 351 ? 7.525 -24.853 -7.190 1.00 82.19 351 LEU A CA 1
ATOM 2691 C C . LEU A 1 351 ? 8.003 -26.118 -7.919 1.00 82.19 351 LEU A C 1
ATOM 2693 O O . LEU A 1 351 ? 9.125 -26.155 -8.403 1.00 82.19 351 LEU A O 1
ATOM 2697 N N . LEU A 1 352 ? 7.145 -27.134 -8.060 1.00 82.62 352 LEU A N 1
ATOM 2698 C CA . LEU A 1 352 ? 7.482 -28.371 -8.781 1.00 82.62 352 LEU A CA 1
ATOM 2699 C C . LEU A 1 352 ? 7.475 -28.204 -10.307 1.00 82.62 352 LEU A C 1
ATOM 2701 O O . LEU A 1 352 ? 8.187 -28.907 -11.016 1.00 82.62 352 LEU A O 1
ATOM 2705 N N . GLY A 1 353 ? 6.653 -27.294 -10.828 1.00 74.06 353 GLY A N 1
ATOM 2706 C CA . GLY A 1 353 ? 6.494 -27.055 -12.261 1.00 74.06 353 GLY A CA 1
ATOM 2707 C C . GLY A 1 353 ? 7.548 -26.137 -12.883 1.00 74.06 353 GLY A C 1
ATOM 2708 O O . GLY A 1 353 ? 7.355 -25.749 -14.037 1.00 74.06 353 GLY A O 1
ATOM 2709 N N . GLY A 1 354 ? 8.594 -25.751 -12.137 1.00 66.38 354 GLY A N 1
ATOM 2710 C CA . GLY A 1 354 ? 9.611 -24.780 -12.569 1.00 66.38 354 GLY A CA 1
ATOM 2711 C C . GLY A 1 354 ? 9.057 -23.364 -12.745 1.00 66.38 354 GLY A C 1
ATOM 2712 O O . GLY A 1 354 ? 9.597 -22.563 -13.501 1.00 66.38 354 GLY A O 1
ATOM 2713 N N . GLY A 1 355 ? 7.926 -23.067 -12.101 1.00 55.47 355 GLY A N 1
ATOM 2714 C CA . GLY A 1 355 ? 7.213 -21.811 -12.269 1.00 55.47 355 GLY A CA 1
ATOM 2715 C C . GLY A 1 355 ? 7.820 -20.657 -11.481 1.00 55.47 355 GLY A C 1
ATOM 2716 O O . GLY A 1 355 ? 7.483 -19.524 -11.782 1.00 55.47 355 GLY A O 1
ATOM 2717 N N . VAL A 1 356 ? 8.670 -20.894 -10.481 1.00 57.78 356 VAL A N 1
ATOM 2718 C CA . VAL A 1 356 ? 9.224 -19.853 -9.595 1.00 57.78 356 VAL A CA 1
ATOM 2719 C C . VAL A 1 356 ? 10.727 -19.710 -9.840 1.00 57.78 356 VAL A C 1
ATOM 2721 O O . VAL A 1 356 ? 11.419 -20.709 -10.016 1.00 57.78 356 VAL A O 1
ATOM 2724 N N . ALA A 1 357 ? 11.242 -18.478 -9.847 1.00 51.22 357 ALA A N 1
ATOM 2725 C CA . ALA A 1 357 ? 12.681 -18.230 -9.895 1.00 51.22 357 ALA A CA 1
ATOM 2726 C C . ALA A 1 357 ? 13.319 -18.653 -8.559 1.00 51.22 357 ALA A C 1
ATOM 2728 O O . ALA A 1 357 ? 12.922 -18.171 -7.501 1.00 51.22 357 ALA A O 1
ATOM 2729 N N . GLY A 1 358 ? 14.268 -19.588 -8.589 1.00 58.34 358 GLY A N 1
ATOM 2730 C CA . GLY A 1 358 ? 14.965 -20.083 -7.401 1.00 58.34 358 GLY A CA 1
ATOM 2731 C C . GLY A 1 358 ? 15.860 -21.276 -7.723 1.00 58.34 358 GLY A C 1
ATOM 2732 O O . GLY A 1 358 ? 15.834 -21.787 -8.841 1.00 58.34 358 GLY A O 1
ATOM 2733 N N . ASP A 1 359 ? 16.652 -21.716 -6.748 1.00 58.94 359 ASP A N 1
ATOM 2734 C CA . ASP A 1 359 ? 17.547 -22.862 -6.911 1.00 58.94 359 ASP A CA 1
ATOM 2735 C C . ASP A 1 359 ? 16.744 -24.152 -7.148 1.00 58.94 359 ASP A C 1
ATOM 2737 O O . ASP A 1 359 ? 16.004 -24.612 -6.271 1.00 58.94 359 ASP A O 1
ATOM 2741 N N . ALA A 1 360 ? 16.907 -24.743 -8.335 1.00 63.22 360 ALA A N 1
ATOM 2742 C CA . ALA A 1 360 ? 16.212 -25.954 -8.764 1.00 63.22 360 ALA A CA 1
ATOM 2743 C C . ALA A 1 360 ? 16.404 -27.131 -7.791 1.00 63.22 360 ALA A C 1
ATOM 2745 O O . ALA A 1 360 ? 15.541 -28.005 -7.710 1.00 63.22 360 ALA A O 1
ATOM 2746 N N . ALA A 1 361 ? 17.494 -27.139 -7.013 1.00 69.19 361 ALA A N 1
ATOM 2747 C CA . ALA A 1 361 ? 17.751 -28.174 -6.019 1.00 69.19 361 ALA A CA 1
ATOM 2748 C C . ALA A 1 361 ? 16.842 -28.059 -4.779 1.00 69.19 361 ALA A C 1
ATOM 2750 O O . ALA A 1 361 ? 16.491 -29.074 -4.180 1.00 69.19 361 ALA A O 1
ATOM 2751 N N . THR A 1 362 ? 16.432 -26.847 -4.386 1.00 71.62 362 THR A N 1
ATOM 2752 C CA . THR A 1 362 ? 15.708 -26.596 -3.120 1.00 71.62 362 THR A CA 1
ATOM 2753 C C . THR A 1 362 ? 14.190 -26.492 -3.287 1.00 71.62 362 THR A C 1
ATOM 2755 O O . THR A 1 362 ? 13.435 -26.788 -2.356 1.00 71.62 362 THR A O 1
ATOM 2758 N N . GLN A 1 363 ? 13.724 -26.141 -4.487 1.00 77.50 363 GLN A N 1
ATOM 2759 C CA . GLN A 1 363 ? 12.303 -26.018 -4.830 1.00 77.50 363 GLN A CA 1
ATOM 2760 C C . GLN A 1 363 ? 11.435 -27.247 -4.492 1.00 77.50 363 GLN A C 1
ATOM 2762 O O . GLN A 1 363 ? 10.375 -27.055 -3.884 1.00 77.50 363 GLN A O 1
ATOM 2767 N N . PRO A 1 364 ? 11.829 -28.499 -4.809 1.00 80.94 364 PRO A N 1
ATOM 2768 C CA . PRO A 1 364 ? 10.998 -29.660 -4.490 1.00 80.94 364 PRO A CA 1
ATOM 2769 C C . PRO A 1 364 ? 10.872 -29.895 -2.978 1.00 80.94 364 PRO A C 1
ATOM 2771 O O . PRO A 1 364 ? 9.789 -30.232 -2.500 1.00 80.94 364 PRO A O 1
ATOM 2774 N N . PHE A 1 365 ? 11.933 -29.646 -2.203 1.00 81.06 365 PHE A N 1
ATOM 2775 C CA . PHE A 1 365 ? 11.883 -29.761 -0.742 1.00 81.06 365 PHE A CA 1
ATOM 2776 C C . PHE A 1 365 ? 10.932 -28.730 -0.131 1.00 81.06 365 PHE A C 1
ATOM 2778 O O . PHE A 1 365 ? 10.113 -29.074 0.722 1.00 81.06 365 PHE A O 1
ATOM 2785 N N 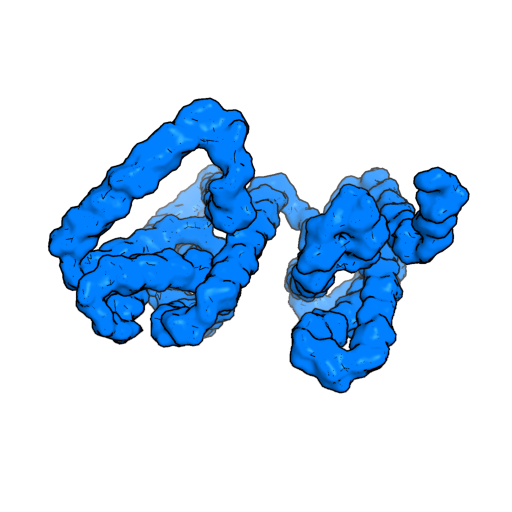. LEU A 1 366 ? 10.982 -27.483 -0.610 1.00 81.06 366 LEU A N 1
ATOM 2786 C CA . LEU A 1 366 ? 10.068 -26.432 -0.167 1.00 81.06 366 LEU A CA 1
ATOM 2787 C C . LEU A 1 366 ? 8.610 -26.747 -0.540 1.00 81.06 366 LEU A C 1
ATOM 2789 O O . LEU A 1 366 ? 7.711 -26.559 0.280 1.00 81.06 366 LEU A O 1
ATOM 2793 N N . ALA A 1 367 ? 8.367 -27.283 -1.741 1.00 84.00 367 ALA A N 1
ATOM 2794 C CA . ALA A 1 367 ? 7.033 -27.687 -2.183 1.00 84.00 367 ALA A CA 1
ATOM 2795 C C . ALA A 1 367 ? 6.421 -28.758 -1.268 1.00 84.00 367 ALA A C 1
ATOM 2797 O O . ALA A 1 367 ? 5.247 -28.659 -0.895 1.00 84.00 367 ALA A O 1
ATOM 2798 N N . ILE A 1 368 ? 7.226 -29.755 -0.885 1.00 84.75 368 ILE A N 1
ATOM 2799 C CA . ILE A 1 368 ? 6.832 -30.821 0.039 1.00 84.75 368 ILE A CA 1
ATOM 2800 C C . ILE A 1 368 ? 6.598 -30.249 1.441 1.00 84.75 368 ILE A C 1
ATOM 2802 O O . ILE A 1 368 ? 5.584 -30.560 2.062 1.00 84.75 368 ILE A O 1
ATOM 2806 N N . ALA A 1 369 ? 7.476 -29.366 1.924 1.00 83.44 369 ALA A N 1
ATOM 2807 C CA . ALA A 1 369 ? 7.329 -28.732 3.231 1.00 83.44 369 ALA A CA 1
ATOM 2808 C C . ALA A 1 369 ? 6.022 -27.927 3.343 1.00 83.44 369 ALA A C 1
ATOM 2810 O O . ALA A 1 369 ? 5.299 -28.066 4.331 1.00 83.44 369 ALA A O 1
ATOM 2811 N N . ILE A 1 370 ? 5.670 -27.146 2.314 1.00 86.06 370 ILE A N 1
ATOM 2812 C CA . ILE A 1 370 ? 4.403 -26.397 2.255 1.00 86.06 370 ILE A CA 1
ATOM 2813 C C . ILE A 1 370 ? 3.203 -27.348 2.262 1.00 86.06 370 ILE A C 1
ATOM 2815 O O . ILE A 1 370 ? 2.239 -27.109 2.994 1.00 86.06 370 ILE A O 1
ATOM 2819 N N . ALA A 1 371 ? 3.263 -28.444 1.500 1.00 87.06 371 ALA A N 1
ATOM 2820 C CA . ALA A 1 371 ? 2.196 -29.439 1.469 1.00 87.06 371 ALA A CA 1
ATOM 2821 C C . ALA A 1 371 ? 2.003 -30.107 2.841 1.00 87.06 371 ALA A C 1
ATOM 2823 O O . ALA A 1 371 ? 0.879 -30.172 3.341 1.00 87.06 371 ALA A O 1
ATOM 2824 N N . ILE A 1 372 ? 3.093 -30.536 3.489 1.00 85.62 372 ILE A N 1
ATOM 2825 C CA . ILE A 1 372 ? 3.064 -31.138 4.829 1.00 85.62 372 ILE A CA 1
ATOM 2826 C C . ILE A 1 372 ? 2.515 -30.139 5.851 1.00 85.62 372 ILE A C 1
ATOM 2828 O O . ILE A 1 372 ? 1.620 -30.482 6.626 1.00 85.62 372 ILE A O 1
ATOM 2832 N N . ALA A 1 373 ? 2.995 -28.893 5.841 1.00 84.56 373 ALA A N 1
ATOM 2833 C CA . ALA A 1 373 ? 2.519 -27.849 6.742 1.00 84.56 373 ALA A CA 1
ATOM 2834 C C . ALA A 1 373 ? 1.017 -27.579 6.562 1.00 84.56 373 ALA A C 1
ATOM 2836 O O . ALA A 1 373 ? 0.274 -27.527 7.543 1.00 84.56 373 ALA A O 1
ATOM 2837 N N . ALA A 1 374 ? 0.539 -27.474 5.320 1.00 88.31 374 ALA A N 1
ATOM 2838 C CA . ALA A 1 374 ? -0.875 -27.261 5.032 1.00 88.31 374 ALA A CA 1
ATOM 2839 C C . ALA A 1 374 ? -1.746 -28.437 5.496 1.00 88.31 374 ALA A C 1
ATOM 2841 O O . ALA A 1 374 ? -2.771 -28.224 6.147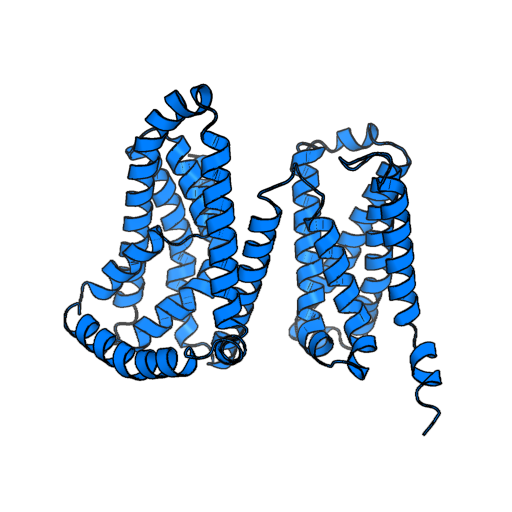 1.00 88.31 374 ALA A O 1
ATOM 2842 N N . VAL A 1 375 ? -1.323 -29.678 5.232 1.00 88.19 375 VAL A N 1
ATOM 2843 C CA . VAL A 1 375 ? -2.009 -30.883 5.724 1.00 88.19 375 VAL A CA 1
ATOM 2844 C C . VAL A 1 375 ? -2.045 -30.893 7.252 1.00 88.19 375 VAL A C 1
ATOM 2846 O O . VAL A 1 375 ? -3.097 -31.145 7.838 1.00 88.19 375 VAL A O 1
ATOM 2849 N N . SER A 1 376 ? -0.942 -30.522 7.902 1.00 84.56 376 SER A N 1
ATOM 2850 C CA . SER A 1 376 ? -0.840 -30.451 9.363 1.00 84.56 376 SER A CA 1
ATOM 2851 C C . SER A 1 376 ? -1.820 -29.429 9.943 1.00 84.56 376 SER A C 1
ATOM 2853 O O . SER A 1 376 ? -2.559 -29.746 10.871 1.00 84.56 376 SER A O 1
ATOM 2855 N N . VAL A 1 377 ? -1.921 -28.236 9.344 1.00 85.50 377 VAL A N 1
ATOM 2856 C CA . VAL A 1 377 ? -2.918 -27.209 9.707 1.00 85.50 377 VAL A CA 1
ATOM 2857 C C . VAL A 1 377 ? -4.350 -27.743 9.577 1.00 85.50 377 VAL A C 1
ATOM 2859 O O . VAL A 1 377 ? -5.187 -27.516 10.456 1.00 85.50 377 VAL A O 1
ATOM 2862 N N . LEU A 1 378 ? -4.648 -28.467 8.495 1.00 86.19 378 LEU A N 1
ATOM 2863 C CA . LEU A 1 378 ? -5.976 -29.032 8.248 1.00 86.19 378 LEU A CA 1
ATOM 2864 C C . LEU A 1 378 ? -6.329 -30.159 9.229 1.00 86.19 378 LEU A C 1
ATOM 2866 O O . LEU A 1 378 ? -7.483 -30.237 9.663 1.00 86.19 378 LEU A O 1
ATOM 2870 N N . ILE A 1 379 ? -5.356 -30.994 9.604 1.00 83.81 379 ILE A N 1
ATOM 2871 C CA . ILE A 1 379 ? -5.509 -32.055 10.608 1.00 83.81 379 ILE A CA 1
ATOM 2872 C C . ILE A 1 379 ? -5.710 -31.444 11.997 1.00 83.81 379 ILE A C 1
ATOM 2874 O O . ILE A 1 379 ? -6.693 -31.765 12.659 1.00 83.81 379 ILE A O 1
ATOM 2878 N N . PHE A 1 380 ? -4.854 -30.503 12.406 1.00 79.50 380 PHE A N 1
ATOM 2879 C CA . PHE A 1 380 ? -4.881 -29.868 13.733 1.00 79.50 380 PHE A CA 1
ATOM 2880 C C . PHE A 1 380 ? -6.155 -29.043 13.993 1.00 79.50 380 PHE A C 1
ATOM 2882 O O . PHE A 1 380 ? -6.526 -28.735 15.130 1.00 79.50 380 PHE A O 1
ATOM 2889 N N . ARG A 1 381 ? -6.861 -28.669 12.922 1.00 77.25 381 ARG A N 1
ATOM 2890 C CA . ARG A 1 381 ? -8.183 -28.041 12.986 1.00 77.25 381 ARG A CA 1
ATOM 2891 C C . ARG A 1 381 ? -9.311 -29.041 13.264 1.00 77.25 381 ARG A C 1
ATOM 2893 O O . ARG A 1 381 ? -10.341 -28.639 13.813 1.00 77.25 381 ARG A O 1
ATOM 2900 N N . ARG A 1 382 ? -9.190 -30.309 12.845 1.00 71.38 382 ARG A N 1
ATOM 2901 C CA . ARG A 1 382 ? -10.212 -31.326 13.134 1.00 71.38 382 ARG A CA 1
ATOM 2902 C C . ARG A 1 382 ? -10.174 -31.605 14.641 1.00 71.38 382 ARG A C 1
ATOM 2904 O O . ARG A 1 382 ? -9.119 -31.810 15.224 1.00 71.38 382 ARG A O 1
ATOM 2911 N N . GLN A 1 383 ? -11.341 -31.579 15.279 1.00 54.28 383 GLN A N 1
ATOM 2912 C CA . GLN A 1 383 ? -11.485 -31.608 16.737 1.00 54.28 383 GLN A CA 1
ATOM 2913 C C . GLN A 1 383 ? -11.025 -32.865 17.519 1.00 54.28 383 GLN A C 1
ATOM 2915 O O . GLN A 1 383 ? -11.007 -32.738 18.744 1.00 54.28 383 GLN A O 1
ATOM 2920 N N . PRO A 1 384 ? -10.609 -34.027 16.954 1.00 51.34 384 PRO A N 1
ATOM 2921 C CA . PRO A 1 384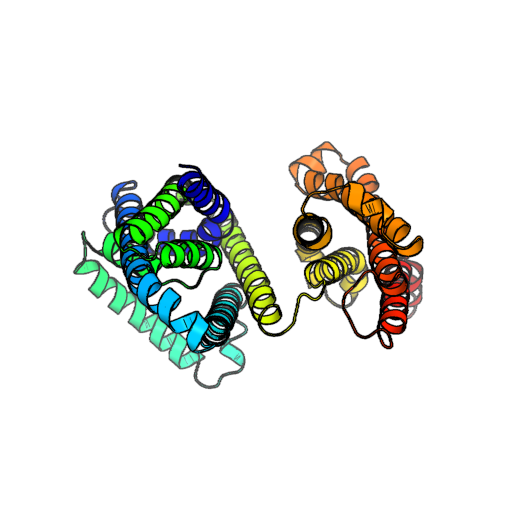 ? -10.224 -35.153 17.811 1.00 51.34 384 PRO A CA 1
ATOM 2922 C C . PRO A 1 384 ? -9.023 -34.857 18.721 1.00 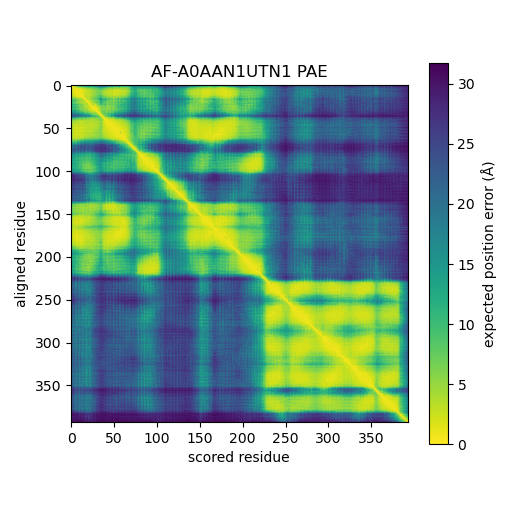51.34 384 PRO A C 1
ATOM 2924 O O . PRO A 1 384 ? -8.955 -35.394 19.819 1.00 51.34 384 PRO A O 1
ATOM 2927 N N . PHE A 1 385 ? -8.105 -33.971 18.313 1.00 46.16 385 PHE A N 1
ATOM 2928 C CA . PHE A 1 385 ? -6.862 -33.721 19.057 1.00 46.16 385 PHE A CA 1
ATOM 2929 C C . PHE A 1 385 ? -7.095 -33.072 20.434 1.00 46.16 385 PHE A C 1
ATOM 2931 O O . PHE A 1 385 ? -6.391 -33.367 21.393 1.00 46.16 385 PHE A O 1
ATOM 2938 N N . TRP A 1 386 ? -8.130 -32.237 20.565 1.00 47.88 386 TRP A N 1
ATOM 2939 C CA . TRP A 1 386 ? -8.432 -31.532 21.818 1.00 47.88 386 TRP A CA 1
ATOM 2940 C C . TRP A 1 386 ? -9.373 -32.303 22.748 1.00 47.88 386 TRP A C 1
ATOM 2942 O O . TRP A 1 386 ? -9.413 -32.002 23.934 1.00 47.88 386 TRP A O 1
ATOM 2952 N N . GLN A 1 387 ? -10.091 -33.316 22.247 1.00 46.28 387 GLN A N 1
ATOM 2953 C CA . GLN A 1 387 ? -10.894 -34.209 23.096 1.00 46.28 387 GLN A CA 1
ATOM 2954 C C . GLN A 1 387 ? -10.042 -35.260 23.820 1.00 46.28 387 GLN A C 1
ATOM 2956 O O . GLN A 1 387 ? -10.453 -35.755 24.866 1.00 46.28 387 GLN A O 1
ATOM 2961 N N . VAL A 1 388 ? -8.856 -35.584 23.292 1.00 48.81 388 VAL A N 1
ATOM 2962 C CA . VAL A 1 388 ? -7.905 -36.507 23.936 1.00 48.81 388 VAL A CA 1
ATOM 2963 C C . VAL A 1 388 ? -7.155 -35.823 25.085 1.00 48.81 388 VAL A C 1
ATOM 2965 O O . VAL A 1 388 ? -6.866 -36.467 26.082 1.00 48.81 388 VAL A O 1
ATOM 2968 N N . HIS A 1 389 ? -6.906 -34.511 25.005 1.00 45.47 389 HIS A N 1
ATOM 2969 C CA . HIS A 1 389 ? -6.271 -33.739 26.087 1.00 45.47 389 HIS A CA 1
ATOM 2970 C C . HIS A 1 389 ? -7.249 -33.103 27.085 1.00 45.47 389 HIS A C 1
ATOM 2972 O O . HIS A 1 389 ? -6.809 -32.497 28.053 1.00 45.47 389 HIS A O 1
ATOM 2978 N N . SER A 1 390 ? -8.565 -33.239 26.891 1.00 41.59 390 SER A N 1
ATOM 2979 C CA . SER A 1 390 ? -9.574 -32.778 27.859 1.00 41.59 390 SER A CA 1
ATOM 2980 C C . SER A 1 390 ? -10.202 -33.920 28.667 1.00 41.59 390 SER A C 1
ATOM 2982 O O . SER A 1 390 ? -11.274 -33.732 29.241 1.00 41.59 390 SER A O 1
ATOM 2984 N N . LYS A 1 391 ? -9.613 -35.124 28.636 1.00 38.50 391 LYS A N 1
ATOM 2985 C CA . LYS A 1 391 ? -10.118 -36.314 29.342 1.00 38.50 391 LYS A CA 1
ATOM 2986 C C . LYS A 1 391 ? -9.209 -36.841 30.453 1.00 38.50 391 LYS A C 1
ATOM 2988 O O . LYS A 1 391 ? -9.554 -37.855 31.048 1.00 38.50 391 LYS A O 1
ATOM 2993 N N . GLU A 1 392 ? -8.136 -36.140 30.796 1.00 37.84 392 GLU A N 1
ATOM 2994 C CA . GLU A 1 392 ? -7.352 -36.443 31.995 1.00 37.84 392 GLU A CA 1
ATOM 2995 C C . GLU A 1 392 ? -7.149 -35.164 32.821 1.00 37.84 392 GLU A C 1
ATOM 2997 O O . GLU A 1 392 ? -6.582 -34.192 32.324 1.00 37.84 392 GLU A O 1
ATOM 3002 N N . SER A 1 393 ? -7.674 -35.227 34.056 1.00 33.31 393 SER A N 1
ATOM 3003 C CA . SER A 1 393 ? -7.567 -34.323 35.222 1.00 33.31 393 SER A CA 1
ATOM 3004 C C . SER A 1 393 ? -8.065 -32.884 35.096 1.00 33.31 393 SER A C 1
ATOM 3006 O O . SER A 1 393 ? -7.343 -32.046 34.514 1.00 33.31 393 SER A O 1
#

Nearest PDB structures (foldseek):
  7qoa-assembly2_B  TM=1.587E-01  e=4.131E+00  Proteus vulgaris

Solvent-accessible surface area (backbone atoms only — not comparable to full-atom values): 19890 Å² total; per-residue (Å²): 115,68,67,45,53,53,32,18,48,49,21,37,57,46,22,58,60,47,43,49,19,57,50,38,58,56,54,49,56,55,57,72,72,44,93,74,83,54,78,58,58,49,51,49,38,20,50,50,20,25,30,53,25,27,20,51,50,10,20,54,34,0,49,48,20,43,55,44,65,68,45,24,79,78,62,64,50,58,57,60,56,51,39,52,52,38,39,52,30,10,52,51,24,28,54,57,8,45,55,66,69,37,76,73,62,69,53,76,80,45,93,60,44,57,59,52,49,52,52,42,68,65,46,46,60,58,52,48,51,56,52,53,68,73,31,77,83,50,46,39,27,59,53,15,36,54,58,47,74,54,72,41,73,65,56,49,56,44,44,50,58,4,18,72,45,46,27,37,68,48,0,18,53,40,20,37,29,21,35,60,22,28,42,65,54,53,48,47,47,63,62,52,52,79,79,48,55,72,64,59,54,50,50,39,38,44,53,21,18,52,49,30,28,50,52,10,50,53,37,43,65,54,58,80,56,88,76,67,71,54,43,50,54,51,13,52,54,24,41,49,47,34,62,38,11,70,60,41,36,84,84,44,55,66,48,46,80,42,24,68,56,29,40,45,51,13,50,53,29,41,52,50,31,52,52,51,45,39,50,75,75,38,66,77,39,77,73,57,58,77,78,46,43,75,48,22,45,54,8,52,51,30,37,53,53,16,51,62,47,41,48,63,46,56,73,46,65,43,74,67,42,39,66,73,42,49,75,56,41,60,58,57,57,52,40,55,54,62,19,50,54,25,43,37,48,14,52,25,27,21,36,64,33,70,63,57,87,68,62,79,84,51,30,53,58,51,20,49,50,46,44,53,52,49,51,47,55,57,53,66,57,46,66,69,69,61,58,67,68,69,73,67,136